Protein AF-0000000072556509 (afdb_homodimer)

Structure (mmCIF, N/CA/C/O backbone):
data_AF-0000000072556509-model_v1
#
loop_
_entity.id
_entity.type
_entity.pdbx_description
1 polymer 'Predicted protein'
#
loop_
_atom_site.group_PDB
_atom_site.id
_atom_site.type_symbol
_atom_site.label_atom_id
_atom_site.label_alt_id
_atom_site.label_comp_id
_atom_site.label_asym_id
_atom_site.label_entity_id
_atom_site.label_seq_id
_atom_site.pdbx_PDB_ins_code
_atom_site.Cartn_x
_atom_site.Cartn_y
_atom_site.Cartn_z
_atom_site.occupancy
_atom_site.B_iso_or_equiv
_atom_site.auth_seq_id
_atom_site.auth_comp_id
_atom_site.auth_asym_id
_atom_site.auth_atom_id
_atom_site.pdbx_PDB_model_num
ATOM 1 N N . MET A 1 1 ? 14.758 -52.531 -16.359 1 34.94 1 MET A N 1
ATOM 2 C CA . MET A 1 1 ? 15.641 -51.781 -17.25 1 34.94 1 MET A CA 1
ATOM 3 C C . MET A 1 1 ? 15.188 -50.344 -17.375 1 34.94 1 MET A C 1
ATOM 5 O O . MET A 1 1 ? 13.992 -50.062 -17.531 1 34.94 1 MET A O 1
ATOM 9 N N . ALA A 1 2 ? 15.93 -49.344 -16.859 1 55.16 2 ALA A N 1
ATOM 10 C CA . ALA A 1 2 ? 15.531 -47.938 -16.906 1 55.16 2 ALA A CA 1
ATOM 11 C C . ALA A 1 2 ? 15.125 -47.531 -18.312 1 55.16 2 ALA A C 1
ATOM 13 O O . ALA A 1 2 ? 15.883 -47.719 -19.266 1 55.16 2 ALA A O 1
ATOM 14 N N . ALA A 1 3 ? 13.688 -47.625 -18.609 1 64.06 3 ALA A N 1
ATOM 15 C CA . ALA A 1 3 ? 13.195 -47.25 -19.938 1 64.06 3 ALA A CA 1
ATOM 16 C C . ALA A 1 3 ? 14.062 -46.156 -20.547 1 64.06 3 ALA A C 1
ATOM 18 O O . ALA A 1 3 ? 14.477 -45.219 -19.859 1 64.06 3 ALA A O 1
ATOM 19 N N . SER A 1 4 ? 14.602 -46.344 -21.734 1 87.56 4 SER A N 1
ATOM 20 C CA . SER A 1 4 ? 15.469 -45.406 -22.469 1 87.56 4 SER A CA 1
ATOM 21 C C . SER A 1 4 ? 14.773 -44.094 -22.703 1 87.56 4 SER A C 1
ATOM 23 O O . SER A 1 4 ? 13.57 -44.031 -22.969 1 87.56 4 SER A O 1
ATOM 25 N N . ILE A 1 5 ? 15.375 -42.938 -22.328 1 94.38 5 ILE A N 1
ATOM 26 C CA . ILE A 1 5 ? 14.883 -41.594 -22.594 1 94.38 5 ILE A CA 1
ATOM 27 C C . ILE A 1 5 ? 14.836 -41.344 -24.094 1 94.38 5 ILE A C 1
ATOM 29 O O . ILE A 1 5 ? 15.867 -41.406 -24.781 1 94.38 5 ILE A O 1
ATOM 33 N N . PRO A 1 6 ? 13.672 -41.094 -24.609 1 97 6 PRO A N 1
ATOM 34 C CA . PRO A 1 6 ? 13.578 -40.875 -26.062 1 97 6 PRO A CA 1
ATOM 35 C C . PRO A 1 6 ? 14.242 -39.562 -26.484 1 97 6 PRO A C 1
ATOM 37 O O . PRO A 1 6 ? 14.539 -38.719 -25.641 1 97 6 PRO A O 1
ATOM 40 N N . SER A 1 7 ? 14.492 -39.406 -27.828 1 97.38 7 SER A N 1
ATOM 41 C CA . SER A 1 7 ? 15.094 -38.188 -28.344 1 97.38 7 SER A CA 1
ATOM 42 C C . SER A 1 7 ? 14.047 -37.094 -28.578 1 97.38 7 SER A C 1
ATOM 44 O O . SER A 1 7 ? 14.375 -35.906 -28.641 1 97.38 7 SER A O 1
ATOM 46 N N . VAL A 1 8 ? 12.773 -37.531 -28.828 1 98.25 8 VAL A N 1
ATOM 47 C CA . VAL A 1 8 ? 11.68 -36.594 -29.031 1 98.25 8 VAL A CA 1
ATOM 48 C C . VAL A 1 8 ? 10.523 -36.906 -28.094 1 98.25 8 VAL A C 1
ATOM 50 O O . VAL A 1 8 ? 10.508 -37.969 -27.469 1 98.25 8 VAL A O 1
ATOM 53 N N . GLN A 1 9 ? 9.648 -36 -28.016 1 98.38 9 GLN A N 1
ATOM 54 C CA . GLN A 1 9 ? 8.547 -36.125 -27.062 1 98.38 9 GLN A CA 1
ATOM 55 C C . GLN A 1 9 ? 7.293 -35.438 -27.594 1 98.38 9 GLN A C 1
ATOM 57 O O . GLN A 1 9 ? 7.328 -34.781 -28.641 1 98.38 9 GLN A O 1
ATOM 62 N N . THR A 1 10 ? 6.211 -35.656 -26.828 1 98.62 10 THR A N 1
ATOM 63 C CA . THR A 1 10 ? 4.977 -34.906 -27.047 1 98.62 10 THR A CA 1
ATOM 64 C C . THR A 1 10 ? 4.953 -33.656 -26.172 1 98.62 10 THR A C 1
ATOM 66 O O . THR A 1 10 ? 5.277 -33.719 -24.984 1 98.62 10 THR A O 1
ATOM 69 N N . ALA A 1 11 ? 4.668 -32.5 -26.75 1 98.75 11 ALA A N 1
ATOM 70 C CA . ALA A 1 11 ? 4.574 -31.234 -26.047 1 98.75 11 ALA A CA 1
ATOM 71 C C . ALA A 1 11 ? 3.43 -30.391 -26.594 1 98.75 11 ALA A C 1
ATOM 73 O O . ALA A 1 11 ? 3.053 -30.516 -27.766 1 98.75 11 ALA A O 1
ATOM 74 N N . ALA A 1 12 ? 2.787 -29.672 -25.766 1 98.75 12 ALA A N 1
ATOM 75 C CA . ALA A 1 12 ? 1.845 -28.641 -26.188 1 98.75 12 ALA A CA 1
ATOM 76 C C . ALA A 1 12 ? 2.535 -27.281 -26.297 1 98.75 12 ALA A C 1
ATOM 78 O O . ALA A 1 12 ? 3.227 -26.859 -25.375 1 98.75 12 ALA A O 1
ATOM 79 N N . LEU A 1 13 ? 2.398 -26.594 -27.406 1 98.62 13 LEU A N 1
ATOM 80 C CA . LEU A 1 13 ? 3.082 -25.344 -27.688 1 98.62 13 LEU A CA 1
ATOM 81 C C . LEU A 1 13 ? 2.076 -24.203 -27.891 1 98.62 13 LEU A C 1
ATOM 83 O O . LEU A 1 13 ? 1.034 -24.406 -28.516 1 98.62 13 LEU A O 1
ATOM 87 N N . ILE A 1 14 ? 2.316 -23.078 -27.312 1 98.06 14 ILE A N 1
ATOM 88 C CA . ILE A 1 14 ? 1.588 -21.875 -27.688 1 98.06 14 ILE A CA 1
ATOM 89 C C . ILE A 1 14 ? 2.086 -21.359 -29.031 1 98.06 14 ILE A C 1
ATOM 91 O O . ILE A 1 14 ? 3.277 -21.094 -29.203 1 98.06 14 ILE A O 1
ATOM 95 N N . LYS A 1 15 ? 1.207 -21.219 -29.922 1 97.38 15 LYS A N 1
ATOM 96 C CA . LYS A 1 15 ? 1.504 -20.609 -31.219 1 97.38 15 LYS A CA 1
ATOM 97 C C . LYS A 1 15 ? 0.799 -19.266 -31.375 1 97.38 15 LYS A C 1
ATOM 99 O O . LYS A 1 15 ? -0.359 -19.109 -30.969 1 97.38 15 LYS A O 1
ATOM 104 N N . ASP A 1 16 ? 1.51 -18.219 -31.828 1 95.69 16 ASP A N 1
ATOM 105 C CA . ASP A 1 16 ? 0.995 -16.906 -32.156 1 95.69 16 ASP A CA 1
ATOM 106 C C . ASP A 1 16 ? 0.307 -16.25 -30.969 1 95.69 16 ASP A C 1
ATOM 108 O O . ASP A 1 16 ? -0.844 -15.828 -31.062 1 95.69 16 ASP A O 1
ATOM 112 N N . PRO A 1 17 ? 0.982 -16.156 -29.812 1 96.19 17 PRO A N 1
ATOM 113 C CA . PRO A 1 17 ? 0.355 -15.492 -28.672 1 96.19 17 PRO A CA 1
ATOM 114 C C . PRO A 1 17 ? -0.331 -14.18 -29.062 1 96.19 17 PRO A C 1
ATOM 116 O O . PRO A 1 17 ? 0.183 -13.43 -29.891 1 96.19 17 PRO A O 1
ATOM 119 N N . GLY A 1 18 ? -1.513 -13.898 -28.5 1 95.19 18 GLY A N 1
ATOM 120 C CA . GLY A 1 18 ? -2.365 -12.789 -28.891 1 95.19 18 GLY A CA 1
ATOM 121 C C . GLY A 1 18 ? -3.756 -13.219 -29.312 1 95.19 18 GLY A C 1
ATOM 122 O O . GLY A 1 18 ? -4.242 -14.266 -28.875 1 95.19 18 GLY A O 1
ATOM 123 N N . PRO A 1 19 ? -4.383 -12.453 -30.188 1 94.62 19 PRO A N 1
ATOM 124 C CA . PRO A 1 19 ? -5.762 -12.734 -30.594 1 94.62 19 PRO A CA 1
ATOM 125 C C . PRO A 1 19 ? -5.895 -14.047 -31.375 1 94.62 19 PRO A C 1
ATOM 127 O O . PRO A 1 19 ? -6.957 -14.672 -31.359 1 94.62 19 PRO A O 1
ATOM 130 N N . ASN A 1 20 ? -4.828 -14.523 -31.969 1 96.12 20 ASN A N 1
ATOM 131 C CA . ASN A 1 20 ? -4.871 -15.719 -32.812 1 96.12 20 ASN A CA 1
ATOM 132 C C . ASN A 1 20 ? -4.145 -16.891 -32.156 1 96.12 20 ASN A C 1
ATOM 134 O O . ASN A 1 20 ? -3.779 -17.859 -32.812 1 96.12 20 ASN A O 1
ATOM 138 N N . ALA A 1 21 ? -3.979 -16.781 -30.859 1 97.31 21 ALA A N 1
ATOM 139 C CA . ALA A 1 21 ? -3.234 -17.812 -30.141 1 97.31 21 ALA A CA 1
ATOM 140 C C . ALA A 1 21 ? -3.906 -19.172 -30.266 1 97.31 21 ALA A C 1
ATOM 142 O O . ALA A 1 21 ? -5.137 -19.266 -30.266 1 97.31 21 ALA A O 1
ATOM 143 N N . ARG A 1 22 ? -3.131 -20.156 -30.391 1 97.75 22 ARG A N 1
ATOM 144 C CA . ARG A 1 22 ? -3.633 -21.531 -30.359 1 97.75 22 ARG A CA 1
ATOM 145 C C . ARG A 1 22 ? -2.619 -22.469 -29.734 1 97.75 22 ARG A C 1
ATOM 147 O O . ARG A 1 22 ? -1.418 -22.203 -29.734 1 97.75 22 ARG A O 1
ATOM 154 N N . ILE A 1 23 ? -3.117 -23.547 -29.188 1 98.56 23 ILE A N 1
ATOM 155 C CA . ILE A 1 23 ? -2.264 -24.625 -28.688 1 98.56 23 ILE A CA 1
ATOM 156 C C . ILE A 1 23 ? -2.039 -25.672 -29.781 1 98.56 23 ILE A C 1
ATOM 158 O O . ILE A 1 23 ? -2.996 -26.156 -30.375 1 98.56 23 ILE A O 1
ATOM 162 N N . GLU A 1 24 ? -0.849 -25.906 -30.031 1 98.5 24 GLU A N 1
ATOM 163 C CA . GLU A 1 24 ? -0.474 -26.969 -30.984 1 98.5 24 GLU A CA 1
ATOM 164 C C . GLU A 1 24 ? 0.238 -28.109 -30.266 1 98.5 24 GLU A C 1
ATOM 166 O O . GLU A 1 24 ? 1.216 -27.891 -29.547 1 98.5 24 GLU A O 1
ATOM 171 N N . ILE A 1 25 ? -0.26 -29.328 -30.453 1 98.5 25 ILE A N 1
ATOM 172 C CA . ILE A 1 25 ? 0.398 -30.5 -29.906 1 98.5 25 ILE A CA 1
ATOM 173 C C . ILE A 1 25 ? 1.405 -31.047 -30.922 1 98.5 25 ILE A C 1
ATOM 175 O O . ILE A 1 25 ? 1.053 -31.344 -32.062 1 98.5 25 ILE A O 1
ATOM 179 N N . ARG A 1 26 ? 2.6 -31.141 -30.453 1 98.06 26 ARG A N 1
ATOM 180 C CA . ARG A 1 26 ? 3.678 -31.703 -31.25 1 98.06 26 ARG A CA 1
ATOM 181 C C . ARG A 1 26 ? 4.156 -33.031 -30.672 1 98.06 26 ARG A C 1
ATOM 183 O O . ARG A 1 26 ? 4.277 -33.188 -29.453 1 98.06 26 ARG A O 1
ATOM 190 N N . HIS A 1 27 ? 4.453 -33.969 -31.562 1 98.06 27 HIS A N 1
ATOM 191 C CA . HIS A 1 27 ? 4.875 -35.312 -31.109 1 98.06 27 HIS A CA 1
ATOM 192 C C . HIS A 1 27 ? 6.355 -35.531 -31.375 1 98.06 27 HIS A C 1
ATOM 194 O O . HIS A 1 27 ? 6.891 -36.594 -31.047 1 98.06 27 HIS A O 1
ATOM 200 N N . ASP A 1 28 ? 6.938 -34.562 -31.938 1 98.31 28 ASP A N 1
ATOM 201 C CA . ASP A 1 28 ? 8.352 -34.688 -32.281 1 98.31 28 ASP A CA 1
ATOM 202 C C . ASP A 1 28 ? 9.164 -33.562 -31.641 1 98.31 28 ASP A C 1
ATOM 204 O O . ASP A 1 28 ? 10.141 -33.062 -32.219 1 98.31 28 ASP A O 1
ATOM 208 N N . TYR A 1 29 ? 8.711 -33.062 -30.562 1 98.19 29 TYR A N 1
ATOM 209 C CA . TYR A 1 29 ? 9.445 -32.031 -29.812 1 98.19 29 TYR A CA 1
ATOM 210 C C . TYR A 1 29 ? 10.688 -32.625 -29.172 1 98.19 29 TYR A C 1
ATOM 212 O O . TYR A 1 29 ? 10.648 -33.719 -28.594 1 98.19 29 TYR A O 1
ATOM 220 N N . PRO A 1 30 ? 11.82 -31.953 -29.266 1 98.31 30 PRO A N 1
ATOM 221 C CA . PRO A 1 30 ? 13.055 -32.531 -28.734 1 98.31 30 PRO A CA 1
ATOM 222 C C . PRO A 1 30 ? 13.031 -32.688 -27.203 1 98.31 30 PRO A C 1
ATOM 224 O O . PRO A 1 30 ? 12.508 -31.828 -26.5 1 98.31 30 PRO A O 1
ATOM 227 N N . VAL A 1 31 ? 13.547 -33.812 -26.719 1 98.5 31 VAL A N 1
ATOM 228 C CA . VAL A 1 31 ? 13.773 -33.969 -25.297 1 98.5 31 VAL A CA 1
ATOM 229 C C . VAL A 1 31 ? 15.086 -33.281 -24.891 1 98.5 31 VAL A C 1
ATOM 231 O O . VAL A 1 31 ? 16.141 -33.594 -25.469 1 98.5 31 VAL A O 1
ATOM 234 N N . PRO A 1 32 ? 15.047 -32.406 -23.953 1 97.81 32 PRO A N 1
ATOM 235 C CA . PRO A 1 32 ? 16.281 -31.719 -23.578 1 97.81 32 PRO A CA 1
ATOM 236 C C . PRO A 1 32 ? 17.188 -32.562 -22.688 1 97.81 32 PRO A C 1
ATOM 238 O O . PRO A 1 32 ? 16.734 -33.531 -22.094 1 97.81 32 PRO A O 1
ATOM 241 N N . GLN A 1 33 ? 18.422 -32.188 -22.672 1 97.5 33 GLN A N 1
ATOM 242 C CA . GLN A 1 33 ? 19.375 -32.75 -21.734 1 97.5 33 GLN A CA 1
ATOM 243 C C . GLN A 1 33 ? 19.625 -31.828 -20.562 1 97.5 33 GLN A C 1
ATOM 245 O O . GLN A 1 33 ? 19.812 -30.625 -20.734 1 97.5 33 GLN A O 1
ATOM 250 N N . PRO A 1 34 ? 19.609 -32.406 -19.344 1 98.19 34 PRO A N 1
ATOM 251 C CA . PRO A 1 34 ? 19.875 -31.531 -18.203 1 98.19 34 PRO A CA 1
ATOM 252 C C . PRO A 1 34 ? 21.328 -31.062 -18.141 1 98.19 34 PRO A C 1
ATOM 254 O O . PRO A 1 34 ? 22.25 -31.875 -18.312 1 98.19 34 PRO A O 1
ATOM 257 N N . GLY A 1 35 ? 21.5 -29.766 -17.984 1 97.5 35 GLY A N 1
ATOM 258 C CA . GLY A 1 35 ? 22.828 -29.188 -17.797 1 97.5 35 GLY A CA 1
ATOM 259 C C . GLY A 1 35 ? 23.281 -29.156 -16.359 1 97.5 35 GLY A C 1
ATOM 260 O O . GLY A 1 35 ? 22.859 -30 -15.555 1 97.5 35 GLY A O 1
ATOM 261 N N . ARG A 1 36 ? 24.219 -28.172 -16.094 1 96.81 36 ARG A N 1
ATOM 262 C CA . ARG A 1 36 ? 24.797 -28.031 -14.758 1 96.81 36 ARG A CA 1
ATOM 263 C C . ARG A 1 36 ? 23.703 -27.766 -13.719 1 96.81 36 ARG A C 1
ATOM 265 O O . ARG A 1 36 ? 22.922 -26.828 -13.867 1 96.81 36 ARG A O 1
ATOM 272 N N . ASN A 1 37 ? 23.609 -28.641 -12.703 1 97.19 37 ASN A N 1
ATOM 273 C CA . ASN A 1 37 ? 22.703 -28.531 -11.57 1 97.19 37 ASN A CA 1
ATOM 274 C C . ASN A 1 37 ? 21.25 -28.594 -12.023 1 97.19 37 ASN A C 1
ATOM 276 O O . ASN A 1 37 ? 20.375 -27.984 -11.406 1 97.19 37 ASN A O 1
ATOM 280 N N . GLU A 1 38 ? 21.016 -29.281 -13.062 1 98.19 38 GLU A N 1
ATOM 281 C CA . GLU A 1 38 ? 19.672 -29.516 -13.57 1 98.19 38 GLU A CA 1
ATOM 282 C C . GLU A 1 38 ? 19.328 -31 -13.547 1 98.19 38 GLU A C 1
ATOM 284 O O . GLU A 1 38 ? 20.203 -31.844 -13.391 1 98.19 38 GLU A O 1
ATOM 289 N N . VAL A 1 39 ? 18.078 -31.312 -13.648 1 98.62 39 VAL A N 1
ATOM 290 C CA . VAL A 1 39 ? 17.578 -32.688 -13.734 1 98.62 39 VAL A CA 1
ATOM 291 C C . VAL A 1 39 ? 16.547 -32.781 -14.844 1 98.62 39 VAL A C 1
ATOM 293 O O . VAL A 1 39 ? 16 -31.781 -15.297 1 98.62 39 VAL A O 1
ATOM 296 N N . LEU A 1 40 ? 16.375 -33.969 -15.281 1 98.75 40 LEU A N 1
ATOM 297 C CA . LEU A 1 40 ? 15.289 -34.25 -16.219 1 98.75 40 LEU A CA 1
ATOM 298 C C . LEU A 1 40 ? 14.109 -34.906 -15.516 1 98.75 40 LEU A C 1
ATOM 300 O O . LEU A 1 40 ? 14.289 -35.875 -14.789 1 98.75 40 LEU A O 1
ATOM 304 N N . LEU A 1 41 ? 13.016 -34.344 -15.672 1 98.75 41 LEU A N 1
ATOM 305 C CA . LEU A 1 41 ? 11.789 -34.906 -15.109 1 98.75 41 LEU A CA 1
ATOM 306 C C . LEU A 1 41 ? 10.977 -35.625 -16.172 1 98.75 41 LEU A C 1
ATOM 308 O O . LEU A 1 41 ? 10.883 -35.156 -17.312 1 98.75 41 LEU A O 1
ATOM 312 N N . LYS A 1 42 ? 10.477 -36.719 -15.82 1 98.81 42 LYS A N 1
ATOM 313 C CA . LYS A 1 42 ? 9.352 -37.312 -16.547 1 98.81 42 LYS A CA 1
ATOM 314 C C . LYS A 1 42 ? 8.016 -36.906 -15.938 1 98.81 42 LYS A C 1
ATOM 316 O O . LYS A 1 42 ? 7.684 -37.312 -14.82 1 98.81 42 LYS A O 1
ATOM 321 N N . MET A 1 43 ? 7.262 -36.219 -16.688 1 98.81 43 MET A N 1
ATOM 322 C CA . MET A 1 43 ? 6.109 -35.531 -16.141 1 98.81 43 MET A CA 1
ATOM 323 C C . MET A 1 43 ? 4.91 -36.438 -16.016 1 98.81 43 MET A C 1
ATOM 325 O O . MET A 1 43 ? 4.707 -37.344 -16.844 1 98.81 43 MET A O 1
ATOM 329 N N . GLU A 1 44 ? 4.141 -36.188 -14.977 1 98.81 44 GLU A N 1
ATOM 330 C CA . GLU A 1 44 ? 2.889 -36.906 -14.75 1 98.81 44 GLU A CA 1
ATOM 331 C C . GLU A 1 44 ? 1.687 -36.031 -15.094 1 98.81 44 GLU A C 1
ATOM 333 O O . GLU A 1 44 ? 0.747 -36.469 -15.75 1 98.81 44 GLU A O 1
ATOM 338 N N . CYS A 1 45 ? 1.7 -34.844 -14.633 1 98.88 45 CYS A N 1
ATOM 339 C CA . CYS A 1 45 ? 0.591 -33.906 -14.867 1 98.88 45 CYS A CA 1
ATOM 340 C C . CYS A 1 45 ? 1.044 -32.469 -14.727 1 98.88 45 CYS A C 1
ATOM 342 O O . CYS A 1 45 ? 2.176 -32.219 -14.312 1 98.88 45 CYS A O 1
ATOM 344 N N . SER A 1 46 ? 0.25 -31.562 -15.141 1 98.81 46 SER A N 1
ATOM 345 C CA . SER A 1 46 ? 0.459 -30.125 -15.016 1 98.81 46 SER A CA 1
ATOM 346 C C . SER A 1 46 ? -0.866 -29.391 -14.859 1 98.81 46 SER A C 1
ATOM 348 O O . SER A 1 46 ? -1.85 -29.719 -15.523 1 98.81 46 SER A O 1
ATOM 350 N N . GLY A 1 47 ? -0.874 -28.453 -13.906 1 98.44 47 GLY A N 1
ATOM 351 C CA . GLY A 1 47 ? -2.02 -27.562 -13.828 1 98.44 47 GLY A CA 1
ATOM 352 C C . GLY A 1 47 ? -1.987 -26.453 -14.859 1 98.44 47 GLY A C 1
ATOM 353 O O . GLY A 1 47 ? -0.973 -26.25 -15.531 1 98.44 47 GLY A O 1
ATOM 354 N N . ILE A 1 48 ? -3.117 -25.812 -15.055 1 98.06 48 ILE A N 1
ATOM 355 C CA . ILE A 1 48 ? -3.252 -24.625 -15.883 1 98.06 48 ILE A CA 1
ATOM 356 C C . ILE A 1 48 ? -3.641 -23.422 -15.016 1 98.06 48 ILE A C 1
ATOM 358 O O . ILE A 1 48 ? -4.586 -23.5 -14.227 1 98.06 48 ILE A O 1
ATOM 362 N N . CYS A 1 49 ? -2.883 -22.406 -15.109 1 95.69 49 CYS A N 1
ATOM 363 C CA . CYS A 1 49 ? -3.078 -21.188 -14.328 1 95.69 49 CYS A CA 1
ATOM 364 C C . CYS A 1 49 ? -3.467 -20.016 -15.227 1 95.69 49 CYS A C 1
ATOM 366 O O . CYS A 1 49 ? -3.141 -20.016 -16.406 1 95.69 49 CYS A O 1
ATOM 368 N N . TYR A 1 50 ? -4.16 -19.062 -14.703 1 94.75 50 TYR A N 1
ATOM 369 C CA . TYR A 1 50 ? -4.516 -17.891 -15.492 1 94.75 50 TYR A CA 1
ATOM 370 C C . TYR A 1 50 ? -3.273 -17.203 -16.031 1 94.75 50 TYR A C 1
ATOM 372 O O . TYR A 1 50 ? -3.312 -16.578 -17.094 1 94.75 50 TYR A O 1
ATOM 380 N N . SER A 1 51 ? -2.193 -17.203 -15.305 1 94.62 51 SER A N 1
ATOM 381 C CA . SER A 1 51 ? -0.96 -16.609 -15.812 1 94.62 51 SER A CA 1
ATOM 382 C C . SER A 1 51 ? -0.551 -17.219 -17.141 1 94.62 51 SER A C 1
ATOM 384 O O . SER A 1 51 ? 0.113 -16.578 -17.953 1 94.62 51 SER A O 1
ATOM 386 N N . ASP A 1 52 ? -0.925 -18.453 -17.391 1 96.5 52 ASP A N 1
ATOM 387 C CA . ASP A 1 52 ? -0.69 -19.062 -18.688 1 96.5 52 ASP A CA 1
ATOM 388 C C . ASP A 1 52 ? -1.526 -18.391 -19.781 1 96.5 52 ASP A C 1
ATOM 390 O O . ASP A 1 52 ? -1.086 -18.266 -20.922 1 96.5 52 ASP A O 1
ATOM 394 N N . ILE A 1 53 ? -2.762 -18.031 -19.391 1 96.19 53 ILE A N 1
ATOM 395 C CA . ILE A 1 53 ? -3.662 -17.359 -20.312 1 96.19 53 ILE A CA 1
ATOM 396 C C . ILE A 1 53 ? -3.121 -15.961 -20.625 1 96.19 53 ILE A C 1
ATOM 398 O O . ILE A 1 53 ? -3.238 -15.477 -21.75 1 96.19 53 ILE A O 1
ATOM 402 N N . TYR A 1 54 ? -2.531 -15.375 -19.547 1 94.94 54 TYR A N 1
ATOM 403 C CA . TYR A 1 54 ? -1.919 -14.062 -19.719 1 94.94 54 TYR A CA 1
ATOM 404 C C . TYR A 1 54 ? -0.841 -14.102 -20.797 1 94.94 54 TYR A C 1
ATOM 406 O O . TYR A 1 54 ? -0.746 -13.195 -21.625 1 94.94 54 TYR A O 1
ATOM 414 N N . VAL A 1 55 ? -0.039 -15.102 -20.859 1 95.06 55 VAL A N 1
ATOM 415 C CA . VAL A 1 55 ? 0.977 -15.328 -21.875 1 95.06 55 VAL A CA 1
ATOM 416 C C . VAL A 1 55 ? 0.306 -15.68 -23.203 1 95.06 55 VAL A C 1
ATOM 418 O O . VAL A 1 55 ? 0.638 -15.117 -24.25 1 95.06 55 VAL A O 1
ATOM 421 N N . TYR A 1 56 ? -0.649 -16.531 -23.141 1 96.88 56 TYR A N 1
ATOM 422 C CA . TYR A 1 56 ? -1.392 -17.062 -24.281 1 96.88 56 TYR A CA 1
ATOM 423 C C . TYR A 1 56 ? -2.045 -15.93 -25.062 1 96.88 56 TYR A C 1
ATOM 425 O O . TYR A 1 56 ? -2 -15.914 -26.297 1 96.88 56 TYR A O 1
ATOM 433 N N . THR A 1 57 ? -2.488 -14.938 -24.375 1 95.56 57 THR A N 1
ATOM 434 C CA . THR A 1 57 ? -3.213 -13.844 -25.016 1 95.56 57 THR A CA 1
ATOM 435 C C . THR A 1 57 ? -2.254 -12.727 -25.422 1 95.56 57 THR A C 1
ATOM 437 O O . THR A 1 57 ? -2.689 -11.656 -25.859 1 95.56 57 THR A O 1
ATOM 440 N N . GLY A 1 58 ? -0.98 -12.883 -25.234 1 93.94 58 GLY A N 1
ATOM 441 C CA . GLY A 1 58 ? 0.027 -11.961 -25.734 1 93.94 58 GLY A CA 1
ATOM 442 C C . GLY A 1 58 ? 0.263 -10.781 -24.797 1 93.94 58 GLY A C 1
ATOM 443 O O . GLY A 1 58 ? 0.791 -9.75 -25.219 1 93.94 58 GLY A O 1
ATOM 444 N N . ASN A 1 59 ? -0.129 -10.914 -23.578 1 91.19 59 ASN A N 1
ATOM 445 C CA . ASN A 1 59 ? -0.018 -9.797 -22.656 1 91.19 59 ASN A CA 1
ATOM 446 C C . ASN A 1 59 ? 1.32 -9.805 -21.922 1 91.19 59 ASN A C 1
ATOM 448 O O . ASN A 1 59 ? 1.704 -8.805 -21.312 1 91.19 59 ASN A O 1
ATOM 452 N N . ASN A 1 60 ? 1.973 -10.898 -21.938 1 88.94 60 ASN A N 1
ATOM 453 C CA . ASN A 1 60 ? 3.305 -10.992 -21.344 1 88.94 60 ASN A CA 1
ATOM 454 C C . ASN A 1 60 ? 4.398 -10.82 -22.391 1 88.94 60 ASN A C 1
ATOM 456 O O . ASN A 1 60 ? 4.422 -11.539 -23.391 1 88.94 60 ASN A O 1
ATOM 460 N N . PRO A 1 61 ? 5.277 -9.922 -22.172 1 80.38 61 PRO A N 1
ATOM 461 C CA . PRO A 1 61 ? 6.293 -9.664 -23.203 1 80.38 61 PRO A CA 1
ATOM 462 C C . PRO A 1 61 ? 7.227 -10.852 -23.422 1 80.38 61 PRO A C 1
ATOM 464 O O . PRO A 1 61 ? 7.703 -11.07 -24.531 1 80.38 61 PRO A O 1
ATOM 467 N N . HIS A 1 62 ? 7.566 -11.562 -22.422 1 83.12 62 HIS A N 1
ATOM 468 C CA . HIS A 1 62 ? 8.445 -12.727 -22.5 1 83.12 62 HIS A CA 1
ATOM 469 C C . HIS A 1 62 ? 7.664 -14.016 -22.281 1 83.12 62 HIS A C 1
ATOM 471 O O . HIS A 1 62 ? 6.812 -14.086 -21.406 1 83.12 62 HIS A O 1
ATOM 477 N N . TYR A 1 63 ? 7.809 -14.938 -23.266 1 88 63 TYR A N 1
ATOM 478 C CA . TYR A 1 63 ? 7.152 -16.219 -23.047 1 88 63 TYR A CA 1
ATOM 479 C C . TYR A 1 63 ? 7.977 -17.359 -23.656 1 88 63 TYR A C 1
ATOM 481 O O . TYR A 1 63 ? 8.875 -17.125 -24.469 1 88 63 TYR A O 1
ATOM 489 N N . ASN A 1 64 ? 7.746 -18.484 -23.141 1 95.25 64 ASN A N 1
ATOM 490 C CA . ASN A 1 64 ? 8.219 -19.75 -23.703 1 95.25 64 ASN A CA 1
ATOM 491 C C . ASN A 1 64 ? 7.125 -20.438 -24.516 1 95.25 64 ASN A C 1
ATOM 493 O O . ASN A 1 64 ? 5.945 -20.344 -24.172 1 95.25 64 ASN A O 1
ATOM 497 N N . GLU A 1 65 ? 7.52 -21.062 -25.516 1 96.94 65 GLU A N 1
ATOM 498 C CA . GLU A 1 65 ? 6.496 -21.703 -26.344 1 96.94 65 GLU A CA 1
ATOM 499 C C . GLU A 1 65 ? 5.812 -22.844 -25.609 1 96.94 65 GLU A C 1
ATOM 501 O O . GLU A 1 65 ? 4.668 -23.188 -25.906 1 96.94 65 GLU A O 1
ATOM 506 N N . VAL A 1 66 ? 6.559 -23.609 -24.719 1 98.56 66 VAL A N 1
ATOM 507 C CA . VAL A 1 66 ? 5.906 -24.594 -23.875 1 98.56 66 VAL A CA 1
ATOM 508 C C . VAL A 1 66 ? 5.336 -23.922 -22.641 1 98.56 66 VAL A C 1
ATOM 510 O O . VAL A 1 66 ? 6.086 -23.406 -21.797 1 98.56 66 VAL A O 1
ATOM 513 N N . PRO A 1 67 ? 4.016 -23.922 -22.453 1 98 67 PRO A N 1
ATOM 514 C CA . PRO A 1 67 ? 3.379 -23.172 -21.375 1 98 67 PRO A CA 1
ATOM 515 C C . PRO A 1 67 ? 3.266 -23.969 -20.078 1 98 67 PRO A C 1
ATOM 517 O O . PRO A 1 67 ? 3.635 -25.141 -20.047 1 98 67 PRO A O 1
ATOM 520 N N . CYS A 1 68 ? 2.721 -23.328 -19.062 1 98.5 68 CYS A N 1
ATOM 521 C CA . CYS A 1 68 ? 2.283 -23.859 -17.766 1 98.5 68 CYS A CA 1
ATOM 522 C C . CYS A 1 68 ? 3.463 -24.031 -16.812 1 98.5 68 CYS A C 1
ATOM 524 O O . CYS A 1 68 ? 4.617 -24.016 -17.25 1 98.5 68 CYS A O 1
ATOM 526 N N . HIS A 1 69 ? 3.146 -24.062 -15.539 1 98.5 69 HIS A N 1
ATOM 527 C CA . HIS A 1 69 ? 4.203 -23.984 -14.539 1 98.5 69 HIS A CA 1
ATOM 528 C C . HIS A 1 69 ? 3.781 -24.656 -13.234 1 98.5 69 HIS A C 1
ATOM 530 O O . HIS A 1 69 ? 4.258 -24.281 -12.156 1 98.5 69 HIS A O 1
ATOM 536 N N . GLU A 1 70 ? 2.836 -25.547 -13.281 1 98.5 70 GLU A N 1
ATOM 537 C CA . GLU A 1 70 ? 2.375 -26.328 -12.141 1 98.5 70 GLU A CA 1
ATOM 538 C C . GLU A 1 70 ? 2.566 -27.828 -12.391 1 98.5 70 GLU A C 1
ATOM 540 O O . GLU A 1 70 ? 1.604 -28.594 -12.352 1 98.5 70 GLU A O 1
ATOM 545 N N . GLY A 1 71 ? 3.742 -28.234 -12.492 1 98.81 71 GLY A N 1
ATOM 546 C CA . GLY A 1 71 ? 4.008 -29.594 -12.945 1 98.81 71 GLY A CA 1
ATOM 547 C C . GLY A 1 71 ? 4.465 -30.516 -11.836 1 98.81 71 GLY A C 1
ATOM 548 O O . GLY A 1 71 ? 5.18 -30.094 -10.922 1 98.81 71 GLY A O 1
ATOM 549 N N . VAL A 1 72 ? 4.066 -31.75 -11.914 1 98.88 72 VAL A N 1
ATOM 550 C CA . VAL A 1 72 ? 4.559 -32.812 -11.047 1 98.88 72 VAL A CA 1
ATOM 551 C C . VAL A 1 72 ? 5.113 -33.969 -11.898 1 98.88 72 VAL A C 1
ATOM 553 O O . VAL A 1 72 ? 4.52 -34.344 -12.914 1 98.88 72 VAL A O 1
ATOM 556 N N . GLY A 1 73 ? 6.195 -34.469 -11.531 1 98.69 73 GLY A N 1
ATOM 557 C CA . GLY A 1 73 ? 6.82 -35.594 -12.211 1 98.69 73 GLY A CA 1
ATOM 558 C C . GLY A 1 73 ? 7.887 -36.281 -11.383 1 98.69 73 GLY A C 1
ATOM 559 O O . GLY A 1 73 ? 8.023 -36 -10.188 1 98.69 73 GLY A O 1
ATOM 560 N N . LYS A 1 74 ? 8.578 -37.188 -12.031 1 98.44 74 LYS A N 1
ATOM 561 C CA . LYS A 1 74 ? 9.656 -37.938 -11.391 1 98.44 74 LYS A CA 1
ATOM 562 C C . LYS A 1 74 ? 11.008 -37.562 -12 1 98.44 74 LYS A C 1
ATOM 564 O O . LYS A 1 74 ? 11.125 -37.406 -13.219 1 98.44 74 LYS A O 1
ATOM 569 N N . VAL A 1 75 ? 11.984 -37.469 -11.156 1 98.62 75 VAL A N 1
ATOM 570 C CA . VAL A 1 75 ? 13.336 -37.25 -11.641 1 98.62 75 VAL A CA 1
ATOM 571 C C . VAL A 1 75 ? 13.883 -38.531 -12.273 1 98.62 75 VAL A C 1
ATOM 573 O O . VAL A 1 75 ? 13.984 -39.562 -11.609 1 98.62 75 VAL A O 1
ATOM 576 N N . ILE A 1 76 ? 14.344 -38.438 -13.508 1 98.38 76 ILE A N 1
ATOM 577 C CA . ILE A 1 76 ? 14.766 -39.656 -14.172 1 98.38 76 ILE A CA 1
ATOM 578 C C . ILE A 1 76 ? 16.219 -39.531 -14.617 1 98.38 76 ILE A C 1
ATOM 580 O O . ILE A 1 76 ? 16.844 -40.531 -15.016 1 98.38 76 ILE A O 1
ATOM 584 N N . GLN A 1 77 ? 16.734 -38.344 -14.586 1 98.12 77 GLN A N 1
ATOM 585 C CA . GLN A 1 77 ? 18.125 -38.125 -14.945 1 98.12 77 GLN A CA 1
ATOM 586 C C . GLN A 1 77 ? 18.703 -36.906 -14.203 1 98.12 77 GLN A C 1
ATOM 588 O O . GLN A 1 77 ? 18.047 -35.875 -14.078 1 98.12 77 GLN A O 1
ATOM 593 N N . LEU A 1 78 ? 19.906 -37.094 -13.656 1 98.06 78 LEU A N 1
ATOM 594 C CA . LEU A 1 78 ? 20.641 -36 -13.031 1 98.06 78 LEU A CA 1
ATOM 595 C C . LEU A 1 78 ? 21.656 -35.375 -14 1 98.06 78 LEU A C 1
ATOM 597 O O . LEU A 1 78 ? 22.328 -36.125 -14.719 1 98.06 78 LEU A O 1
ATOM 601 N N . GLY A 1 79 ? 21.641 -34.062 -14.062 1 97.5 79 GLY A N 1
ATOM 602 C CA . GLY A 1 79 ? 22.719 -33.406 -14.789 1 97.5 79 GLY A CA 1
ATOM 603 C C . GLY A 1 79 ? 24.016 -33.344 -14.008 1 97.5 79 GLY A C 1
ATOM 604 O O . GLY A 1 79 ? 24.094 -33.781 -12.867 1 97.5 79 GLY A O 1
ATOM 605 N N . PRO A 1 80 ? 25.016 -32.719 -14.688 1 96.75 80 PRO A N 1
ATOM 606 C CA . PRO A 1 80 ? 26.297 -32.562 -13.984 1 96.75 80 PRO A CA 1
ATOM 607 C C . PRO A 1 80 ? 26.172 -31.672 -12.742 1 96.75 80 PRO A C 1
ATOM 609 O O . PRO A 1 80 ? 25.406 -30.703 -12.727 1 96.75 80 PRO A O 1
ATOM 612 N N . GLU A 1 81 ? 26.844 -32 -11.68 1 95.56 81 GLU A N 1
ATOM 613 C CA . GLU A 1 81 ? 27.062 -31.219 -10.477 1 95.56 81 GLU A CA 1
ATOM 614 C C . GLU A 1 81 ? 25.812 -31.156 -9.617 1 95.56 81 GLU A C 1
ATOM 616 O O . GLU A 1 81 ? 25.688 -30.281 -8.75 1 95.56 81 GLU A O 1
ATOM 621 N N . VAL A 1 82 ? 24.859 -31.969 -9.93 1 97.06 82 VAL A N 1
ATOM 622 C CA . VAL A 1 82 ? 23.766 -32.125 -8.977 1 97.06 82 VAL A CA 1
ATOM 623 C C . VAL A 1 82 ? 24.266 -32.781 -7.695 1 97.06 82 VAL A C 1
ATOM 625 O O . VAL A 1 82 ? 24.781 -33.875 -7.719 1 97.06 82 VAL A O 1
ATOM 628 N N . ALA A 1 83 ? 24.188 -32.094 -6.59 1 91.88 83 ALA A N 1
ATOM 629 C CA . ALA A 1 83 ? 24.797 -32.531 -5.324 1 91.88 83 ALA A CA 1
ATOM 630 C C . ALA A 1 83 ? 23.984 -33.656 -4.684 1 91.88 83 ALA A C 1
ATOM 632 O O . ALA A 1 83 ? 24.547 -34.562 -4.082 1 91.88 83 ALA A O 1
ATOM 633 N N . ASP A 1 84 ? 22.75 -33.688 -4.797 1 92.69 84 ASP A N 1
ATOM 634 C CA . ASP A 1 84 ? 21.875 -34.625 -4.121 1 92.69 84 ASP A CA 1
ATOM 635 C C . ASP A 1 84 ? 21.453 -35.75 -5.066 1 92.69 84 ASP A C 1
ATOM 637 O O . ASP A 1 84 ? 20.422 -35.656 -5.738 1 92.69 84 ASP A O 1
ATOM 641 N N . SER A 1 85 ? 22 -36.812 -5 1 91.62 85 SER A N 1
ATOM 642 C CA . SER A 1 85 ? 21.719 -37.938 -5.879 1 91.62 85 SER A CA 1
ATOM 643 C C . SER A 1 85 ? 20.422 -38.625 -5.5 1 91.62 85 SER A C 1
ATOM 645 O O . SER A 1 85 ? 19.859 -39.406 -6.281 1 91.62 85 SER A O 1
ATOM 647 N N . THR A 1 86 ? 20 -38.375 -4.348 1 92.62 86 THR A N 1
ATOM 648 C CA . THR A 1 86 ? 18.781 -39.031 -3.896 1 92.62 86 THR A CA 1
ATOM 649 C C . THR A 1 86 ? 17.562 -38.469 -4.625 1 92.62 86 THR A C 1
ATOM 651 O O . THR A 1 86 ? 16.469 -39 -4.543 1 92.62 86 THR A O 1
ATOM 654 N N . LEU A 1 87 ? 17.766 -37.438 -5.348 1 95.62 87 LEU A N 1
ATOM 655 C CA . LEU A 1 87 ? 16.703 -36.812 -6.152 1 95.62 87 LEU A CA 1
ATOM 656 C C . LEU A 1 87 ? 16.234 -37.812 -7.223 1 95.62 87 LEU A C 1
ATOM 658 O O . LEU A 1 87 ? 15.078 -37.719 -7.656 1 95.62 87 LEU A O 1
ATOM 662 N N . LEU A 1 88 ? 17.125 -38.688 -7.668 1 97.06 88 LEU A N 1
ATOM 663 C CA . LEU A 1 88 ? 16.766 -39.625 -8.727 1 97.06 88 LEU A CA 1
ATOM 664 C C . LEU A 1 88 ? 15.625 -40.531 -8.281 1 97.06 88 LEU A C 1
ATOM 666 O O . LEU A 1 88 ? 15.688 -41.125 -7.207 1 97.06 88 LEU A O 1
ATOM 670 N N . GLY A 1 89 ? 14.57 -40.5 -9.078 1 97.25 89 GLY A N 1
ATOM 671 C CA . GLY A 1 89 ? 13.422 -41.344 -8.805 1 97.25 89 GLY A CA 1
ATOM 672 C C . GLY A 1 89 ? 12.375 -40.656 -7.949 1 97.25 89 GLY A C 1
ATOM 673 O O . GLY A 1 89 ? 11.25 -41.156 -7.828 1 97.25 89 GLY A O 1
ATOM 674 N N . GLN A 1 90 ? 12.648 -39.562 -7.406 1 97.5 90 GLN A N 1
ATOM 675 C CA . GLN A 1 90 ? 11.742 -38.844 -6.504 1 97.5 90 GLN A CA 1
ATOM 676 C C . GLN A 1 90 ? 10.633 -38.156 -7.277 1 97.5 90 GLN A C 1
ATOM 678 O O . GLN A 1 90 ? 10.875 -37.594 -8.352 1 97.5 90 GLN A O 1
ATOM 683 N N . ARG A 1 91 ? 9.406 -38.188 -6.711 1 98.5 91 ARG A N 1
ATOM 684 C CA . ARG A 1 91 ? 8.305 -37.375 -7.207 1 98.5 91 ARG A CA 1
ATOM 685 C C . ARG A 1 91 ? 8.445 -35.938 -6.727 1 98.5 91 ARG A C 1
ATOM 687 O O . ARG A 1 91 ? 8.508 -35.688 -5.523 1 98.5 91 ARG A O 1
ATOM 694 N N . VAL A 1 92 ? 8.523 -35 -7.652 1 98.75 92 VAL A N 1
ATOM 695 C CA . VAL A 1 92 ? 8.797 -33.594 -7.309 1 98.75 92 VAL A CA 1
ATOM 696 C C . VAL A 1 92 ? 7.852 -32.688 -8.07 1 98.75 92 VAL A C 1
ATOM 698 O O . VAL A 1 92 ? 7.266 -33.094 -9.086 1 98.75 92 VAL A O 1
ATOM 701 N N . GLY A 1 93 ? 7.66 -31.578 -7.5 1 98.75 93 GLY A N 1
ATOM 702 C CA . GLY A 1 93 ? 6.906 -30.516 -8.148 1 98.75 93 GLY A CA 1
ATOM 703 C C . GLY A 1 93 ? 7.793 -29.438 -8.758 1 98.75 93 GLY A C 1
ATOM 704 O O . GLY A 1 93 ? 8.781 -29.031 -8.148 1 98.75 93 GLY A O 1
ATOM 705 N N . LEU A 1 94 ? 7.516 -29.078 -9.992 1 98.69 94 LEU A N 1
ATOM 706 C CA . LEU A 1 94 ? 8.078 -27.922 -10.688 1 98.69 94 LEU A CA 1
ATOM 707 C C . LEU A 1 94 ? 7.082 -26.766 -10.711 1 98.69 94 LEU A C 1
ATOM 709 O O . LEU A 1 94 ? 6.082 -26.828 -11.43 1 98.69 94 LEU A O 1
ATOM 713 N N . GLY A 1 95 ? 7.383 -25.703 -9.93 1 98.38 95 GLY A N 1
ATOM 714 C CA . GLY A 1 95 ? 6.445 -24.609 -9.766 1 98.38 95 GLY A CA 1
ATOM 715 C C . GLY A 1 95 ? 6.793 -23.391 -10.594 1 98.38 95 GLY A C 1
ATOM 716 O O . GLY A 1 95 ? 7.621 -23.469 -11.5 1 98.38 95 GLY A O 1
ATOM 717 N N . TRP A 1 96 ? 6.109 -22.312 -10.352 1 97.69 96 TRP A N 1
ATOM 718 C CA . TRP A 1 96 ? 6.254 -21.047 -11.062 1 97.69 96 TRP A CA 1
ATOM 719 C C . TRP A 1 96 ? 7.699 -20.578 -11.047 1 97.69 96 TRP A C 1
ATOM 721 O O . TRP A 1 96 ? 8.258 -20.219 -12.086 1 97.69 96 TRP A O 1
ATOM 731 N N . ILE A 1 97 ? 8.25 -20.562 -9.844 1 98.12 97 ILE A N 1
ATOM 732 C CA . ILE A 1 97 ? 9.648 -20.156 -9.742 1 98.12 97 ILE A CA 1
ATOM 733 C C . ILE A 1 97 ? 10.555 -21.328 -10.094 1 98.12 97 ILE A C 1
ATOM 735 O O . ILE A 1 97 ? 10.531 -22.359 -9.422 1 98.12 97 ILE A O 1
ATOM 739 N N . TYR A 1 98 ? 11.281 -21.141 -11.133 1 97.94 98 TYR A N 1
ATOM 740 C CA . TYR A 1 98 ? 12.203 -22.156 -11.641 1 97.94 98 TYR A CA 1
ATOM 741 C C . TYR A 1 98 ? 13.5 -22.172 -10.844 1 97.94 98 TYR A C 1
ATOM 743 O O . TYR A 1 98 ? 14 -23.234 -10.484 1 97.94 98 TYR A O 1
ATOM 751 N N . SER A 1 99 ? 13.961 -21 -10.586 1 98.06 99 SER A N 1
ATOM 752 C CA . SER A 1 99 ? 15.203 -20.844 -9.82 1 98.06 99 SER A CA 1
ATOM 753 C C . SER A 1 99 ? 15.305 -19.453 -9.195 1 98.06 99 SER A C 1
ATOM 755 O O . SER A 1 99 ? 14.664 -18.516 -9.664 1 98.06 99 SER A O 1
ATOM 757 N N . VAL A 1 100 ? 16.078 -19.344 -8.125 1 98.12 100 VAL A N 1
ATOM 758 C CA . VAL A 1 100 ? 16.438 -18.078 -7.484 1 98.12 100 VAL A CA 1
ATOM 759 C C . VAL A 1 100 ? 17.953 -18.016 -7.312 1 98.12 100 VAL A C 1
ATOM 761 O O . VAL A 1 100 ? 18.641 -19.031 -7.402 1 98.12 100 VAL A O 1
ATOM 764 N N . CYS A 1 101 ? 18.531 -16.844 -7.023 1 97.75 101 CYS A N 1
ATOM 765 C CA . CYS A 1 101 ? 19.984 -16.703 -6.941 1 97.75 101 CYS A CA 1
ATOM 766 C C . CYS A 1 101 ? 20.5 -17.109 -5.566 1 97.75 101 CYS A C 1
ATOM 768 O O . CYS A 1 101 ? 21.656 -17.5 -5.422 1 97.75 101 CYS A O 1
ATOM 770 N N . GLY A 1 102 ? 19.688 -16.953 -4.547 1 97.31 102 GLY A N 1
ATOM 771 C CA . GLY A 1 102 ? 20.047 -17.344 -3.193 1 97.31 102 GLY A CA 1
ATOM 772 C C . GLY A 1 102 ? 20.922 -16.328 -2.49 1 97.31 102 GLY A C 1
ATOM 773 O O . GLY A 1 102 ? 21.25 -16.484 -1.309 1 97.31 102 GLY A O 1
ATOM 774 N N . GLN A 1 103 ? 21.25 -15.203 -3.176 1 97.5 103 GLN A N 1
ATOM 775 C CA . GLN A 1 103 ? 22.25 -14.328 -2.574 1 97.5 103 GLN A CA 1
ATOM 776 C C . GLN A 1 103 ? 21.781 -12.875 -2.588 1 97.5 103 GLN A C 1
ATOM 778 O O . GLN A 1 103 ? 22.406 -12.008 -1.956 1 97.5 103 GLN A O 1
ATOM 783 N N . CYS A 1 104 ? 20.797 -12.523 -3.326 1 97.5 104 CYS A N 1
ATOM 784 C CA . CYS A 1 104 ? 20.312 -11.141 -3.328 1 97.5 104 CYS A CA 1
ATOM 785 C C . CYS A 1 104 ? 19.656 -10.789 -2 1 97.5 104 CYS A C 1
ATOM 787 O O . CYS A 1 104 ? 19.453 -11.664 -1.152 1 97.5 104 CYS A O 1
ATOM 789 N N . TYR A 1 105 ? 19.297 -9.531 -1.819 1 96.56 105 TYR A N 1
ATOM 790 C CA . TYR A 1 105 ? 18.766 -9.039 -0.549 1 96.56 105 TYR A CA 1
ATOM 791 C C . TYR A 1 105 ? 17.438 -9.695 -0.218 1 96.56 105 TYR A C 1
ATOM 793 O O . TYR A 1 105 ? 17.109 -9.891 0.954 1 96.56 105 TYR A O 1
ATOM 801 N N . ASN A 1 106 ? 16.641 -10.125 -1.199 1 97.88 106 ASN A N 1
ATOM 802 C CA . ASN A 1 106 ? 15.367 -10.797 -0.933 1 97.88 106 ASN A CA 1
ATOM 803 C C . ASN A 1 106 ? 15.578 -12.266 -0.571 1 97.88 106 ASN A C 1
ATOM 805 O O . ASN A 1 106 ? 14.953 -12.773 0.362 1 97.88 106 ASN A O 1
ATOM 809 N N . CYS A 1 107 ? 16.484 -12.93 -1.258 1 97.88 107 CYS A N 1
ATOM 810 C CA . CYS A 1 107 ? 16.766 -14.328 -0.949 1 97.88 107 CYS A CA 1
ATOM 811 C C . CYS A 1 107 ? 17.312 -14.469 0.466 1 97.88 107 CYS A C 1
ATOM 813 O O . CYS A 1 107 ? 16.859 -15.336 1.221 1 97.88 107 CYS A O 1
ATOM 815 N N . THR A 1 108 ? 18.219 -13.609 0.819 1 96.81 108 THR A N 1
ATOM 816 C CA . THR A 1 108 ? 18.859 -13.727 2.127 1 96.81 108 THR A CA 1
ATOM 817 C C . THR A 1 108 ? 17.875 -13.352 3.238 1 96.81 108 THR A C 1
ATOM 819 O O . THR A 1 108 ? 18.047 -13.766 4.387 1 96.81 108 THR A O 1
ATOM 822 N N . ALA A 1 109 ? 16.828 -12.578 2.898 1 95.62 109 ALA A N 1
ATOM 823 C CA . ALA A 1 109 ? 15.828 -12.164 3.871 1 95.62 109 ALA A CA 1
ATOM 824 C C . ALA A 1 109 ? 14.688 -13.18 3.949 1 95.62 109 ALA A C 1
ATOM 826 O O . ALA A 1 109 ? 13.688 -12.945 4.633 1 95.62 109 ALA A O 1
ATOM 827 N N . GLY A 1 110 ? 14.789 -14.297 3.217 1 96.69 110 GLY A N 1
ATOM 828 C CA . GLY A 1 110 ? 13.75 -15.312 3.229 1 96.69 110 GLY A CA 1
ATOM 829 C C . GLY A 1 110 ? 12.586 -14.984 2.312 1 96.69 110 GLY A C 1
ATOM 830 O O . GLY A 1 110 ? 11.492 -15.539 2.469 1 96.69 110 GLY A O 1
ATOM 831 N N . ARG A 1 111 ? 12.773 -14.031 1.401 1 97 111 ARG A N 1
ATOM 832 C CA . ARG A 1 111 ? 11.773 -13.641 0.421 1 97 111 ARG A CA 1
ATOM 833 C C . ARG A 1 111 ? 12.188 -14.055 -0.987 1 97 111 ARG A C 1
ATOM 835 O O . ARG A 1 111 ? 12.219 -13.227 -1.9 1 97 111 ARG A O 1
ATOM 842 N N . ASP A 1 112 ? 12.414 -15.352 -1.11 1 97.56 112 ASP A N 1
ATOM 843 C CA . ASP A 1 112 ? 12.914 -15.867 -2.379 1 97.56 112 ASP A CA 1
ATOM 844 C C . ASP A 1 112 ? 11.891 -15.664 -3.496 1 97.56 112 ASP A C 1
ATOM 846 O O . ASP A 1 112 ? 12.258 -15.594 -4.672 1 97.56 112 ASP A O 1
ATOM 850 N N . ASN A 1 113 ? 10.633 -15.531 -3.121 1 97.94 113 ASN A N 1
ATOM 851 C CA . ASN A 1 113 ? 9.562 -15.336 -4.098 1 97.94 113 ASN A CA 1
ATOM 852 C C . ASN A 1 113 ? 9.695 -13.984 -4.805 1 97.94 113 ASN A C 1
ATOM 854 O O . ASN A 1 113 ? 9.039 -13.75 -5.82 1 97.94 113 ASN A O 1
ATOM 858 N N . TRP A 1 114 ? 10.555 -13.102 -4.344 1 98.19 114 TRP A N 1
ATOM 859 C CA . TRP A 1 114 ? 10.844 -11.828 -5.008 1 98.19 114 TRP A CA 1
ATOM 860 C C . TRP A 1 114 ? 12.328 -11.711 -5.34 1 98.19 114 TRP A C 1
ATOM 862 O O . TRP A 1 114 ? 12.883 -10.609 -5.332 1 98.19 114 TRP A O 1
ATOM 872 N N . CYS A 1 115 ? 12.992 -12.828 -5.543 1 98.12 115 CYS A N 1
ATOM 873 C CA . CYS A 1 115 ? 14.375 -12.805 -6.016 1 98.12 115 CYS A CA 1
ATOM 874 C C . CYS A 1 115 ? 14.516 -11.945 -7.266 1 98.12 115 CYS A C 1
ATOM 876 O O . CYS A 1 115 ? 13.766 -12.117 -8.227 1 98.12 115 CYS A O 1
ATOM 878 N N . VAL A 1 116 ? 15.484 -11.094 -7.305 1 97.75 116 VAL A N 1
ATOM 879 C CA . VAL A 1 116 ? 15.633 -10.148 -8.406 1 97.75 116 VAL A CA 1
ATOM 880 C C . VAL A 1 116 ? 16.266 -10.844 -9.609 1 97.75 116 VAL A C 1
ATOM 882 O O . VAL A 1 116 ? 16.297 -10.289 -10.711 1 97.75 116 VAL A O 1
ATOM 885 N N . ASN A 1 117 ? 16.719 -12.094 -9.445 1 97.5 117 ASN A N 1
ATOM 886 C CA . ASN A 1 117 ? 17.375 -12.859 -10.5 1 97.5 117 ASN A CA 1
ATOM 887 C C . ASN A 1 117 ? 16.625 -14.164 -10.789 1 97.5 117 ASN A C 1
ATOM 889 O O . ASN A 1 117 ? 17.203 -15.109 -11.328 1 97.5 117 ASN A O 1
ATOM 893 N N . GLN A 1 118 ? 15.406 -14.25 -10.414 1 97.5 118 GLN A N 1
ATOM 894 C CA . GLN A 1 118 ? 14.672 -15.5 -10.555 1 97.5 118 GLN A CA 1
ATOM 895 C C . GLN A 1 118 ? 14.391 -15.812 -12.023 1 97.5 118 GLN A C 1
ATOM 897 O O . GLN A 1 118 ? 14.344 -14.906 -12.859 1 97.5 118 GLN A O 1
ATOM 902 N N . ALA A 1 119 ? 14.281 -17.016 -12.367 1 97.25 119 ALA A N 1
ATOM 903 C CA . ALA A 1 119 ? 13.688 -17.5 -13.609 1 97.25 119 ALA A CA 1
ATOM 904 C C . ALA A 1 119 ? 12.344 -18.172 -13.352 1 97.25 119 ALA A C 1
ATOM 906 O O . ALA A 1 119 ? 12.133 -18.766 -12.289 1 97.25 119 ALA A O 1
ATOM 907 N N . ASN A 1 120 ? 11.492 -18.078 -14.297 1 97.25 120 ASN A N 1
ATOM 908 C CA . ASN A 1 120 ? 10.148 -18.609 -14.109 1 97.25 120 ASN A CA 1
ATOM 909 C C . ASN A 1 120 ? 9.805 -19.656 -15.164 1 97.25 120 ASN A C 1
ATOM 911 O O . ASN A 1 120 ? 10.156 -19.516 -16.344 1 97.25 120 ASN A O 1
ATOM 915 N N . THR A 1 121 ? 9.141 -20.688 -14.68 1 97.88 121 THR A N 1
ATOM 916 C CA . THR A 1 121 ? 8.711 -21.781 -15.531 1 97.88 121 THR A CA 1
ATOM 917 C C . THR A 1 121 ? 7.613 -21.344 -16.484 1 97.88 121 THR A C 1
ATOM 919 O O . THR A 1 121 ? 6.66 -20.672 -16.078 1 97.88 121 THR A O 1
ATOM 922 N N . GLY A 1 122 ? 7.734 -21.672 -17.781 1 96.81 122 GLY A N 1
ATOM 923 C CA . GLY A 1 122 ? 6.715 -21.328 -18.766 1 96.81 122 GLY A CA 1
ATOM 924 C C . GLY A 1 122 ? 6.918 -19.953 -19.391 1 96.81 122 GLY A C 1
ATOM 925 O O . GLY A 1 122 ? 6.18 -19.562 -20.297 1 96.81 122 GLY A O 1
ATOM 926 N N . THR A 1 123 ? 7.891 -19.203 -18.844 1 95.5 123 THR A N 1
ATOM 927 C CA . THR A 1 123 ? 8.242 -17.922 -19.422 1 95.5 123 THR A CA 1
ATOM 928 C C . THR A 1 123 ? 9.734 -17.859 -19.734 1 95.5 123 THR A C 1
ATOM 930 O O . THR A 1 123 ? 10.164 -18.141 -20.844 1 95.5 123 THR A O 1
ATOM 933 N N . ASP A 1 124 ? 10.602 -17.797 -18.719 1 96 124 ASP A N 1
ATOM 934 C CA . ASP A 1 124 ? 12.047 -17.781 -18.891 1 96 124 ASP A CA 1
ATOM 935 C C . ASP A 1 124 ? 12.578 -19.141 -19.297 1 96 124 ASP A C 1
ATOM 937 O O . ASP A 1 124 ? 13.602 -19.25 -19.984 1 96 124 ASP A O 1
ATOM 941 N N . LYS A 1 125 ? 11.977 -20.156 -18.766 1 97.31 125 LYS A N 1
ATOM 942 C CA . LYS A 1 125 ? 12.32 -21.562 -19.016 1 97.31 125 LYS A CA 1
ATOM 943 C C . LYS A 1 125 ? 11.125 -22.328 -19.578 1 97.31 125 LYS A C 1
ATOM 945 O O . LYS A 1 125 ? 9.977 -21.906 -19.391 1 97.31 125 LYS A O 1
ATOM 950 N N . PRO A 1 126 ? 11.344 -23.406 -20.25 1 97.94 126 PRO A N 1
ATOM 951 C CA . PRO A 1 126 ? 10.227 -24.172 -20.781 1 97.94 126 PRO A CA 1
ATOM 952 C C . PRO A 1 126 ? 9.242 -24.625 -19.703 1 97.94 126 PRO A C 1
ATOM 954 O O . PRO A 1 126 ? 9.656 -24.953 -18.594 1 97.94 126 PRO A O 1
ATOM 957 N N . GLY A 1 127 ? 7.973 -24.688 -20.125 1 98.5 127 GLY A N 1
ATOM 958 C CA . GLY A 1 127 ? 6.914 -25.031 -19.188 1 98.5 127 GLY A CA 1
ATOM 959 C C . GLY A 1 127 ? 6.711 -26.531 -19.031 1 98.5 127 GLY A C 1
ATOM 960 O O . GLY A 1 127 ? 7.543 -27.312 -19.469 1 98.5 127 GLY A O 1
ATOM 961 N N . THR A 1 128 ? 5.637 -26.859 -18.406 1 98.81 128 THR A N 1
ATOM 962 C CA . THR A 1 128 ? 5.457 -28.219 -17.906 1 98.81 128 THR A CA 1
ATOM 963 C C . THR A 1 128 ? 4.523 -29 -18.812 1 98.81 128 THR A C 1
ATOM 965 O O . THR A 1 128 ? 4.289 -30.203 -18.594 1 98.81 128 THR A O 1
ATOM 968 N N . MET A 1 129 ? 3.982 -28.422 -19.891 1 98.75 129 MET A N 1
ATOM 969 C CA . MET A 1 129 ? 3.09 -29.125 -20.797 1 98.75 129 MET A CA 1
ATOM 970 C C . MET A 1 129 ? 3.885 -29.922 -21.828 1 98.75 129 MET A C 1
ATOM 972 O O . MET A 1 129 ? 3.693 -29.75 -23.031 1 98.75 129 MET A O 1
ATOM 976 N N . GLN A 1 130 ? 4.684 -30.812 -21.344 1 98.81 130 GLN A N 1
ATOM 977 C CA . GLN A 1 130 ? 5.523 -31.719 -22.125 1 98.81 130 GLN A CA 1
ATOM 978 C C . GLN A 1 130 ? 5.898 -32.969 -21.312 1 98.81 130 GLN A C 1
ATOM 980 O O . GLN A 1 130 ? 5.812 -32.938 -20.078 1 98.81 130 GLN A O 1
ATOM 985 N N . GLN A 1 131 ? 6.32 -34 -21.938 1 98.81 131 GLN A N 1
ATOM 986 C CA . GLN A 1 131 ? 6.551 -35.281 -21.266 1 98.81 131 GLN A CA 1
ATOM 987 C C . GLN A 1 131 ? 7.828 -35.25 -20.438 1 98.81 131 GLN A C 1
ATOM 989 O O . GLN A 1 131 ? 7.926 -35.906 -19.391 1 98.81 131 GLN A O 1
ATOM 994 N N . TYR A 1 132 ? 8.844 -34.562 -20.938 1 98.75 132 TYR A N 1
ATOM 995 C CA . TYR A 1 132 ? 10.148 -34.469 -20.281 1 98.75 132 TYR A CA 1
ATOM 996 C C . TYR A 1 132 ? 10.57 -33 -20.156 1 98.75 132 TYR A C 1
ATOM 998 O O . TYR A 1 132 ? 10.617 -32.281 -21.156 1 98.75 132 TYR A O 1
ATOM 1006 N N . VAL A 1 133 ? 10.844 -32.594 -19 1 98.62 133 VAL A N 1
ATOM 1007 C CA . VAL A 1 133 ? 11.18 -31.172 -18.766 1 98.62 133 VAL A CA 1
ATOM 1008 C C . VAL A 1 133 ? 12.445 -31.094 -17.922 1 98.62 133 VAL A C 1
ATOM 1010 O O . VAL A 1 133 ? 12.617 -31.844 -16.969 1 98.62 133 VAL A O 1
ATOM 1013 N N . VAL A 1 134 ? 13.32 -30.203 -18.312 1 98.5 134 VAL A N 1
ATOM 1014 C CA . VAL A 1 134 ? 14.492 -29.906 -17.5 1 98.5 134 VAL A CA 1
ATOM 1015 C C . VAL A 1 134 ? 14.109 -28.922 -16.391 1 98.5 134 VAL A C 1
ATOM 1017 O O . VAL A 1 134 ? 13.32 -28 -16.609 1 98.5 134 VAL A O 1
ATOM 1020 N N . ALA A 1 135 ? 14.656 -29.141 -15.188 1 98.5 135 ALA A N 1
ATOM 1021 C CA . ALA A 1 135 ? 14.383 -28.281 -14.031 1 98.5 135 ALA A CA 1
ATOM 1022 C C . ALA A 1 135 ? 15.648 -28.047 -13.211 1 98.5 135 ALA A C 1
ATOM 1024 O O . ALA A 1 135 ? 16.609 -28.797 -13.32 1 98.5 135 ALA A O 1
ATOM 1025 N N . ASN A 1 136 ? 15.656 -26.922 -12.508 1 98 136 ASN A N 1
ATOM 1026 C CA . ASN A 1 136 ? 16.719 -26.641 -11.547 1 98 136 ASN A CA 1
ATOM 1027 C C . ASN A 1 136 ? 16.641 -27.547 -10.328 1 98 136 ASN A C 1
ATOM 1029 O O . ASN A 1 136 ? 15.602 -27.609 -9.656 1 98 136 ASN A O 1
ATOM 1033 N N . ALA A 1 137 ? 17.703 -28.219 -10.008 1 97.75 137 ALA A N 1
ATOM 1034 C CA . ALA A 1 137 ? 17.703 -29.219 -8.953 1 97.75 137 ALA A CA 1
ATOM 1035 C C . ALA A 1 137 ? 17.438 -28.594 -7.594 1 97.75 137 ALA A C 1
ATOM 1037 O O . ALA A 1 137 ? 16.875 -29.234 -6.703 1 97.75 137 ALA A O 1
ATOM 1038 N N . ASP A 1 138 ? 17.75 -27.297 -7.453 1 95.44 138 ASP A N 1
ATOM 1039 C CA . ASP A 1 138 ? 17.734 -26.656 -6.141 1 95.44 138 ASP A CA 1
ATOM 1040 C C . ASP A 1 138 ? 16.344 -26.141 -5.797 1 95.44 138 ASP A C 1
ATOM 1042 O O . ASP A 1 138 ? 16.062 -25.812 -4.641 1 95.44 138 ASP A O 1
ATOM 1046 N N . TYR A 1 139 ? 15.461 -26.031 -6.75 1 95.81 139 TYR A N 1
ATOM 1047 C CA . TYR A 1 139 ? 14.203 -25.344 -6.465 1 95.81 139 TYR A CA 1
ATOM 1048 C C . TYR A 1 139 ? 13.008 -26.25 -6.762 1 95.81 139 TYR A C 1
ATOM 1050 O O . TYR A 1 139 ? 11.906 -25.75 -7.027 1 95.81 139 TYR A O 1
ATOM 1058 N N . LEU A 1 140 ? 13.188 -27.562 -6.738 1 97.38 140 LEU A N 1
ATOM 1059 C CA . LEU A 1 140 ? 12.117 -28.547 -6.848 1 97.38 140 LEU A CA 1
ATOM 1060 C C . LEU A 1 140 ? 11.461 -28.781 -5.492 1 97.38 140 LEU A C 1
ATOM 1062 O O . LEU A 1 140 ? 12.102 -28.641 -4.453 1 97.38 140 LEU A O 1
ATOM 1066 N N . MET A 1 141 ? 10.234 -29.141 -5.574 1 97.5 141 MET A N 1
ATOM 1067 C CA . MET A 1 141 ? 9.477 -29.422 -4.359 1 97.5 141 MET A CA 1
ATOM 1068 C C . MET A 1 141 ? 9.18 -30.906 -4.238 1 97.5 141 MET A C 1
ATOM 1070 O O . MET A 1 141 ? 8.477 -31.484 -5.078 1 97.5 141 MET A O 1
ATOM 1074 N N . PRO A 1 142 ? 9.727 -31.484 -3.182 1 97.31 142 PRO A N 1
ATOM 1075 C CA . PRO A 1 142 ? 9.289 -32.875 -2.98 1 97.31 142 PRO A CA 1
ATOM 1076 C C . PRO A 1 142 ? 7.785 -33 -2.744 1 97.31 142 PRO A C 1
ATOM 1078 O O . PRO A 1 142 ? 7.211 -32.188 -2.01 1 97.31 142 PRO A O 1
ATOM 1081 N N . ILE A 1 143 ? 7.168 -33.938 -3.346 1 98.5 143 ILE A N 1
ATOM 1082 C CA . ILE A 1 143 ? 5.738 -34.188 -3.166 1 98.5 143 ILE A CA 1
ATOM 1083 C C . ILE A 1 143 ? 5.531 -35.312 -2.156 1 98.5 143 ILE A C 1
ATOM 1085 O O . ILE A 1 143 ? 6.031 -36.438 -2.346 1 98.5 143 ILE A O 1
ATOM 1089 N N . PRO A 1 144 ? 4.816 -35.031 -1.109 1 98.06 144 PRO A N 1
ATOM 1090 C CA . PRO A 1 144 ? 4.543 -36.094 -0.143 1 98.06 144 PRO A CA 1
ATOM 1091 C C . PRO A 1 144 ? 3.883 -37.312 -0.782 1 98.06 144 PRO A C 1
ATOM 1093 O O . PRO A 1 144 ? 3.061 -37.188 -1.689 1 98.06 144 PRO A O 1
ATOM 1096 N N . ASP A 1 145 ? 4.137 -38.469 -0.222 1 96.94 145 ASP A N 1
ATOM 1097 C CA . ASP A 1 145 ? 3.645 -39.75 -0.773 1 96.94 145 ASP A CA 1
ATOM 1098 C C . ASP A 1 145 ? 2.119 -39.781 -0.738 1 96.94 145 ASP A C 1
ATOM 1100 O O . ASP A 1 145 ? 1.492 -40.344 -1.649 1 96.94 145 ASP A O 1
ATOM 1104 N N . ASP A 1 146 ? 1.541 -39.156 0.251 1 97.25 146 ASP A N 1
ATOM 1105 C CA . ASP A 1 146 ? 0.1 -39.281 0.46 1 97.25 146 ASP A CA 1
ATOM 1106 C C . ASP A 1 146 ? -0.651 -38.188 -0.333 1 97.25 146 ASP A C 1
ATOM 1108 O O . ASP A 1 146 ? -1.872 -38.094 -0.218 1 97.25 146 ASP A O 1
ATOM 1112 N N . LEU A 1 147 ? -0.009 -37.469 -1.111 1 98.44 147 LEU A N 1
ATOM 1113 C CA . LEU A 1 147 ? -0.605 -36.438 -1.941 1 98.44 147 LEU A CA 1
ATOM 1114 C C . LEU A 1 147 ? -0.498 -36.781 -3.42 1 98.44 147 LEU A C 1
ATOM 1116 O O . LEU A 1 147 ? 0.606 -36.938 -3.949 1 98.44 147 LEU A O 1
ATOM 1120 N N . SER A 1 148 ? -1.631 -36.969 -4.062 1 98.56 148 SER A N 1
ATOM 1121 C CA . SER A 1 148 ? -1.598 -37.344 -5.477 1 98.56 148 SER A CA 1
ATOM 1122 C C . SER A 1 148 ? -1.01 -36.219 -6.316 1 98.56 148 SER A C 1
ATOM 1124 O O . SER A 1 148 ? -1.089 -35.031 -5.938 1 98.56 148 SER A O 1
ATOM 1126 N N . SER A 1 149 ? -0.448 -36.531 -7.422 1 98.69 149 SER A N 1
ATOM 1127 C CA . SER A 1 149 ? 0.137 -35.562 -8.32 1 98.69 149 SER A CA 1
ATOM 1128 C C . SER A 1 149 ? -0.906 -34.531 -8.781 1 98.69 149 SER A C 1
ATOM 1130 O O . SER A 1 149 ? -0.644 -33.344 -8.805 1 98.69 149 SER A O 1
ATOM 1132 N N . ALA A 1 150 ? -2.061 -35.031 -9.086 1 98.31 150 ALA A N 1
ATOM 1133 C CA . ALA A 1 150 ? -3.131 -34.188 -9.586 1 98.31 150 ALA A CA 1
ATOM 1134 C C . ALA A 1 150 ? -3.562 -33.156 -8.523 1 98.31 150 ALA A C 1
ATOM 1136 O O . ALA A 1 150 ? -3.936 -32.031 -8.844 1 98.31 150 ALA A O 1
ATOM 1137 N N . HIS A 1 151 ? -3.506 -33.562 -7.27 1 98.38 151 HIS A N 1
ATOM 1138 C CA . HIS A 1 151 ? -3.908 -32.656 -6.191 1 98.38 151 HIS A CA 1
ATOM 1139 C C . HIS A 1 151 ? -2.75 -31.766 -5.746 1 98.38 151 HIS A C 1
ATOM 1141 O O . HIS A 1 151 ? -2.963 -30.734 -5.125 1 98.38 151 HIS A O 1
ATOM 1147 N N . ALA A 1 152 ? -1.505 -32.156 -6.051 1 98.75 152 ALA A N 1
ATOM 1148 C CA . ALA A 1 152 ? -0.326 -31.375 -5.695 1 98.75 152 ALA A CA 1
ATOM 1149 C C . ALA A 1 152 ? -0.133 -30.203 -6.66 1 98.75 152 ALA A C 1
ATOM 1151 O O . ALA A 1 152 ? 0.26 -29.109 -6.25 1 98.75 152 ALA A O 1
ATOM 1152 N N . ALA A 1 153 ? -0.451 -30.391 -7.902 1 98.75 153 ALA A N 1
ATOM 1153 C CA . ALA A 1 153 ? -0.114 -29.484 -8.992 1 98.75 153 ALA A CA 1
ATOM 1154 C C . ALA A 1 153 ? -0.665 -28.078 -8.727 1 98.75 153 ALA A C 1
ATOM 1156 O O . ALA A 1 153 ? 0.067 -27.094 -8.812 1 98.75 153 ALA A O 1
ATOM 1157 N N . PRO A 1 154 ? -1.943 -27.953 -8.242 1 98.25 154 PRO A N 1
ATOM 1158 C CA . PRO A 1 154 ? -2.525 -26.625 -8.062 1 98.25 154 PRO A CA 1
ATOM 1159 C C . PRO A 1 154 ? -1.809 -25.812 -6.992 1 98.25 154 PRO A C 1
ATOM 1161 O O . PRO A 1 154 ? -1.917 -24.578 -6.973 1 98.25 154 PRO A O 1
ATOM 1164 N N . PHE A 1 155 ? -1.062 -26.422 -6.102 1 98.56 155 PHE A N 1
ATOM 1165 C CA . PHE A 1 155 ? -0.397 -25.719 -5.016 1 98.56 155 PHE A CA 1
ATOM 1166 C C . PHE A 1 155 ? 0.898 -25.078 -5.496 1 98.56 155 PHE A C 1
ATOM 1168 O O . PHE A 1 155 ? 1.44 -24.188 -4.84 1 98.56 155 PHE A O 1
ATOM 1175 N N . LEU A 1 156 ? 1.405 -25.5 -6.66 1 98.75 156 LEU A N 1
ATOM 1176 C CA . LEU A 1 156 ? 2.736 -25.141 -7.129 1 98.75 156 LEU A CA 1
ATOM 1177 C C . LEU A 1 156 ? 2.732 -23.734 -7.723 1 98.75 156 LEU A C 1
ATOM 1179 O O . LEU A 1 156 ? 3.789 -23.188 -8.062 1 98.75 156 LEU A O 1
ATOM 1183 N N . CYS A 1 157 ? 1.584 -23.094 -7.809 1 98.19 157 CYS A N 1
ATOM 1184 C CA . CYS A 1 157 ? 1.44 -21.672 -8.102 1 98.19 157 CYS A CA 1
ATOM 1185 C C . CYS A 1 157 ? 0.236 -21.094 -7.383 1 98.19 157 CYS A C 1
ATOM 1187 O O . CYS A 1 157 ? 0.39 -20.25 -6.496 1 98.19 157 CYS A O 1
ATOM 1189 N N . GLY A 1 158 ? -0.963 -21.594 -7.676 1 97.38 158 GLY A N 1
ATOM 1190 C CA . GLY A 1 158 ? -2.186 -21.047 -7.098 1 97.38 158 GLY A CA 1
ATOM 1191 C C . GLY A 1 158 ? -2.193 -21.078 -5.582 1 97.38 158 GLY A C 1
ATOM 1192 O O . GLY A 1 158 ? -2.408 -20.062 -4.934 1 97.38 158 GLY A O 1
ATOM 1193 N N . GLY A 1 159 ? -1.952 -22.297 -5.031 1 98.06 159 GLY A N 1
ATOM 1194 C CA . GLY A 1 159 ? -1.946 -22.438 -3.584 1 98.06 159 GLY A CA 1
ATOM 1195 C C . GLY A 1 159 ? -0.92 -21.562 -2.896 1 98.06 159 GLY A C 1
ATOM 1196 O O . GLY A 1 159 ? -1.241 -20.859 -1.938 1 98.06 159 GLY A O 1
ATOM 1197 N N . VAL A 1 160 ? 0.294 -21.609 -3.416 1 98.5 160 VAL A N 1
ATOM 1198 C CA . VAL A 1 160 ? 1.368 -20.859 -2.768 1 98.5 160 VAL A CA 1
ATOM 1199 C C . VAL A 1 160 ? 1.132 -19.359 -2.934 1 98.5 160 VAL A C 1
ATOM 1201 O O . VAL A 1 160 ? 1.486 -18.578 -2.057 1 98.5 160 VAL A O 1
ATOM 1204 N N . THR A 1 161 ? 0.481 -18.922 -4.008 1 98.56 161 THR A N 1
ATOM 1205 C CA . THR A 1 161 ? 0.106 -17.516 -4.176 1 98.56 161 THR A CA 1
ATOM 1206 C C . THR A 1 161 ? -0.845 -17.078 -3.068 1 98.56 161 THR A C 1
ATOM 1208 O O . THR A 1 161 ? -0.646 -16.031 -2.459 1 98.56 161 THR A O 1
ATOM 1211 N N . MET A 1 162 ? -1.833 -17.875 -2.766 1 98.5 162 MET A N 1
ATOM 1212 C CA . MET A 1 162 ? -2.803 -17.5 -1.74 1 98.5 162 MET A CA 1
ATOM 1213 C C . MET A 1 162 ? -2.178 -17.578 -0.351 1 98.5 162 MET A C 1
ATOM 1215 O O . MET A 1 162 ? -2.52 -16.781 0.53 1 98.5 162 MET A O 1
ATOM 1219 N N . ALA A 1 163 ? -1.232 -18.547 -0.172 1 98.12 163 ALA A N 1
ATOM 1220 C CA . ALA A 1 163 ? -0.475 -18.531 1.077 1 98.12 163 ALA A CA 1
ATOM 1221 C C . ALA A 1 163 ? 0.296 -17.234 1.241 1 98.12 163 ALA A C 1
ATOM 1223 O O . ALA A 1 163 ? 0.305 -16.641 2.324 1 98.12 163 ALA A O 1
ATOM 1224 N N . GLY A 1 164 ? 0.949 -16.828 0.168 1 98.25 164 GLY A N 1
ATOM 1225 C CA . GLY A 1 164 ? 1.639 -15.539 0.187 1 98.25 164 GLY A CA 1
ATOM 1226 C C . GLY A 1 164 ? 0.714 -14.367 0.453 1 98.25 164 GLY A C 1
ATOM 1227 O O . GLY A 1 164 ? 1.014 -13.516 1.288 1 98.25 164 GLY A O 1
ATOM 1228 N N . ALA A 1 165 ? -0.422 -14.297 -0.22 1 98.62 165 ALA A N 1
ATOM 1229 C CA . ALA A 1 165 ? -1.382 -13.211 -0.082 1 98.62 165 ALA A CA 1
ATOM 1230 C C . ALA A 1 165 ? -1.911 -13.117 1.346 1 98.62 165 ALA A C 1
ATOM 1232 O O . ALA A 1 165 ? -2.002 -12.031 1.915 1 98.62 165 ALA A O 1
ATOM 1233 N N . LEU A 1 166 ? -2.268 -14.273 1.893 1 97.81 166 LEU A N 1
ATOM 1234 C CA . LEU A 1 166 ? -2.787 -14.305 3.256 1 97.81 166 LEU A CA 1
ATOM 1235 C C . LEU A 1 166 ? -1.726 -13.844 4.25 1 97.81 166 LEU A C 1
ATOM 1237 O O . LEU A 1 166 ? -2.035 -13.141 5.215 1 97.81 166 LEU A O 1
ATOM 1241 N N . SER A 1 167 ? -0.489 -14.258 4.02 1 97.06 167 SER A N 1
ATOM 1242 C CA . SER A 1 167 ? 0.579 -13.812 4.91 1 97.06 167 SER A CA 1
ATOM 1243 C C . SER A 1 167 ? 0.729 -12.297 4.883 1 97.06 167 SER A C 1
ATOM 1245 O O . SER A 1 167 ? 1.065 -11.688 5.898 1 97.06 167 SER A O 1
ATOM 1247 N N . LEU A 1 168 ? 0.46 -11.68 3.791 1 97.75 168 LEU A N 1
ATOM 1248 C CA . LEU A 1 168 ? 0.547 -10.234 3.654 1 97.75 168 LEU A CA 1
ATOM 1249 C C . LEU A 1 168 ? -0.602 -9.547 4.387 1 97.75 168 LEU A C 1
ATOM 1251 O O . LEU A 1 168 ? -0.578 -8.328 4.59 1 97.75 168 LEU A O 1
ATOM 1255 N N . CYS A 1 169 ? -1.579 -10.289 4.848 1 96.88 169 CYS A N 1
ATOM 1256 C CA . CYS A 1 169 ? -2.699 -9.75 5.609 1 96.88 169 CYS A CA 1
ATOM 1257 C C . CYS A 1 169 ? -2.461 -9.898 7.105 1 96.88 169 CYS A C 1
ATOM 1259 O O . CYS A 1 169 ? -3.266 -9.43 7.918 1 96.88 169 CYS A O 1
ATOM 1261 N N . ASN A 1 170 ? -1.371 -10.508 7.504 1 94.44 170 ASN A N 1
ATOM 1262 C CA . ASN A 1 170 ? -1.157 -10.844 8.906 1 94.44 170 ASN A CA 1
ATOM 1263 C C . ASN A 1 170 ? -1.236 -9.602 9.797 1 94.44 170 ASN A C 1
ATOM 1265 O O . ASN A 1 170 ? -1.793 -9.656 10.898 1 94.44 170 ASN A O 1
ATOM 1269 N N . ASP A 1 171 ? -0.703 -8.523 9.336 1 93.81 171 ASP A N 1
ATOM 1270 C CA . ASP A 1 171 ? -0.677 -7.309 10.141 1 93.81 171 ASP A CA 1
ATOM 1271 C C . ASP A 1 171 ? -1.962 -6.5 9.969 1 93.81 171 ASP A C 1
ATOM 1273 O O . ASP A 1 171 ? -2.137 -5.457 10.594 1 93.81 171 ASP A O 1
ATOM 1277 N N . ALA A 1 172 ? -2.859 -7.004 9.148 1 95.81 172 ALA A N 1
ATOM 1278 C CA . ALA A 1 172 ? -4.078 -6.258 8.836 1 95.81 172 ALA A CA 1
ATOM 1279 C C . ALA A 1 172 ? -5.305 -6.938 9.445 1 95.81 172 ALA A C 1
ATOM 1281 O O . ALA A 1 172 ? -6.402 -6.379 9.422 1 95.81 172 ALA A O 1
ATOM 1282 N N . LEU A 1 173 ? -5.094 -8.148 9.914 1 96.12 173 LEU A N 1
ATOM 1283 C CA . LEU A 1 173 ? -6.227 -8.93 10.414 1 96.12 173 LEU A CA 1
ATOM 1284 C C . LEU A 1 173 ? -6.051 -9.258 11.891 1 96.12 173 LEU A C 1
ATOM 1286 O O . LEU A 1 173 ? -5.039 -9.852 12.289 1 96.12 173 LEU A O 1
ATOM 1290 N N . ALA A 1 174 ? -7.004 -8.852 12.688 1 94.06 174 ALA A N 1
ATOM 1291 C CA . ALA A 1 174 ? -7.102 -9.195 14.102 1 94.06 174 ALA A CA 1
ATOM 1292 C C . ALA A 1 174 ? -8.359 -10.008 14.383 1 94.06 174 ALA A C 1
ATOM 1294 O O . ALA A 1 174 ? -9.117 -10.336 13.469 1 94.06 174 ALA A O 1
ATOM 1295 N N . ASP A 1 175 ? -8.508 -10.414 15.625 1 93.81 175 ASP A N 1
ATOM 1296 C CA . ASP A 1 175 ? -9.672 -11.188 16.047 1 93.81 175 ASP A CA 1
ATOM 1297 C C . ASP A 1 175 ? -10.969 -10.445 15.742 1 93.81 175 ASP A C 1
ATOM 1299 O O . ASP A 1 175 ? -11.125 -9.273 16.109 1 93.81 175 ASP A O 1
ATOM 1303 N N . GLY A 1 176 ? -11.844 -11.125 15.008 1 94.5 176 GLY A N 1
ATOM 1304 C CA . GLY A 1 176 ? -13.156 -10.562 14.734 1 94.5 176 GLY A CA 1
ATOM 1305 C C . GLY A 1 176 ? -13.195 -9.734 13.461 1 94.5 176 GLY A C 1
ATOM 1306 O O . GLY A 1 176 ? -14.25 -9.219 13.086 1 94.5 176 GLY A O 1
ATOM 1307 N N . ASP A 1 177 ? -12.109 -9.648 12.734 1 96.75 177 ASP A N 1
ATOM 1308 C CA . ASP A 1 177 ? -12.016 -8.805 11.547 1 96.75 177 ASP A CA 1
ATOM 1309 C C . ASP A 1 177 ? -12.648 -9.484 10.336 1 96.75 177 ASP A C 1
ATOM 1311 O O . ASP A 1 177 ? -13 -10.664 10.398 1 96.75 177 ASP A O 1
ATOM 1315 N N . THR A 1 178 ? -12.867 -8.711 9.312 1 98.12 178 THR A N 1
ATOM 1316 C CA . THR A 1 178 ? -13.484 -9.195 8.086 1 98.12 178 THR A CA 1
ATOM 1317 C C . THR A 1 178 ? -12.461 -9.242 6.949 1 98.12 178 THR A C 1
ATOM 1319 O O . THR A 1 178 ? -11.789 -8.25 6.672 1 98.12 178 THR A O 1
ATOM 1322 N N . LEU A 1 179 ? -12.312 -10.375 6.34 1 98.56 179 LEU A N 1
ATOM 1323 C CA . LEU A 1 179 ? -11.508 -10.586 5.141 1 98.56 179 LEU A CA 1
ATOM 1324 C C . LEU A 1 179 ? -12.398 -10.82 3.924 1 98.56 179 LEU A C 1
ATOM 1326 O O . LEU A 1 179 ? -13.32 -11.641 3.969 1 98.56 179 LEU A O 1
ATOM 1330 N N . VAL A 1 180 ? -12.164 -10.062 2.879 1 98.94 180 VAL A N 1
ATOM 1331 C CA . VAL A 1 180 ? -12.859 -10.281 1.615 1 98.94 180 VAL A CA 1
ATOM 1332 C C . VAL A 1 180 ? -11.93 -10.961 0.621 1 98.94 180 VAL A C 1
ATOM 1334 O O . VAL A 1 180 ? -10.758 -10.594 0.506 1 98.94 180 VAL A O 1
ATOM 1337 N N . ILE A 1 181 ? -12.391 -11.961 -0.048 1 98.88 181 ILE A N 1
ATOM 1338 C CA . ILE A 1 181 ? -11.664 -12.602 -1.139 1 98.88 181 ILE A CA 1
ATOM 1339 C C . ILE A 1 181 ? -12.484 -12.516 -2.424 1 98.88 181 ILE A C 1
ATOM 1341 O O . ILE A 1 181 ? -13.516 -13.172 -2.553 1 98.88 181 ILE A O 1
ATOM 1345 N N . SER A 1 182 ? -12.031 -11.68 -3.344 1 98.75 182 SER A N 1
ATOM 1346 C CA . SER A 1 182 ? -12.633 -11.594 -4.668 1 98.75 182 SER A CA 1
ATOM 1347 C C . SER A 1 182 ? -12.109 -12.695 -5.59 1 98.75 182 SER A C 1
ATOM 1349 O O . SER A 1 182 ? -10.914 -13.008 -5.574 1 98.75 182 SER A O 1
ATOM 1351 N N . GLY A 1 183 ? -12.992 -13.203 -6.402 1 97.56 183 GLY A N 1
ATOM 1352 C CA . GLY A 1 183 ? -12.617 -14.367 -7.191 1 97.56 183 GLY A CA 1
ATOM 1353 C C . GLY A 1 183 ? -12.547 -15.648 -6.371 1 97.56 183 GLY A C 1
ATOM 1354 O O . GLY A 1 183 ? -11.641 -16.453 -6.559 1 97.56 183 GLY A O 1
ATOM 1355 N N . SER A 1 184 ? -13.484 -15.836 -5.477 1 97.56 184 SER A N 1
ATOM 1356 C CA . SER A 1 184 ? -13.406 -16.844 -4.422 1 97.56 184 SER A CA 1
ATOM 1357 C C . SER A 1 184 ? -13.594 -18.25 -4.984 1 97.56 184 SER A C 1
ATOM 1359 O O . SER A 1 184 ? -13.055 -19.219 -4.438 1 97.56 184 SER A O 1
ATOM 1361 N N . GLY A 1 185 ? -14.312 -18.406 -6.023 1 95.69 185 GLY A N 1
ATOM 1362 C CA . GLY A 1 185 ? -14.617 -19.734 -6.543 1 95.69 185 GLY A CA 1
ATOM 1363 C C . GLY A 1 185 ? -13.664 -20.172 -7.633 1 95.69 185 GLY A C 1
ATOM 1364 O O . GLY A 1 185 ? -13.797 -21.281 -8.172 1 95.69 185 GLY A O 1
ATOM 1365 N N . GLY A 1 186 ? -12.727 -19.297 -7.945 1 95.06 186 GLY A N 1
ATOM 1366 C CA . GLY A 1 186 ? -11.789 -19.609 -9.016 1 95.06 186 GLY A CA 1
ATOM 1367 C C . GLY A 1 186 ? -10.609 -20.438 -8.562 1 95.06 186 GLY A C 1
ATOM 1368 O O . GLY A 1 186 ? -10.664 -21.094 -7.516 1 95.06 186 GLY A O 1
ATOM 1369 N N . GLY A 1 187 ? -9.648 -20.516 -9.453 1 94.75 187 GLY A N 1
ATOM 1370 C CA . GLY A 1 187 ? -8.492 -21.375 -9.25 1 94.75 187 GLY A CA 1
ATOM 1371 C C . GLY A 1 187 ? -7.715 -21.031 -7.992 1 94.75 187 GLY A C 1
ATOM 1372 O O . GLY A 1 187 ? -7.328 -21.922 -7.238 1 94.75 187 GLY A O 1
ATOM 1373 N N . LEU A 1 188 ? -7.473 -19.766 -7.766 1 96.94 188 LEU A N 1
ATOM 1374 C CA . LEU A 1 188 ? -6.738 -19.344 -6.578 1 96.94 188 LEU A CA 1
ATOM 1375 C C . LEU A 1 188 ? -7.684 -19.141 -5.398 1 96.94 188 LEU A C 1
ATOM 1377 O O . LEU A 1 188 ? -7.375 -19.547 -4.277 1 96.94 188 LEU A O 1
ATOM 1381 N N . GLY A 1 189 ? -8.836 -18.625 -5.707 1 97.69 189 GLY A N 1
ATOM 1382 C CA . GLY A 1 189 ? -9.758 -18.188 -4.668 1 97.69 189 GLY A CA 1
ATOM 1383 C C . GLY A 1 189 ? -10.211 -19.328 -3.764 1 97.69 189 GLY A C 1
ATOM 1384 O O . GLY A 1 189 ? -10.297 -19.156 -2.545 1 97.69 189 GLY A O 1
ATOM 1385 N N . HIS A 1 190 ? -10.508 -20.484 -4.312 1 98 190 HIS A N 1
ATOM 1386 C CA . HIS A 1 190 ? -11.039 -21.578 -3.504 1 98 190 HIS A CA 1
ATOM 1387 C C . HIS A 1 190 ? -9.984 -22.109 -2.539 1 98 190 HIS A C 1
ATOM 1389 O O . HIS A 1 190 ? -10.312 -22.562 -1.443 1 98 190 HIS A O 1
ATOM 1395 N N . LEU A 1 191 ? -8.734 -22.047 -2.975 1 97.94 191 LEU A N 1
ATOM 1396 C CA . LEU A 1 191 ? -7.645 -22.406 -2.074 1 97.94 191 LEU A CA 1
ATOM 1397 C C . LEU A 1 191 ? -7.473 -21.359 -0.974 1 97.94 191 LEU A C 1
ATOM 1399 O O . LEU A 1 191 ? -7.27 -21.719 0.191 1 97.94 191 LEU A O 1
ATOM 1403 N N . GLY A 1 192 ? -7.613 -20.125 -1.367 1 97.88 192 GLY A N 1
ATOM 1404 C CA . GLY A 1 192 ? -7.543 -19.031 -0.409 1 97.88 192 GLY A CA 1
ATOM 1405 C C . GLY A 1 192 ? -8.609 -19.109 0.666 1 97.88 192 GLY A C 1
ATOM 1406 O O . GLY A 1 192 ? -8.344 -18.828 1.837 1 97.88 192 GLY A O 1
ATOM 1407 N N . LEU A 1 193 ? -9.828 -19.484 0.302 1 97.75 193 LEU A N 1
ATOM 1408 C CA . LEU A 1 193 ? -10.922 -19.625 1.26 1 97.75 193 LEU A CA 1
ATOM 1409 C C . LEU A 1 193 ? -10.602 -20.703 2.297 1 97.75 193 LEU A C 1
ATOM 1411 O O . LEU A 1 193 ? -10.82 -20.5 3.494 1 97.75 193 LEU A O 1
ATOM 1415 N N . GLN A 1 194 ? -10.062 -21.797 1.846 1 97.06 194 GLN A N 1
ATOM 1416 C CA . GLN A 1 194 ? -9.734 -22.875 2.771 1 97.06 194 GLN A CA 1
ATOM 1417 C C . GLN A 1 194 ? -8.633 -22.453 3.734 1 97.06 194 GLN A C 1
ATOM 1419 O O . GLN A 1 194 ? -8.727 -22.688 4.941 1 97.06 194 GLN A O 1
ATOM 1424 N N . LEU A 1 195 ? -7.59 -21.875 3.152 1 96.5 195 LEU A N 1
ATOM 1425 C CA . LEU A 1 195 ? -6.48 -21.422 3.982 1 96.5 195 LEU A CA 1
ATOM 1426 C C . LEU A 1 195 ? -6.949 -20.359 4.98 1 96.5 195 LEU A C 1
ATOM 1428 O O . LEU A 1 195 ? -6.559 -20.391 6.152 1 96.5 195 LEU A O 1
ATOM 1432 N N . ALA A 1 196 ? -7.777 -19.453 4.516 1 96.38 196 ALA A N 1
ATOM 1433 C CA . ALA A 1 196 ? -8.32 -18.406 5.387 1 96.38 196 ALA A CA 1
ATOM 1434 C C . ALA A 1 196 ? -9.211 -19.016 6.473 1 96.38 196 ALA A C 1
ATOM 1436 O O . ALA A 1 196 ? -9.234 -18.516 7.602 1 96.38 196 ALA A O 1
ATOM 1437 N N . SER A 1 197 ? -9.969 -19.984 6.121 1 93.56 197 SER A N 1
ATOM 1438 C CA . SER A 1 197 ? -10.852 -20.656 7.07 1 93.56 197 SER A CA 1
ATOM 1439 C C . SER A 1 197 ? -10.07 -21.281 8.219 1 93.56 197 SER A C 1
ATOM 1441 O O . SER A 1 197 ? -10.531 -21.297 9.359 1 93.56 197 SER A O 1
ATOM 1443 N N . LYS A 1 198 ? -8.938 -21.766 7.938 1 87.06 198 LYS A N 1
ATOM 1444 C CA . LYS A 1 198 ? -8.078 -22.297 8.992 1 87.06 198 LYS A CA 1
ATOM 1445 C C . LYS A 1 198 ? -7.629 -21.203 9.945 1 87.06 198 LYS A C 1
ATOM 1447 O O . LYS A 1 198 ? -7.547 -21.422 11.156 1 87.06 198 LYS A O 1
ATOM 1452 N N . LEU A 1 199 ? -7.285 -20.062 9.375 1 79 199 LEU A N 1
ATOM 1453 C CA . LEU A 1 199 ? -6.898 -18.906 10.18 1 79 199 LEU A CA 1
ATOM 1454 C C . LEU A 1 199 ? -8.07 -18.422 11.031 1 79 199 LEU A C 1
ATOM 1456 O O . LEU A 1 199 ? -7.871 -17.859 12.109 1 79 199 LEU A O 1
ATOM 1460 N N . LYS A 1 200 ? -9.25 -18.625 10.5 1 76.88 200 LYS A N 1
ATOM 1461 C CA . LYS A 1 200 ? -10.484 -18.234 11.164 1 76.88 200 LYS A CA 1
ATOM 1462 C C . LYS A 1 200 ? -10.602 -18.891 12.539 1 76.88 200 LYS A C 1
ATOM 1464 O O . LYS A 1 200 ? -11.109 -18.281 13.484 1 76.88 200 LYS A O 1
ATOM 1469 N N . ASN A 1 201 ? -10.047 -19.938 12.594 1 70.88 201 ASN A N 1
ATOM 1470 C CA . ASN A 1 201 ? -10.133 -20.641 13.859 1 70.88 201 ASN A CA 1
ATOM 1471 C C . ASN A 1 201 ? -9.227 -20.031 14.922 1 70.88 201 ASN A C 1
ATOM 1473 O O . ASN A 1 201 ? -9.539 -20.062 16.109 1 70.88 201 ASN A O 1
ATOM 1477 N N . GLU A 1 202 ? -8.32 -19.281 14.398 1 78.56 202 GLU A N 1
ATOM 1478 C CA . GLU A 1 202 ? -7.359 -18.672 15.312 1 78.56 202 GLU A CA 1
ATOM 1479 C C . GLU A 1 202 ? -7.758 -17.234 15.648 1 78.56 202 GLU A C 1
ATOM 1481 O O . GLU A 1 202 ? -7.531 -16.781 16.766 1 78.56 202 GLU A O 1
ATOM 1486 N N . LYS A 1 203 ? -8.453 -16.516 14.68 1 83.38 203 LYS A N 1
ATOM 1487 C CA . LYS A 1 203 ? -8.727 -15.086 14.867 1 83.38 203 LYS A CA 1
ATOM 1488 C C . LYS A 1 203 ? -10.211 -14.789 14.734 1 83.38 203 LYS A C 1
ATOM 1490 O O . LYS A 1 203 ? -10.617 -13.633 14.648 1 83.38 203 LYS A O 1
ATOM 1495 N N . ALA A 1 204 ? -11.07 -15.766 14.633 1 90.5 204 ALA A N 1
ATOM 1496 C CA . ALA A 1 204 ? -12.508 -15.609 14.445 1 90.5 204 ALA A CA 1
ATOM 1497 C C . ALA A 1 204 ? -12.812 -14.68 13.266 1 90.5 204 ALA A C 1
ATOM 1499 O O . ALA A 1 204 ? -13.609 -13.75 13.391 1 90.5 204 ALA A O 1
ATOM 1500 N N . LEU A 1 205 ? -12.117 -14.805 12.234 1 95.5 205 LEU A N 1
ATOM 1501 C CA . LEU A 1 205 ? -12.297 -13.969 11.055 1 95.5 205 LEU A CA 1
ATOM 1502 C C . LEU A 1 205 ? -13.672 -14.195 10.43 1 95.5 205 LEU A C 1
ATOM 1504 O O . LEU A 1 205 ? -14.203 -15.305 10.477 1 95.5 205 LEU A O 1
ATOM 1508 N N . ARG A 1 206 ? -14.312 -13.172 10.023 1 97.12 206 ARG A N 1
ATOM 1509 C CA . ARG A 1 206 ? -15.438 -13.266 9.094 1 97.12 206 ARG A CA 1
ATOM 1510 C C . ARG A 1 206 ? -14.961 -13.156 7.648 1 97.12 206 ARG A C 1
ATOM 1512 O O . ARG A 1 206 ? -14.305 -12.18 7.273 1 97.12 206 ARG A O 1
ATOM 1519 N N . ILE A 1 207 ? -15.289 -14.141 6.82 1 98.31 207 ILE A N 1
ATOM 1520 C CA . ILE A 1 207 ? -14.828 -14.18 5.438 1 98.31 207 ILE A CA 1
ATOM 1521 C C . ILE A 1 207 ? -15.992 -13.906 4.492 1 98.31 207 ILE A C 1
ATOM 1523 O O . ILE A 1 207 ? -17 -14.609 4.531 1 98.31 207 ILE A O 1
ATOM 1527 N N . ILE A 1 208 ? -15.891 -12.875 3.695 1 98.81 208 ILE A N 1
ATOM 1528 C CA . ILE A 1 208 ? -16.844 -12.578 2.635 1 98.81 208 ILE A CA 1
ATOM 1529 C C . ILE A 1 208 ? -16.266 -12.969 1.283 1 98.81 208 ILE A C 1
ATOM 1531 O O . ILE A 1 208 ? -15.18 -12.508 0.91 1 98.81 208 ILE A O 1
ATOM 1535 N N . ALA A 1 209 ? -16.953 -13.867 0.575 1 98.88 209 ALA A N 1
ATOM 1536 C CA . ALA A 1 209 ? -16.547 -14.32 -0.754 1 98.88 209 ALA A CA 1
ATOM 1537 C C . ALA A 1 209 ? -17.281 -13.539 -1.844 1 98.88 209 ALA A C 1
ATOM 1539 O O . ALA A 1 209 ? -18.469 -13.25 -1.719 1 98.88 209 ALA A O 1
ATOM 1540 N N . ILE A 1 210 ? -16.531 -13.117 -2.848 1 98.88 210 ILE A N 1
ATOM 1541 C CA . ILE A 1 210 ? -17.141 -12.445 -3.992 1 98.88 210 ILE A CA 1
ATOM 1542 C C . ILE A 1 210 ? -16.844 -13.242 -5.266 1 98.88 210 ILE A C 1
ATOM 1544 O O . ILE A 1 210 ? -15.688 -13.547 -5.566 1 98.88 210 ILE A O 1
ATOM 1548 N N . ASP A 1 211 ? -17.797 -13.578 -5.934 1 98.25 211 ASP A N 1
ATOM 1549 C CA . ASP A 1 211 ? -17.766 -14.219 -7.246 1 98.25 211 ASP A CA 1
ATOM 1550 C C . ASP A 1 211 ? -19.125 -14.18 -7.91 1 98.25 211 ASP A C 1
ATOM 1552 O O . ASP A 1 211 ? -19.922 -13.266 -7.66 1 98.25 211 ASP A O 1
ATOM 1556 N N . THR A 1 212 ? -19.359 -15.039 -8.898 1 97.25 212 THR A N 1
ATOM 1557 C CA . THR A 1 212 ? -20.656 -14.992 -9.547 1 97.25 212 THR A CA 1
ATOM 1558 C C . THR A 1 212 ? -21.188 -16.406 -9.797 1 97.25 212 THR A C 1
ATOM 1560 O O . THR A 1 212 ? -20.406 -17.328 -10.039 1 97.25 212 THR A O 1
ATOM 1563 N N . GLY A 1 213 ? -22.547 -16.562 -9.688 1 96.31 213 GLY A N 1
ATOM 1564 C CA . GLY A 1 213 ? -23.234 -17.797 -10.039 1 96.31 213 GLY A CA 1
ATOM 1565 C C . GLY A 1 213 ? -23.516 -18.688 -8.844 1 96.31 213 GLY A C 1
ATOM 1566 O O . GLY A 1 213 ? -22.734 -18.703 -7.883 1 96.31 213 GLY A O 1
ATOM 1567 N N . SER A 1 214 ? -24.516 -19.531 -8.945 1 96.88 214 SER A N 1
ATOM 1568 C CA . SER A 1 214 ? -24.984 -20.359 -7.844 1 96.88 214 SER A CA 1
ATOM 1569 C C . SER A 1 214 ? -23.969 -21.453 -7.512 1 96.88 214 SER A C 1
ATOM 1571 O O . SER A 1 214 ? -23.766 -21.797 -6.344 1 96.88 214 SER A O 1
ATOM 1573 N N . ALA A 1 215 ? -23.328 -21.969 -8.508 1 96.56 215 ALA A N 1
ATOM 1574 C CA . ALA A 1 215 ? -22.344 -23.031 -8.281 1 96.56 215 ALA A CA 1
ATOM 1575 C C . ALA A 1 215 ? -21.172 -22.516 -7.438 1 96.56 215 ALA A C 1
ATOM 1577 O O . ALA A 1 215 ? -20.781 -23.156 -6.465 1 96.56 215 ALA A O 1
ATOM 1578 N N . LYS A 1 216 ? -20.656 -21.391 -7.773 1 96.56 216 LYS A N 1
ATOM 1579 C CA . LYS A 1 216 ? -19.531 -20.844 -7.027 1 96.56 216 LYS A CA 1
ATOM 1580 C C . LYS A 1 216 ? -19.984 -20.328 -5.664 1 96.56 216 LYS A C 1
ATOM 1582 O O . LYS A 1 216 ? -19.203 -20.328 -4.707 1 96.56 216 LYS A O 1
ATOM 1587 N N . LYS A 1 217 ? -21.234 -19.844 -5.617 1 97.94 217 LYS A N 1
ATOM 1588 C CA . LYS A 1 217 ? -21.781 -19.484 -4.312 1 97.94 217 LYS A CA 1
ATOM 1589 C C . LYS A 1 217 ? -21.75 -20.656 -3.35 1 97.94 217 LYS A C 1
ATOM 1591 O O . LYS A 1 217 ? -21.141 -20.578 -2.275 1 97.94 217 LYS A O 1
ATOM 1596 N N . SER A 1 218 ? -22.359 -21.797 -3.814 1 98.19 218 SER A N 1
ATOM 1597 C CA . SER A 1 218 ? -22.391 -22.984 -2.977 1 98.19 218 SER A CA 1
ATOM 1598 C C . SER A 1 218 ? -20.984 -23.469 -2.652 1 98.19 218 SER A C 1
ATOM 1600 O O . SER A 1 218 ? -20.703 -23.859 -1.517 1 98.19 218 SER A O 1
ATOM 1602 N N . PHE A 1 219 ? -20.172 -23.375 -3.639 1 97.38 219 PHE A N 1
ATOM 1603 C CA . PHE A 1 219 ? -18.781 -23.828 -3.496 1 97.38 219 PHE A CA 1
ATOM 1604 C C . PHE A 1 219 ? -18.047 -22.969 -2.477 1 97.38 219 PHE A C 1
ATOM 1606 O O . PHE A 1 219 ? -17.453 -23.5 -1.527 1 97.38 219 PHE A O 1
ATOM 1613 N N . SER A 1 220 ? -18.078 -21.656 -2.543 1 98.12 220 SER A N 1
ATOM 1614 C CA . SER A 1 220 ? -17.391 -20.734 -1.651 1 98.12 220 SER A CA 1
ATOM 1615 C C . SER A 1 220 ? -17.875 -20.875 -0.216 1 98.12 220 SER A C 1
ATOM 1617 O O . SER A 1 220 ? -17.078 -20.875 0.724 1 98.12 220 SER A O 1
ATOM 1619 N N . LEU A 1 221 ? -19.203 -21.016 -0.045 1 98.19 221 LEU A N 1
ATOM 1620 C CA . LEU A 1 221 ? -19.766 -21.172 1.288 1 98.19 221 LEU A CA 1
ATOM 1621 C C . LEU A 1 221 ? -19.328 -22.484 1.921 1 98.19 221 LEU A C 1
ATOM 1623 O O . LEU A 1 221 ? -19.031 -22.531 3.117 1 98.19 221 LEU A O 1
ATOM 1627 N N . SER A 1 222 ? -19.203 -23.516 1.116 1 97.62 222 SER A N 1
ATOM 1628 C CA . SER A 1 222 ? -18.797 -24.812 1.621 1 97.62 222 SER A CA 1
ATOM 1629 C C . SER A 1 222 ? -17.344 -24.812 2.068 1 97.62 222 SER A C 1
ATOM 1631 O O . SER A 1 222 ? -16.906 -25.672 2.836 1 97.62 222 SER A O 1
ATOM 1633 N N . LEU A 1 223 ? -16.578 -23.844 1.598 1 96.94 223 LEU A N 1
ATOM 1634 C CA . LEU A 1 223 ? -15.156 -23.812 1.883 1 96.94 223 LEU A CA 1
ATOM 1635 C C . LEU A 1 223 ? -14.859 -22.859 3.045 1 96.94 223 LEU A C 1
ATOM 1637 O O . LEU A 1 223 ? -13.695 -22.578 3.334 1 96.94 223 LEU A O 1
ATOM 1641 N N . GLY A 1 224 ? -15.891 -22.297 3.654 1 94.81 224 GLY A N 1
ATOM 1642 C CA . GLY A 1 224 ? -15.68 -21.578 4.902 1 94.81 224 GLY A CA 1
ATOM 1643 C C . GLY A 1 224 ? -16.078 -20.125 4.824 1 94.81 224 GLY A C 1
ATOM 1644 O O . GLY A 1 224 ? -16.016 -19.406 5.824 1 94.81 224 GLY A O 1
ATOM 1645 N N . ALA A 1 225 ? -16.516 -19.625 3.676 1 97.62 225 ALA A N 1
ATOM 1646 C CA . ALA A 1 225 ? -17 -18.25 3.594 1 97.62 225 ALA A CA 1
ATOM 1647 C C . ALA A 1 225 ? -18.234 -18.062 4.469 1 97.62 225 ALA A C 1
ATOM 1649 O O . ALA A 1 225 ? -19.109 -18.922 4.527 1 97.62 225 ALA A O 1
ATOM 1650 N N . ASN A 1 226 ? -18.328 -16.938 5.156 1 97.69 226 ASN A N 1
ATOM 1651 C CA . ASN A 1 226 ? -19.484 -16.609 5.965 1 97.69 226 ASN A CA 1
ATOM 1652 C C . ASN A 1 226 ? -20.609 -16.016 5.117 1 97.69 226 ASN A C 1
ATOM 1654 O O . ASN A 1 226 ? -21.781 -16.125 5.457 1 97.69 226 ASN A O 1
ATOM 1658 N N . ALA A 1 227 ? -20.234 -15.336 4.086 1 98.56 227 ALA A N 1
ATOM 1659 C CA . ALA A 1 227 ? -21.172 -14.695 3.162 1 98.56 227 ALA A CA 1
ATOM 1660 C C . ALA A 1 227 ? -20.641 -14.719 1.734 1 98.56 227 ALA A C 1
ATOM 1662 O O . ALA A 1 227 ? -19.438 -14.898 1.518 1 98.56 227 ALA A O 1
ATOM 1663 N N . PHE A 1 228 ? -21.578 -14.711 0.828 1 98.81 228 PHE A N 1
ATOM 1664 C CA . PHE A 1 228 ? -21.25 -14.68 -0.595 1 98.81 228 PHE A CA 1
ATOM 1665 C C . PHE A 1 228 ? -21.969 -13.523 -1.287 1 98.81 228 PHE A C 1
ATOM 1667 O O . PHE A 1 228 ? -23.156 -13.281 -1.035 1 98.81 228 PHE A O 1
ATOM 1674 N N . ILE A 1 229 ? -21.203 -12.742 -2.09 1 98.94 229 ILE A N 1
ATOM 1675 C CA . ILE A 1 229 ? -21.766 -11.664 -2.889 1 98.94 229 ILE A CA 1
ATOM 1676 C C . ILE A 1 229 ? -21.578 -11.969 -4.375 1 98.94 229 ILE A C 1
ATOM 1678 O O . ILE A 1 229 ? -20.453 -12.195 -4.832 1 98.94 229 ILE A O 1
ATOM 1682 N N . ASP A 1 230 ? -22.656 -12.008 -5.113 1 98.75 230 ASP A N 1
ATOM 1683 C CA . ASP A 1 230 ? -22.609 -12.164 -6.562 1 98.75 230 ASP A CA 1
ATOM 1684 C C . ASP A 1 230 ? -22.406 -10.82 -7.258 1 98.75 230 ASP A C 1
ATOM 1686 O O . ASP A 1 230 ? -23.297 -9.984 -7.289 1 98.75 230 ASP A O 1
ATOM 1690 N N . PHE A 1 231 ? -21.234 -10.602 -7.879 1 98.06 231 PHE A N 1
ATOM 1691 C CA . PHE A 1 231 ? -20.891 -9.281 -8.391 1 98.06 231 PHE A CA 1
ATOM 1692 C C . PHE A 1 231 ? -21.703 -8.953 -9.641 1 98.06 231 PHE A C 1
ATOM 1694 O O . PHE A 1 231 ? -21.703 -7.805 -10.094 1 98.06 231 PHE A O 1
ATOM 1701 N N . LYS A 1 232 ? -22.344 -9.922 -10.266 1 97.62 232 LYS A N 1
ATOM 1702 C CA . LYS A 1 232 ? -23.156 -9.664 -11.453 1 97.62 232 LYS A CA 1
ATOM 1703 C C . LYS A 1 232 ? -24.547 -9.18 -11.07 1 97.62 232 LYS A C 1
ATOM 1705 O O . LYS A 1 232 ? -25.188 -8.445 -11.828 1 97.62 232 LYS A O 1
ATOM 1710 N N . THR A 1 233 ? -25.047 -9.57 -9.875 1 98 233 THR A N 1
ATOM 1711 C CA . THR A 1 233 ? -26.453 -9.312 -9.555 1 98 233 THR A CA 1
ATOM 1712 C C . THR A 1 233 ? -26.578 -8.391 -8.352 1 98 233 THR A C 1
ATOM 1714 O O . THR A 1 233 ? -27.672 -7.902 -8.039 1 98 233 THR A O 1
ATOM 1717 N N . GLU A 1 234 ? -25.484 -8.172 -7.664 1 98.31 234 GLU A N 1
ATOM 1718 C CA . GLU A 1 234 ? -25.516 -7.359 -6.453 1 98.31 234 GLU A CA 1
ATOM 1719 C C . GLU A 1 234 ? -24.516 -6.215 -6.531 1 98.31 234 GLU A C 1
ATOM 1721 O O . GLU A 1 234 ? -23.531 -6.285 -7.281 1 98.31 234 GLU A O 1
ATOM 1726 N N . ASP A 1 235 ? -24.828 -5.133 -5.801 1 98.62 235 ASP A N 1
ATOM 1727 C CA . ASP A 1 235 ? -23.844 -4.07 -5.594 1 98.62 235 ASP A CA 1
ATOM 1728 C C . ASP A 1 235 ? -22.797 -4.48 -4.559 1 98.62 235 ASP A C 1
ATOM 1730 O O . ASP A 1 235 ? -23.078 -4.449 -3.354 1 98.62 235 ASP A O 1
ATOM 1734 N N . VAL A 1 236 ? -21.656 -4.805 -5.004 1 98.88 236 VAL A N 1
ATOM 1735 C CA . VAL A 1 236 ? -20.609 -5.41 -4.18 1 98.88 236 VAL A CA 1
ATOM 1736 C C . VAL A 1 236 ? -20.266 -4.477 -3.023 1 98.88 236 VAL A C 1
ATOM 1738 O O . VAL A 1 236 ? -20.203 -4.906 -1.871 1 98.88 236 VAL A O 1
ATOM 1741 N N . ILE A 1 237 ? -20.031 -3.186 -3.32 1 98.88 237 ILE A N 1
ATOM 1742 C CA . ILE A 1 237 ? -19.609 -2.221 -2.305 1 98.88 237 ILE A CA 1
ATOM 1743 C C . ILE A 1 237 ? -20.703 -2.104 -1.239 1 98.88 237 ILE A C 1
ATOM 1745 O O . ILE A 1 237 ? -20.422 -2.229 -0.044 1 98.88 237 ILE A O 1
ATOM 1749 N N . GLN A 1 238 ? -21.922 -1.893 -1.603 1 98.81 238 GLN A N 1
ATOM 1750 C CA . GLN A 1 238 ? -23.031 -1.756 -0.677 1 98.81 238 GLN A CA 1
ATOM 1751 C C . GLN A 1 238 ? -23.188 -2.998 0.196 1 98.81 238 GLN A C 1
ATOM 1753 O O . GLN A 1 238 ? -23.391 -2.893 1.406 1 98.81 238 GLN A O 1
ATOM 1758 N N . LYS A 1 239 ? -23.078 -4.184 -0.425 1 98.88 239 LYS A N 1
ATOM 1759 C CA . LYS A 1 239 ? -23.281 -5.43 0.309 1 98.88 239 LYS A CA 1
ATOM 1760 C C . LYS A 1 239 ? -22.172 -5.648 1.335 1 98.88 239 LYS A C 1
ATOM 1762 O O . LYS A 1 239 ? -22.438 -6.109 2.449 1 98.88 239 LYS A O 1
ATOM 1767 N N . VAL A 1 240 ? -20.922 -5.371 0.983 1 98.94 240 VAL A N 1
ATOM 1768 C CA . VAL A 1 240 ? -19.828 -5.496 1.949 1 98.94 240 VAL A CA 1
ATOM 1769 C C . VAL A 1 240 ? -20.062 -4.543 3.119 1 98.94 240 VAL A C 1
ATOM 1771 O O . VAL A 1 240 ? -19.906 -4.922 4.281 1 98.94 240 VAL A O 1
ATOM 1774 N N . MET A 1 241 ? -20.453 -3.271 2.801 1 98.81 241 MET A N 1
ATOM 1775 C CA . MET A 1 241 ? -20.719 -2.291 3.854 1 98.81 241 MET A CA 1
ATOM 1776 C C . MET A 1 241 ? -21.844 -2.758 4.773 1 98.81 241 MET A C 1
ATOM 1778 O O . MET A 1 241 ? -21.75 -2.615 5.992 1 98.81 241 MET A O 1
ATOM 1782 N N . GLU A 1 242 ? -22.859 -3.334 4.184 1 98.69 242 GLU A N 1
ATOM 1783 C CA . GLU A 1 242 ? -23.953 -3.865 4.973 1 98.69 242 GLU A CA 1
ATOM 1784 C C . GLU A 1 242 ? -23.484 -4.996 5.887 1 98.69 242 GLU A C 1
ATOM 1786 O O . GLU A 1 242 ? -23.797 -5.008 7.078 1 98.69 242 GLU A O 1
ATOM 1791 N N . LEU A 1 243 ? -22.703 -5.895 5.344 1 98.69 243 LEU A N 1
ATOM 1792 C CA . LEU A 1 243 ? -22.266 -7.078 6.074 1 98.69 243 LEU A CA 1
ATOM 1793 C C . LEU A 1 243 ? -21.25 -6.703 7.152 1 98.69 243 LEU A C 1
ATOM 1795 O O . LEU A 1 243 ? -20.969 -7.504 8.047 1 98.69 243 LEU A O 1
ATOM 1799 N N . THR A 1 244 ? -20.734 -5.492 7.078 1 98.44 244 THR A N 1
ATOM 1800 C CA . THR A 1 244 ? -19.75 -5.031 8.055 1 98.44 244 THR A CA 1
ATOM 1801 C C . THR A 1 244 ? -20.312 -3.891 8.891 1 98.44 244 THR A C 1
ATOM 1803 O O . THR A 1 244 ? -19.547 -3.137 9.508 1 98.44 244 THR A O 1
ATOM 1806 N N . ASN A 1 245 ? -21.609 -3.686 8.82 1 97.81 245 ASN A N 1
ATOM 1807 C CA . ASN A 1 245 ? -22.312 -2.658 9.586 1 97.81 245 ASN A CA 1
ATOM 1808 C C . ASN A 1 245 ? -21.734 -1.269 9.312 1 97.81 245 ASN A C 1
ATOM 1810 O O . ASN A 1 245 ? -21.547 -0.48 10.234 1 97.81 245 ASN A O 1
ATOM 1814 N N . GLY A 1 246 ? -21.312 -1.081 8.094 1 97.81 246 GLY A N 1
ATOM 1815 C CA . GLY A 1 246 ? -20.875 0.234 7.664 1 97.81 246 GLY A CA 1
ATOM 1816 C C . GLY A 1 246 ? -19.391 0.469 7.887 1 97.81 246 GLY A C 1
ATOM 1817 O O . GLY A 1 246 ? -18.844 1.464 7.414 1 97.81 246 GLY A O 1
ATOM 1818 N N . LYS A 1 247 ? -18.688 -0.392 8.57 1 98 247 LYS A N 1
ATOM 1819 C CA . LYS A 1 247 ? -17.281 -0.239 8.883 1 98 247 LYS A CA 1
ATOM 1820 C C . LYS A 1 247 ? -16.422 -0.371 7.629 1 98 247 LYS A C 1
ATOM 1822 O O . LYS A 1 247 ? -15.453 0.374 7.453 1 98 247 LYS A O 1
ATOM 1827 N N . GLY A 1 248 ? -16.734 -1.424 6.77 1 98.75 248 GLY A N 1
ATOM 1828 C CA . GLY A 1 248 ? -15.891 -1.861 5.668 1 98.75 248 GLY A CA 1
ATOM 1829 C C . GLY A 1 248 ? -14.992 -3.025 6.031 1 98.75 248 GLY A C 1
ATOM 1830 O O . GLY A 1 248 ? -14.844 -3.361 7.211 1 98.75 248 GLY A O 1
ATOM 1831 N N . ALA A 1 249 ? -14.422 -3.629 5.031 1 98.88 249 ALA A N 1
ATOM 1832 C CA . ALA A 1 249 ? -13.562 -4.793 5.238 1 98.88 249 ALA A CA 1
ATOM 1833 C C . ALA A 1 249 ? -12.203 -4.379 5.797 1 98.88 249 ALA A C 1
ATOM 1835 O O . ALA A 1 249 ? -11.672 -3.328 5.43 1 98.88 249 ALA A O 1
ATOM 1836 N N . ASP A 1 250 ? -11.648 -5.23 6.672 1 98.75 250 ASP A N 1
ATOM 1837 C CA . ASP A 1 250 ? -10.32 -4.984 7.219 1 98.75 250 ASP A CA 1
ATOM 1838 C C . ASP A 1 250 ? -9.234 -5.285 6.188 1 98.75 250 ASP A C 1
ATOM 1840 O O . ASP A 1 250 ? -8.227 -4.574 6.109 1 98.75 250 ASP A O 1
ATOM 1844 N N . ALA A 1 251 ? -9.406 -6.285 5.438 1 98.81 251 ALA A N 1
ATOM 1845 C CA . ALA A 1 251 ? -8.5 -6.664 4.355 1 98.81 251 ALA A CA 1
ATOM 1846 C C . ALA A 1 251 ? -9.266 -7.25 3.174 1 98.81 251 ALA A C 1
ATOM 1848 O O . ALA A 1 251 ? -10.352 -7.812 3.348 1 98.81 251 ALA A O 1
ATOM 1849 N N . ALA A 1 252 ? -8.75 -7.055 2.021 1 98.94 252 ALA A N 1
ATOM 1850 C CA . ALA A 1 252 ? -9.273 -7.629 0.788 1 98.94 252 ALA A CA 1
ATOM 1851 C C . ALA A 1 252 ? -8.156 -8.242 -0.052 1 98.94 252 ALA A C 1
ATOM 1853 O O . ALA A 1 252 ? -7.145 -7.598 -0.317 1 98.94 252 ALA A O 1
ATOM 1854 N N . ILE A 1 253 ? -8.281 -9.484 -0.392 1 98.88 253 ILE A N 1
ATOM 1855 C CA . ILE A 1 253 ? -7.43 -10.109 -1.397 1 98.88 253 ILE A CA 1
ATOM 1856 C C . ILE A 1 253 ? -8.156 -10.141 -2.74 1 98.88 253 ILE A C 1
ATOM 1858 O O . ILE A 1 253 ? -9.203 -10.773 -2.875 1 98.88 253 ILE A O 1
ATOM 1862 N N . VAL A 1 254 ? -7.602 -9.461 -3.711 1 98.88 254 VAL A N 1
ATOM 1863 C CA . VAL A 1 254 ? -8.219 -9.383 -5.031 1 98.88 254 VAL A CA 1
ATOM 1864 C C . VAL A 1 254 ? -7.496 -10.312 -6 1 98.88 254 VAL A C 1
ATOM 1866 O O . VAL A 1 254 ? -6.328 -10.094 -6.324 1 98.88 254 VAL A O 1
ATOM 1869 N N . VAL A 1 255 ? -8.219 -11.258 -6.52 1 97.38 255 VAL A N 1
ATOM 1870 C CA . VAL A 1 255 ? -7.586 -12.359 -7.234 1 97.38 255 VAL A CA 1
ATOM 1871 C C . VAL A 1 255 ? -7.855 -12.227 -8.734 1 97.38 255 VAL A C 1
ATOM 1873 O O . VAL A 1 255 ? -6.98 -12.508 -9.555 1 97.38 255 VAL A O 1
ATOM 1876 N N . PRO A 1 256 ? -9.055 -11.781 -9.164 1 95.06 256 PRO A N 1
ATOM 1877 C CA . PRO A 1 256 ? -9.352 -11.805 -10.602 1 95.06 256 PRO A CA 1
ATOM 1878 C C . PRO A 1 256 ? -8.578 -10.758 -11.391 1 95.06 256 PRO A C 1
ATOM 1880 O O . PRO A 1 256 ? -8.117 -9.766 -10.812 1 95.06 256 PRO A O 1
ATOM 1883 N N . ALA A 1 257 ? -8.547 -10.969 -12.664 1 94.12 257 ALA A N 1
ATOM 1884 C CA . ALA A 1 257 ? -7.961 -9.992 -13.578 1 94.12 257 ALA A CA 1
ATOM 1885 C C . ALA A 1 257 ? -8.891 -8.805 -13.781 1 94.12 257 ALA A C 1
ATOM 1887 O O . ALA A 1 257 ? -8.453 -7.738 -14.227 1 94.12 257 ALA A O 1
ATOM 1888 N N . ALA A 1 258 ? -10.164 -9.031 -13.508 1 94.69 258 ALA A N 1
ATOM 1889 C CA . ALA A 1 258 ? -11.148 -7.973 -13.711 1 94.69 258 ALA A CA 1
ATOM 1890 C C . ALA A 1 258 ? -10.797 -6.734 -12.891 1 94.69 258 ALA A C 1
ATOM 1892 O O . ALA A 1 258 ? -10.797 -6.773 -11.656 1 94.69 258 ALA A O 1
ATOM 1893 N N . THR A 1 259 ? -10.602 -5.629 -13.617 1 96.38 259 THR A N 1
ATOM 1894 C CA . THR A 1 259 ? -10.125 -4.41 -12.969 1 96.38 259 THR A CA 1
ATOM 1895 C C . THR A 1 259 ? -11.188 -3.836 -12.039 1 96.38 259 THR A C 1
ATOM 1897 O O . THR A 1 259 ? -10.867 -3.201 -11.039 1 96.38 259 THR A O 1
ATOM 1900 N N . GLU A 1 260 ? -12.461 -4.09 -12.281 1 97.19 260 GLU A N 1
ATOM 1901 C CA . GLU A 1 260 ? -13.57 -3.645 -11.445 1 97.19 260 GLU A CA 1
ATOM 1902 C C . GLU A 1 260 ? -13.414 -4.156 -10.016 1 97.19 260 GLU A C 1
ATOM 1904 O O . GLU A 1 260 ? -13.828 -3.488 -9.062 1 97.19 260 GLU A O 1
ATOM 1909 N N . ALA A 1 261 ? -12.875 -5.312 -9.859 1 98.12 261 ALA A N 1
ATOM 1910 C CA . ALA A 1 261 ? -12.703 -5.902 -8.531 1 98.12 261 ALA A CA 1
ATOM 1911 C C . ALA A 1 261 ? -11.758 -5.062 -7.676 1 98.12 261 ALA A C 1
ATOM 1913 O O . ALA A 1 261 ? -11.961 -4.93 -6.469 1 98.12 261 ALA A O 1
ATOM 1914 N N . PHE A 1 262 ? -10.758 -4.523 -8.297 1 98.31 262 PHE A N 1
ATOM 1915 C CA . PHE A 1 262 ? -9.82 -3.668 -7.582 1 98.31 262 PHE A CA 1
ATOM 1916 C C . PHE A 1 262 ? -10.484 -2.352 -7.191 1 98.31 262 PHE A C 1
ATOM 1918 O O . PHE A 1 262 ? -10.312 -1.878 -6.062 1 98.31 262 PHE A O 1
ATOM 1925 N N . ASP A 1 263 ? -11.188 -1.784 -8.125 1 97.25 263 ASP A N 1
ATOM 1926 C CA . ASP A 1 263 ? -11.938 -0.567 -7.824 1 97.25 263 ASP A CA 1
ATOM 1927 C C . ASP A 1 263 ? -12.875 -0.779 -6.641 1 97.25 263 ASP A C 1
ATOM 1929 O O . ASP A 1 263 ? -12.945 0.055 -5.734 1 97.25 263 ASP A O 1
ATOM 1933 N N . GLN A 1 264 ? -13.602 -1.861 -6.668 1 98.62 264 GLN A N 1
ATOM 1934 C CA . GLN A 1 264 ? -14.562 -2.182 -5.613 1 98.62 264 GLN A CA 1
ATOM 1935 C C . GLN A 1 264 ? -13.859 -2.33 -4.266 1 98.62 264 GLN A C 1
ATOM 1937 O O . GLN A 1 264 ? -14.328 -1.799 -3.256 1 98.62 264 GLN A O 1
ATOM 1942 N N . ALA A 1 265 ? -12.758 -3.045 -4.258 1 98.81 265 ALA A N 1
ATOM 1943 C CA . ALA A 1 265 ? -12.031 -3.291 -3.012 1 98.81 265 ALA A CA 1
ATOM 1944 C C . ALA A 1 265 ? -11.602 -1.979 -2.359 1 98.81 265 ALA A C 1
ATOM 1946 O O . ALA A 1 265 ? -11.773 -1.796 -1.151 1 98.81 265 ALA A O 1
ATOM 1947 N N . LEU A 1 266 ? -11.117 -1.06 -3.137 1 98.44 266 LEU A N 1
ATOM 1948 C CA . LEU A 1 266 ? -10.656 0.228 -2.623 1 98.44 266 LEU A CA 1
ATOM 1949 C C . LEU A 1 266 ? -11.82 1.007 -2.006 1 98.44 266 LEU A C 1
ATOM 1951 O O . LEU A 1 266 ? -11.609 1.843 -1.125 1 98.44 266 LEU A O 1
ATOM 1955 N N . ASN A 1 267 ? -13.008 0.681 -2.438 1 98.5 267 ASN A N 1
ATOM 1956 C CA . ASN A 1 267 ? -14.164 1.454 -1.987 1 98.5 267 ASN A CA 1
ATOM 1957 C C . ASN A 1 267 ? -14.844 0.798 -0.79 1 98.5 267 ASN A C 1
ATOM 1959 O O . ASN A 1 267 ? -15.555 1.463 -0.034 1 98.5 267 ASN A O 1
ATOM 1963 N N . TYR A 1 268 ? -14.633 -0.523 -0.572 1 98.88 268 TYR A N 1
ATOM 1964 C CA . TYR A 1 268 ? -15.344 -1.144 0.54 1 98.88 268 TYR A CA 1
ATOM 1965 C C . TYR A 1 268 ? -14.398 -1.428 1.701 1 98.88 268 TYR A C 1
ATOM 1967 O O . TYR A 1 268 ? -14.805 -1.999 2.715 1 98.88 268 TYR A O 1
ATOM 1975 N N . LEU A 1 269 ? -13.156 -1.116 1.572 1 98.88 269 LEU A N 1
ATOM 1976 C CA . LEU A 1 269 ? -12.242 -1.234 2.701 1 98.88 269 LEU A CA 1
ATOM 1977 C C . LEU A 1 269 ? -12.578 -0.216 3.785 1 98.88 269 LEU A C 1
ATOM 1979 O O . LEU A 1 269 ? -12.992 0.904 3.48 1 98.88 269 LEU A O 1
ATOM 1983 N N . LYS A 1 270 ? -12.367 -0.579 4.98 1 98.81 270 LYS A N 1
ATOM 1984 C CA . LYS A 1 270 ? -12.469 0.38 6.078 1 98.81 270 LYS A CA 1
ATOM 1985 C C . LYS A 1 270 ? -11.328 1.388 6.035 1 98.81 270 LYS A C 1
ATOM 1987 O O . LYS A 1 270 ? -10.367 1.211 5.281 1 98.81 270 LYS A O 1
ATOM 1992 N N . PHE A 1 271 ? -11.43 2.527 6.785 1 98.5 271 PHE A N 1
ATOM 1993 C CA . PHE A 1 271 ? -10.242 3.34 7.031 1 98.5 271 PHE A CA 1
ATOM 1994 C C . PHE A 1 271 ? -9.117 2.496 7.609 1 98.5 271 PHE A C 1
ATOM 1996 O O . PHE A 1 271 ? -9.344 1.685 8.508 1 98.5 271 PHE A O 1
ATOM 2003 N N . THR A 1 272 ? -7.945 2.645 7.012 1 98.5 272 THR A N 1
ATOM 2004 C CA . THR A 1 272 ? -6.73 1.936 7.398 1 98.5 272 THR A CA 1
ATOM 2005 C C . THR A 1 272 ? -6.781 0.483 6.934 1 98.5 272 THR A C 1
ATOM 2007 O O . THR A 1 272 ? -6.051 -0.366 7.449 1 98.5 272 THR A O 1
ATOM 2010 N N . GLY A 1 273 ? -7.746 0.132 6.051 1 98.75 273 GLY A N 1
ATOM 2011 C CA . GLY A 1 273 ? -7.828 -1.207 5.488 1 98.75 273 GLY A CA 1
ATOM 2012 C C . GLY A 1 273 ? -6.699 -1.522 4.527 1 98.75 273 GLY A C 1
ATOM 2013 O O . GLY A 1 273 ? -5.969 -0.624 4.102 1 98.75 273 GLY A O 1
ATOM 2014 N N . THR A 1 274 ? -6.535 -2.82 4.191 1 98.88 274 THR A N 1
ATOM 2015 C CA . THR A 1 274 ? -5.441 -3.289 3.348 1 98.88 274 THR A CA 1
ATOM 2016 C C . THR A 1 274 ? -5.98 -4.055 2.141 1 98.88 274 THR A C 1
ATOM 2018 O O . THR A 1 274 ? -6.852 -4.914 2.283 1 98.88 274 THR A O 1
ATOM 2021 N N . MET A 1 275 ? -5.543 -3.695 1.01 1 98.94 275 MET A N 1
ATOM 2022 C CA . MET A 1 275 ? -5.793 -4.477 -0.199 1 98.94 275 MET A CA 1
ATOM 2023 C C . MET A 1 275 ? -4.539 -5.227 -0.631 1 98.94 275 MET A C 1
ATOM 2025 O O . MET A 1 275 ? -3.459 -4.637 -0.725 1 98.94 275 MET A O 1
ATOM 2029 N N . VAL A 1 276 ? -4.633 -6.5 -0.854 1 98.88 276 VAL A N 1
ATOM 2030 C CA . VAL A 1 276 ? -3.57 -7.312 -1.44 1 98.88 276 VAL A CA 1
ATOM 2031 C C . VAL A 1 276 ? -3.916 -7.645 -2.891 1 98.88 276 VAL A C 1
ATOM 2033 O O . VAL A 1 276 ? -4.918 -8.312 -3.158 1 98.88 276 VAL A O 1
ATOM 2036 N N . CYS A 1 277 ? -3.092 -7.18 -3.791 1 98.69 277 CYS A N 1
ATOM 2037 C CA . CYS A 1 277 ? -3.236 -7.457 -5.215 1 98.69 277 CYS A CA 1
ATOM 2038 C C . CYS A 1 277 ? -2.602 -8.797 -5.578 1 98.69 277 CYS A C 1
ATOM 2040 O O . CYS A 1 277 ? -1.377 -8.922 -5.598 1 98.69 277 CYS A O 1
ATOM 2042 N N . ALA A 1 278 ? -3.459 -9.719 -5.914 1 97.81 278 ALA A N 1
ATOM 2043 C CA . ALA A 1 278 ? -2.965 -11.039 -6.293 1 97.81 278 ALA A CA 1
ATOM 2044 C C . ALA A 1 278 ? -3.34 -11.375 -7.734 1 97.81 278 ALA A C 1
ATOM 2046 O O . ALA A 1 278 ? -2.801 -12.312 -8.32 1 97.81 278 ALA A O 1
ATOM 2047 N N . GLY A 1 279 ? -4.266 -10.641 -8.297 1 95.56 279 GLY A N 1
ATOM 2048 C CA . GLY A 1 279 ? -4.719 -10.867 -9.656 1 95.56 279 GLY A CA 1
ATOM 2049 C C . GLY A 1 279 ? -3.832 -10.211 -10.695 1 95.56 279 GLY A C 1
ATOM 2050 O O . GLY A 1 279 ? -3.32 -9.109 -10.477 1 95.56 279 GLY A O 1
ATOM 2051 N N . ILE A 1 280 ? -3.707 -10.812 -11.859 1 94.69 280 ILE A N 1
ATOM 2052 C CA . ILE A 1 280 ? -2.92 -10.289 -12.969 1 94.69 280 ILE A CA 1
ATOM 2053 C C . ILE A 1 280 ? -3.805 -9.438 -13.875 1 94.69 280 ILE A C 1
ATOM 2055 O O . ILE A 1 280 ? -4.766 -9.93 -14.461 1 94.69 280 ILE A O 1
ATOM 2059 N N . THR A 1 281 ? -3.488 -8.156 -13.914 1 94.38 281 THR A N 1
ATOM 2060 C CA . THR A 1 281 ? -4.238 -7.234 -14.766 1 94.38 281 THR A CA 1
ATOM 2061 C C . THR A 1 281 ? -3.422 -6.848 -15.992 1 94.38 281 THR A C 1
ATOM 2063 O O . THR A 1 281 ? -2.232 -7.156 -16.078 1 94.38 281 THR A O 1
ATOM 2066 N N . GLN A 1 282 ? -4.16 -6.242 -16.906 1 90.5 282 GLN A N 1
ATOM 2067 C CA . GLN A 1 282 ? -3.424 -5.602 -17.984 1 90.5 282 GLN A CA 1
ATOM 2068 C C . GLN A 1 282 ? -2.467 -4.543 -17.453 1 90.5 282 GLN A C 1
ATOM 2070 O O . GLN A 1 282 ? -2.77 -3.865 -16.469 1 90.5 282 GLN A O 1
ATOM 2075 N N . MET A 1 283 ? -1.442 -4.387 -18.156 1 87.69 283 MET A N 1
ATOM 2076 C CA . MET A 1 283 ? -0.355 -3.549 -17.656 1 87.69 283 MET A CA 1
ATOM 2077 C C . MET A 1 283 ? -0.73 -2.072 -17.719 1 87.69 283 MET A C 1
ATOM 2079 O O . MET A 1 283 ? -0.219 -1.263 -16.953 1 87.69 283 MET A O 1
ATOM 2083 N N . ASP A 1 284 ? -1.59 -1.708 -18.594 1 89.31 284 ASP A N 1
ATOM 2084 C CA . ASP A 1 284 ? -1.918 -0.297 -18.781 1 89.31 284 ASP A CA 1
ATOM 2085 C C . ASP A 1 284 ? -3.008 0.141 -17.797 1 89.31 284 ASP A C 1
ATOM 2087 O O . ASP A 1 284 ? -3.344 1.325 -17.734 1 89.31 284 ASP A O 1
ATOM 2091 N N . TYR A 1 285 ? -3.529 -0.856 -17.109 1 92.88 285 TYR A N 1
ATOM 2092 C CA . TYR A 1 285 ? -4.457 -0.491 -16.031 1 92.88 285 TYR A CA 1
ATOM 2093 C C . TYR A 1 285 ? -3.719 0.159 -14.875 1 92.88 285 TYR A C 1
ATOM 2095 O O . TYR A 1 285 ? -2.635 -0.29 -14.484 1 92.88 285 TYR A O 1
ATOM 2103 N N . ARG A 1 286 ? -4.309 1.27 -14.391 1 93.5 286 ARG A N 1
ATOM 2104 C CA . ARG A 1 286 ? -3.773 1.959 -13.219 1 93.5 286 ARG A CA 1
ATOM 2105 C C . ARG A 1 286 ? -4.758 1.906 -12.055 1 93.5 286 ARG A C 1
ATOM 2107 O O . ARG A 1 286 ? -5.965 2.043 -12.258 1 93.5 286 ARG A O 1
ATOM 2114 N N . LEU A 1 287 ? -4.207 1.66 -10.867 1 94.94 287 LEU A N 1
ATOM 2115 C CA . LEU A 1 287 ? -5.086 1.686 -9.703 1 94.94 287 LEU A CA 1
ATOM 2116 C C . LEU A 1 287 ? -5.859 2.998 -9.641 1 94.94 287 LEU A C 1
ATOM 2118 O O . LEU A 1 287 ? -5.27 4.078 -9.75 1 94.94 287 LEU A O 1
ATOM 2122 N N . PRO A 1 288 ? -7.117 2.941 -9.508 1 94.5 288 PRO A N 1
ATOM 2123 C CA . PRO A 1 288 ? -7.957 4.141 -9.57 1 94.5 288 PRO A CA 1
ATOM 2124 C C . PRO A 1 288 ? -8.055 4.863 -8.227 1 94.5 288 PRO A C 1
ATOM 2126 O O . PRO A 1 288 ? -9.164 5.105 -7.734 1 94.5 288 PRO A O 1
ATOM 2129 N N . ILE A 1 289 ? -7 5.281 -7.676 1 96.19 289 ILE A N 1
ATOM 2130 C CA . ILE A 1 289 ? -6.957 5.977 -6.395 1 96.19 289 ILE A CA 1
ATOM 2131 C C . ILE A 1 289 ? -5.805 6.98 -6.395 1 96.19 289 ILE A C 1
ATOM 2133 O O . ILE A 1 289 ? -4.73 6.699 -6.926 1 96.19 289 ILE A O 1
ATOM 2137 N N . SER A 1 290 ? -6.055 8.117 -5.863 1 95.81 290 SER A N 1
ATOM 2138 C CA . SER A 1 290 ? -5.016 9.133 -5.734 1 95.81 290 SER A CA 1
ATOM 2139 C C . SER A 1 290 ? -4.289 9.016 -4.398 1 95.81 290 SER A C 1
ATOM 2141 O O . SER A 1 290 ? -4.84 8.492 -3.43 1 95.81 290 SER A O 1
ATOM 2143 N N . PRO A 1 291 ? -3.027 9.508 -4.344 1 96.88 291 PRO A N 1
ATOM 2144 C CA . PRO A 1 291 ? -2.355 9.594 -3.047 1 96.88 291 PRO A CA 1
ATOM 2145 C C . PRO A 1 291 ? -3.195 10.312 -1.994 1 96.88 291 PRO A C 1
ATOM 2147 O O . PRO A 1 291 ? -3.238 9.891 -0.836 1 96.88 291 PRO A O 1
ATOM 2150 N N . THR A 1 292 ? -3.918 11.336 -2.365 1 95.88 292 THR A N 1
ATOM 2151 C CA . THR A 1 292 ? -4.742 12.117 -1.45 1 95.88 292 THR A CA 1
ATOM 2152 C C . THR A 1 292 ? -5.844 11.258 -0.844 1 95.88 292 THR A C 1
ATOM 2154 O O . THR A 1 292 ? -6.082 11.305 0.365 1 95.88 292 THR A O 1
ATOM 2157 N N . GLU A 1 293 ? -6.477 10.469 -1.68 1 95.31 293 GLU A N 1
ATOM 2158 C CA . GLU A 1 293 ? -7.508 9.562 -1.174 1 95.31 293 GLU A CA 1
ATOM 2159 C C . GLU A 1 293 ? -6.91 8.484 -0.283 1 95.31 293 GLU A C 1
ATOM 2161 O O . GLU A 1 293 ? -7.496 8.117 0.737 1 95.31 293 GLU A O 1
ATOM 2166 N N . LEU A 1 294 ? -5.781 7.957 -0.685 1 97.31 294 LEU A N 1
ATOM 2167 C CA . LEU A 1 294 ? -5.082 6.945 0.099 1 97.31 294 LEU A CA 1
ATOM 2168 C C . LEU A 1 294 ? -4.73 7.477 1.483 1 97.31 294 LEU A C 1
ATOM 2170 O O . LEU A 1 294 ? -4.922 6.789 2.488 1 97.31 294 LEU A O 1
ATOM 2174 N N . GLU A 1 295 ? -4.23 8.656 1.542 1 96.75 295 GLU A N 1
ATOM 2175 C CA . GLU A 1 295 ? -3.807 9.266 2.795 1 96.75 295 GLU A CA 1
ATOM 2176 C C . GLU A 1 295 ? -4.992 9.508 3.727 1 96.75 295 GLU A C 1
ATOM 2178 O O . GLU A 1 295 ? -4.914 9.227 4.922 1 96.75 295 GLU A O 1
ATOM 2183 N N . TYR A 1 296 ? -6.066 10.078 3.139 1 95 296 TYR A N 1
ATOM 2184 C CA . TYR A 1 296 ? -7.25 10.422 3.918 1 95 296 TYR A CA 1
ATOM 2185 C C . TYR A 1 296 ? -7.781 9.203 4.668 1 95 296 TYR A C 1
ATOM 2187 O O . TYR A 1 296 ? -8.125 9.297 5.848 1 95 296 TYR A O 1
ATOM 2195 N N . ARG A 1 297 ? -7.711 8.047 4.016 1 97.5 297 ARG A N 1
ATOM 2196 C CA . ARG A 1 297 ? -8.32 6.855 4.594 1 97.5 297 ARG A CA 1
ATOM 2197 C C . ARG A 1 297 ? -7.27 5.969 5.254 1 97.5 297 ARG A C 1
ATOM 2199 O O . ARG A 1 297 ? -7.609 5.031 5.98 1 97.5 297 ARG A O 1
ATOM 2206 N N . GLY A 1 298 ? -5.992 6.258 4.984 1 98.38 298 GLY A N 1
ATOM 2207 C CA . GLY A 1 298 ? -4.93 5.449 5.555 1 98.38 298 GLY A CA 1
ATOM 2208 C C . GLY A 1 298 ? -4.863 4.055 4.965 1 98.38 298 GLY A C 1
ATOM 2209 O O . GLY A 1 298 ? -4.605 3.082 5.676 1 98.38 298 GLY A O 1
ATOM 2210 N N . LEU A 1 299 ? -5.18 3.918 3.693 1 98.69 299 LEU A N 1
ATOM 2211 C CA . LEU A 1 299 ? -5.211 2.602 3.066 1 98.69 299 LEU A CA 1
ATOM 2212 C C . LEU A 1 299 ? -3.797 2.096 2.795 1 98.69 299 LEU A C 1
ATOM 2214 O O . LEU A 1 299 ? -2.859 2.889 2.682 1 98.69 299 LEU A O 1
ATOM 2218 N N . VAL A 1 300 ? -3.646 0.79 2.752 1 98.81 300 VAL A N 1
ATOM 2219 C CA . VAL A 1 300 ? -2.41 0.107 2.385 1 98.81 300 VAL A CA 1
ATOM 2220 C C . VAL A 1 300 ? -2.66 -0.804 1.186 1 98.81 300 VAL A C 1
ATOM 2222 O O . VAL A 1 300 ? -3.648 -1.543 1.154 1 98.81 300 VAL A O 1
ATOM 2225 N N . ILE A 1 301 ? -1.844 -0.712 0.204 1 98.88 301 ILE A N 1
ATOM 2226 C CA . ILE A 1 301 ? -1.897 -1.594 -0.958 1 98.88 301 ILE A CA 1
ATOM 2227 C C . ILE A 1 301 ? -0.613 -2.414 -1.042 1 98.88 301 ILE A C 1
ATOM 2229 O O . ILE A 1 301 ? 0.489 -1.861 -1.002 1 98.88 301 ILE A O 1
ATOM 2233 N N . LYS A 1 302 ? -0.764 -3.719 -1.119 1 98.75 302 LYS A N 1
ATOM 2234 C CA . LYS A 1 302 ? 0.364 -4.641 -1.237 1 98.75 302 LYS A CA 1
ATOM 2235 C C . LYS A 1 302 ? 0.238 -5.508 -2.486 1 98.75 302 LYS A C 1
ATOM 2237 O O . LYS A 1 302 ? -0.871 -5.852 -2.9 1 98.75 302 LYS A O 1
ATOM 2242 N N . GLY A 1 303 ? 1.329 -5.824 -3.07 1 98.5 303 GLY A N 1
ATOM 2243 C CA . GLY A 1 303 ? 1.355 -6.75 -4.191 1 98.5 303 GLY A CA 1
ATOM 2244 C C . GLY A 1 303 ? 1.835 -8.141 -3.805 1 98.5 303 GLY A C 1
ATOM 2245 O O . GLY A 1 303 ? 2.818 -8.281 -3.076 1 98.5 303 GLY A O 1
ATOM 2246 N N . CYS A 1 304 ? 1.141 -9.117 -4.293 1 98.25 304 CYS A N 1
ATOM 2247 C CA . CYS A 1 304 ? 1.532 -10.5 -4.039 1 98.25 304 CYS A CA 1
ATOM 2248 C C . CYS A 1 304 ? 1.872 -11.219 -5.34 1 98.25 304 CYS A C 1
ATOM 2250 O O . CYS A 1 304 ? 0.996 -11.445 -6.176 1 98.25 304 CYS A O 1
ATOM 2252 N N . HIS A 1 305 ? 3.061 -11.555 -5.52 1 96.06 305 HIS A N 1
ATOM 2253 C CA . HIS A 1 305 ? 3.504 -12.344 -6.664 1 96.06 305 HIS A CA 1
ATOM 2254 C C . HIS A 1 305 ? 3.168 -13.82 -6.48 1 96.06 305 HIS A C 1
ATOM 2256 O O . HIS A 1 305 ? 2.363 -14.375 -7.23 1 96.06 305 HIS A O 1
ATOM 2262 N N . VAL A 1 306 ? 3.707 -14.5 -5.551 1 98.06 306 VAL A N 1
ATOM 2263 C CA . VAL A 1 306 ? 3.455 -15.828 -5.008 1 98.06 306 VAL A CA 1
ATOM 2264 C C . VAL A 1 306 ? 3.969 -15.914 -3.57 1 98.06 306 VAL A C 1
ATOM 2266 O O . VAL A 1 306 ? 4.191 -14.883 -2.928 1 98.06 306 VAL A O 1
ATOM 2269 N N . GLY A 1 307 ? 3.969 -17.109 -2.992 1 98.19 307 GLY A N 1
ATOM 2270 C CA . GLY A 1 307 ? 4.566 -17.297 -1.682 1 98.19 307 GLY A CA 1
ATOM 2271 C C . GLY A 1 307 ? 5.984 -17.844 -1.748 1 98.19 307 GLY A C 1
ATOM 2272 O O . GLY A 1 307 ? 6.531 -18.031 -2.836 1 98.19 307 GLY A O 1
ATOM 2273 N N . THR A 1 308 ? 6.605 -18.031 -0.685 1 98.19 308 THR A N 1
ATOM 2274 C CA . THR A 1 308 ? 7.984 -18.484 -0.586 1 98.19 308 THR A CA 1
ATOM 2275 C C . THR A 1 308 ? 8.062 -20 -0.743 1 98.19 308 THR A C 1
ATOM 2277 O O . THR A 1 308 ? 7.047 -20.688 -0.654 1 98.19 308 THR A O 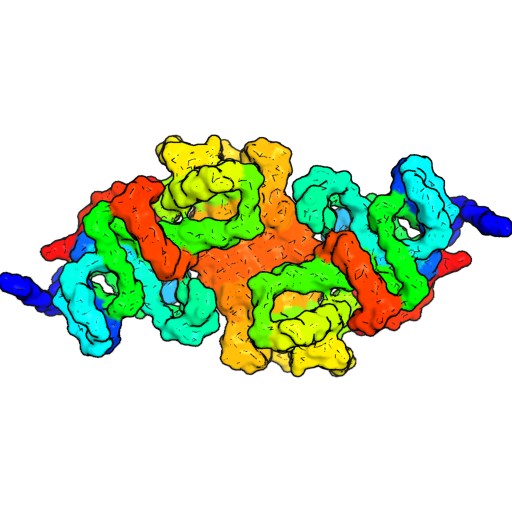1
ATOM 2280 N N . LYS A 1 309 ? 9.273 -20.422 -0.994 1 97.88 309 LYS A N 1
ATOM 2281 C CA . LYS A 1 309 ? 9.539 -21.859 -1.043 1 97.88 309 LYS A CA 1
ATOM 2282 C C . LYS A 1 309 ? 9.117 -22.547 0.257 1 97.88 309 LYS A C 1
ATOM 2284 O O . LYS A 1 309 ? 8.531 -23.625 0.235 1 97.88 309 LYS A O 1
ATOM 2289 N N . ASN A 1 310 ? 9.422 -21.906 1.372 1 97.88 310 ASN A N 1
ATOM 2290 C CA . ASN A 1 310 ? 9.047 -22.469 2.668 1 97.88 310 ASN A CA 1
ATOM 2291 C C . ASN A 1 310 ? 7.531 -22.547 2.826 1 97.88 310 ASN A C 1
ATOM 2293 O O . ASN A 1 310 ? 7.016 -23.547 3.338 1 97.88 310 ASN A O 1
ATOM 2297 N N . GLN A 1 311 ? 6.84 -21.562 2.408 1 97.81 311 GLN A N 1
ATOM 2298 C CA . GLN A 1 311 ? 5.383 -21.594 2.459 1 97.81 311 GLN A CA 1
ATOM 2299 C C . GLN A 1 311 ? 4.824 -22.734 1.6 1 97.81 311 GLN A C 1
ATOM 2301 O O . GLN A 1 311 ? 3.854 -23.391 1.98 1 97.81 311 GLN A O 1
ATOM 2306 N N . LEU A 1 312 ? 5.414 -22.906 0.474 1 98.5 312 LEU A N 1
ATOM 2307 C CA . LEU A 1 312 ? 4.969 -23.984 -0.414 1 98.5 312 LEU A CA 1
ATOM 2308 C C . LEU A 1 312 ? 5.191 -25.344 0.224 1 98.5 312 LEU A C 1
ATOM 2310 O O . LEU A 1 312 ? 4.312 -26.219 0.172 1 98.5 312 LEU A O 1
ATOM 2314 N N . LYS A 1 313 ? 6.332 -25.531 0.825 1 97.81 313 LYS A N 1
ATOM 2315 C CA . LYS A 1 313 ? 6.625 -26.781 1.513 1 97.81 313 LYS A CA 1
ATOM 2316 C C . LYS A 1 313 ? 5.582 -27.078 2.584 1 97.81 313 LYS A C 1
ATOM 2318 O O . LYS A 1 313 ? 5.043 -28.188 2.643 1 97.81 313 LYS A O 1
ATOM 2323 N N . GLN A 1 314 ? 5.273 -26.047 3.371 1 97 314 GLN A N 1
ATOM 2324 C CA . GLN A 1 314 ? 4.285 -26.219 4.43 1 97 314 GLN A CA 1
ATOM 2325 C C . GLN A 1 314 ? 2.9 -26.5 3.85 1 97 314 GLN A C 1
ATOM 2327 O O . GLN A 1 314 ? 2.133 -27.281 4.41 1 97 314 GLN A O 1
ATOM 2332 N N . LEU A 1 315 ? 2.635 -25.875 2.805 1 97.5 315 LEU A N 1
ATOM 2333 C CA . LEU A 1 315 ? 1.351 -26.047 2.137 1 97.5 315 LEU A CA 1
ATOM 2334 C C . LEU A 1 315 ? 1.186 -27.484 1.646 1 97.5 315 LEU A C 1
ATOM 2336 O O . LEU A 1 315 ? 0.118 -28.078 1.806 1 97.5 315 LEU A O 1
ATOM 2340 N N . LEU A 1 316 ? 2.221 -28.047 1.094 1 98.31 316 LEU A N 1
ATOM 2341 C CA . LEU A 1 316 ? 2.164 -29.422 0.584 1 98.31 316 LEU A CA 1
ATOM 2342 C C . LEU A 1 316 ? 2.018 -30.422 1.726 1 98.31 316 LEU A C 1
ATOM 2344 O O . LEU A 1 316 ? 1.314 -31.422 1.59 1 98.31 316 LEU A O 1
ATOM 2348 N N . ILE A 1 317 ? 2.641 -30.094 2.822 1 97.31 317 ILE A N 1
ATOM 2349 C CA . ILE A 1 317 ? 2.492 -30.938 4.004 1 97.31 317 ILE A CA 1
ATOM 2350 C C . ILE A 1 317 ? 1.042 -30.906 4.484 1 97.31 317 ILE A C 1
ATOM 2352 O O . ILE A 1 317 ? 0.449 -31.953 4.762 1 97.31 317 ILE A O 1
ATOM 2356 N N . SER A 1 318 ? 0.466 -29.719 4.531 1 96.44 318 SER A N 1
ATOM 2357 C CA . SER A 1 318 ? -0.93 -29.562 4.926 1 96.44 318 SER A CA 1
ATOM 2358 C C . SER A 1 318 ? -1.864 -30.266 3.947 1 96.44 318 SER A C 1
ATOM 2360 O O . SER A 1 318 ? -2.865 -30.859 4.355 1 96.44 318 SER A O 1
ATOM 2362 N N . ALA A 1 319 ? -1.559 -30.141 2.713 1 97.62 319 ALA A N 1
ATOM 2363 C CA . ALA A 1 319 ? -2.373 -30.781 1.682 1 97.62 319 ALA A CA 1
ATOM 2364 C C . ALA A 1 319 ? -2.344 -32.281 1.824 1 97.62 319 ALA A C 1
ATOM 2366 O O . ALA A 1 319 ? -3.36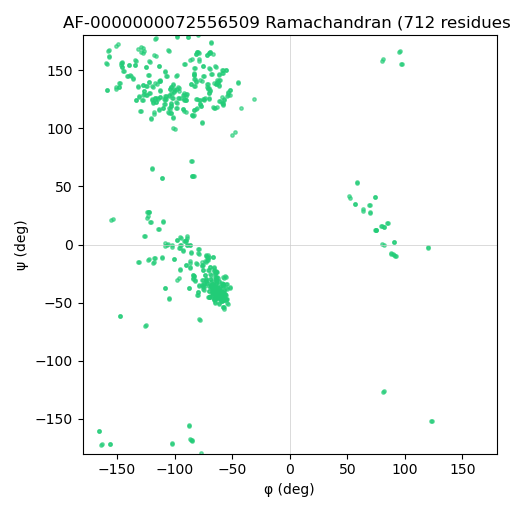1 -32.969 1.621 1 97.62 319 ALA A O 1
ATOM 2367 N N . ALA A 1 320 ? -1.198 -32.844 2.162 1 98.06 320 ALA A N 1
ATOM 2368 C CA . ALA A 1 320 ? -1.062 -34.281 2.354 1 98.06 320 ALA A CA 1
ATOM 2369 C C . ALA A 1 320 ? -1.949 -34.75 3.496 1 98.06 320 ALA A C 1
ATOM 2371 O O . ALA A 1 320 ? -2.434 -35.906 3.477 1 98.06 320 ALA A O 1
ATOM 2372 N N . LYS A 1 321 ? -2.191 -33.875 4.453 1 96.88 321 LYS A N 1
ATOM 2373 C CA . LYS A 1 321 ? -3.057 -34.188 5.586 1 96.88 321 LYS A CA 1
ATOM 2374 C C . LYS A 1 321 ? -4.512 -33.844 5.273 1 96.88 321 LYS A C 1
ATOM 2376 O O . LYS A 1 321 ? -5.375 -33.938 6.152 1 96.88 321 LYS A O 1
ATOM 2381 N N . LYS A 1 322 ? -4.82 -33.344 4.133 1 96.31 322 LYS A N 1
ATOM 2382 C CA . LYS A 1 322 ? -6.152 -33.031 3.633 1 96.31 322 LYS A CA 1
ATOM 2383 C C . LYS A 1 322 ? -6.75 -31.844 4.379 1 96.31 322 LYS A C 1
ATOM 2385 O O . LYS A 1 322 ? -7.969 -31.734 4.527 1 96.31 322 LYS A O 1
ATOM 2390 N N . GLU A 1 323 ? -5.852 -31.031 4.844 1 94.75 323 GLU A N 1
ATOM 2391 C CA . GLU A 1 323 ? -6.312 -29.797 5.465 1 94.75 323 GLU A CA 1
ATOM 2392 C C . GLU A 1 323 ? -6.75 -28.781 4.414 1 94.75 323 GLU A C 1
ATOM 2394 O O . GLU A 1 323 ? -7.586 -27.922 4.684 1 94.75 323 GLU A O 1
ATOM 2399 N N . VAL A 1 324 ? -6.156 -28.828 3.283 1 96.75 324 VAL A N 1
ATOM 2400 C CA . VAL A 1 324 ? -6.523 -28.062 2.096 1 96.75 324 VAL A CA 1
ATOM 2401 C C . VAL A 1 324 ? -6.598 -28.984 0.886 1 96.75 324 VAL A C 1
ATOM 2403 O O . VAL A 1 324 ? -5.648 -29.719 0.596 1 96.75 324 VAL A O 1
ATOM 2406 N N . VAL A 1 325 ? -7.672 -28.938 0.215 1 97.56 325 VAL A N 1
ATOM 2407 C CA . VAL A 1 325 ? -7.906 -29.859 -0.894 1 97.56 325 VAL A CA 1
ATOM 2408 C C . VAL A 1 325 ? -8.344 -29.078 -2.131 1 97.56 325 VAL A C 1
ATOM 2410 O O . VAL A 1 325 ? -9.406 -28.469 -2.139 1 97.56 325 VAL A O 1
ATOM 2413 N N . PRO A 1 326 ? -7.555 -29.094 -3.119 1 97.88 326 PRO A N 1
ATOM 2414 C CA . PRO A 1 326 ? -7.98 -28.406 -4.336 1 97.88 326 PRO A CA 1
ATOM 2415 C C . PRO A 1 326 ? -9.109 -29.125 -5.062 1 97.88 326 PRO A C 1
ATOM 2417 O O . PRO A 1 326 ? -9.148 -30.359 -5.09 1 97.88 326 PRO A O 1
ATOM 2420 N N . GLN A 1 327 ? -10.039 -28.344 -5.516 1 97.62 327 GLN A N 1
ATOM 2421 C CA . GLN A 1 327 ? -10.992 -28.859 -6.488 1 97.62 327 GLN A CA 1
ATOM 2422 C C . GLN A 1 327 ? -10.367 -28.938 -7.879 1 97.62 327 GLN A C 1
ATOM 2424 O O . GLN A 1 327 ? -9.977 -27.922 -8.445 1 97.62 327 GLN A O 1
ATOM 2429 N N . VAL A 1 328 ? -10.32 -30.188 -8.422 1 97.81 328 VAL A N 1
ATOM 2430 C CA . VAL A 1 328 ? -9.602 -30.344 -9.68 1 97.81 328 VAL A CA 1
ATOM 2431 C C . VAL A 1 328 ? -10.5 -31.047 -10.703 1 97.81 328 VAL A C 1
ATOM 2433 O O . VAL A 1 328 ? -11.281 -31.922 -10.344 1 97.81 328 VAL A O 1
ATOM 2436 N N . GLU A 1 329 ? -10.477 -30.594 -11.836 1 97.88 329 GLU A N 1
ATOM 2437 C CA . GLU A 1 329 ? -10.93 -31.328 -13.008 1 97.88 329 GLU A CA 1
ATOM 2438 C C . GLU A 1 329 ? -9.75 -31.859 -13.82 1 97.88 329 GLU A C 1
ATOM 2440 O O . GLU A 1 329 ? -8.961 -31.078 -14.367 1 97.88 329 GLU A O 1
ATOM 2445 N N . ILE A 1 330 ? -9.602 -33.188 -13.867 1 98.31 330 ILE A N 1
ATOM 2446 C CA . ILE A 1 330 ? -8.492 -33.812 -14.562 1 98.31 330 ILE A CA 1
ATOM 2447 C C . ILE A 1 330 ? -8.875 -34.094 -16.016 1 98.31 330 ILE A C 1
ATOM 2449 O O . ILE A 1 330 ? -9.961 -34.594 -16.297 1 98.31 330 ILE A O 1
ATOM 2453 N N . SER A 1 331 ? -8.062 -33.656 -16.891 1 98.25 331 SER A N 1
ATOM 2454 C CA . SER A 1 331 ? -8.352 -33.781 -18.312 1 98.25 331 SER A CA 1
ATOM 2455 C C . SER A 1 331 ? -7.176 -34.406 -19.062 1 98.25 331 SER A C 1
ATOM 2457 O O . SER A 1 331 ? -6.078 -34.531 -18.516 1 98.25 331 SER A O 1
ATOM 2459 N N . GLU A 1 332 ? -7.438 -34.75 -20.328 1 98.25 332 GLU A N 1
ATOM 2460 C CA . GLU A 1 332 ? -6.414 -35.344 -21.172 1 98.25 332 GLU A CA 1
ATOM 2461 C C . GLU A 1 332 ? -5.566 -34.281 -21.859 1 98.25 332 GLU A C 1
ATOM 2463 O O . GLU A 1 332 ? -6.031 -33.156 -22.062 1 98.25 332 GLU A O 1
ATOM 2468 N N . PHE A 1 333 ? -4.441 -34.688 -22.25 1 98.62 333 PHE A N 1
ATOM 2469 C CA . PHE A 1 333 ? -3.432 -33.812 -22.812 1 98.62 333 PHE A CA 1
ATOM 2470 C C . PHE A 1 333 ? -3.941 -33.156 -24.094 1 98.62 333 PHE A C 1
ATOM 2472 O O . PHE A 1 333 ? -3.695 -31.969 -24.328 1 98.62 333 PHE A O 1
ATOM 2479 N N . ASP A 1 334 ? -4.68 -33.875 -24.875 1 97.81 334 ASP A N 1
ATOM 2480 C CA . ASP A 1 334 ? -5.137 -33.375 -26.172 1 97.81 334 ASP A CA 1
ATOM 2481 C C . ASP A 1 334 ? -6.18 -32.281 -26.016 1 97.81 334 ASP A C 1
ATOM 2483 O O . ASP A 1 334 ? -6.492 -31.578 -26.984 1 97.81 334 ASP A O 1
ATOM 2487 N N . ARG A 1 335 ? -6.68 -32.094 -24.812 1 98.06 335 ARG A N 1
ATOM 2488 C CA . ARG A 1 335 ? -7.711 -31.094 -24.562 1 98.06 335 ARG A CA 1
ATOM 2489 C C . ARG A 1 335 ? -7.102 -29.781 -24.062 1 98.06 335 ARG A C 1
ATOM 2491 O O . ARG A 1 335 ? -7.82 -28.844 -23.719 1 98.06 335 ARG A O 1
ATOM 2498 N N . THR A 1 336 ? -5.816 -29.688 -24.062 1 98.38 336 THR A N 1
ATOM 2499 C CA . THR A 1 336 ? -5.129 -28.547 -23.484 1 98.38 336 THR A CA 1
ATOM 2500 C C . THR A 1 336 ? -5.637 -27.25 -24.109 1 98.38 336 THR A C 1
ATOM 2502 O O . THR A 1 336 ? -5.934 -26.281 -23.406 1 98.38 336 THR A O 1
ATOM 2505 N N . GLY A 1 337 ? -5.746 -27.188 -25.406 1 98.25 337 GLY A N 1
ATOM 2506 C CA . GLY A 1 337 ? -6.246 -25.984 -26.078 1 98.25 337 GLY A CA 1
ATOM 2507 C C . GLY A 1 337 ? -7.633 -25.578 -25.609 1 98.25 337 GLY A C 1
ATOM 2508 O O . GLY A 1 337 ? -7.887 -24.406 -25.359 1 98.25 337 GLY A O 1
ATOM 2509 N N . GLU A 1 338 ? -8.531 -26.547 -25.562 1 97.94 338 GLU A N 1
ATOM 2510 C CA . GLU A 1 338 ? -9.883 -26.312 -25.078 1 97.94 338 GLU A CA 1
ATOM 2511 C C . GLU A 1 338 ? -9.875 -25.781 -23.656 1 97.94 338 GLU A C 1
ATOM 2513 O O . GLU A 1 338 ? -10.641 -24.875 -23.312 1 97.94 338 GLU A O 1
ATOM 2518 N N . LEU A 1 339 ? -9.055 -26.312 -22.828 1 98.25 339 LEU A N 1
ATOM 2519 C CA . LEU A 1 339 ? -8.984 -25.922 -21.422 1 98.25 339 LEU A CA 1
ATOM 2520 C C . LEU A 1 339 ? -8.477 -24.5 -21.281 1 98.25 339 LEU A C 1
ATOM 2522 O O . LEU A 1 339 ? -8.961 -23.734 -20.453 1 98.25 339 LEU A O 1
ATOM 2526 N N . PHE A 1 340 ? -7.457 -24.125 -22.125 1 98.19 340 PHE A N 1
ATOM 2527 C CA . PHE A 1 340 ? -6.988 -22.734 -22.141 1 98.19 340 PHE A CA 1
ATOM 2528 C C . PHE A 1 340 ? -8.133 -21.781 -22.422 1 98.19 340 PHE A C 1
ATOM 2530 O O . PHE A 1 340 ? -8.281 -20.766 -21.734 1 98.19 340 PHE A O 1
ATOM 2537 N N . GLU A 1 341 ? -8.969 -22.109 -23.359 1 97.56 341 GLU A N 1
ATOM 2538 C CA . GLU A 1 341 ? -10.102 -21.266 -23.719 1 97.56 341 GLU A CA 1
ATOM 2539 C C . GLU A 1 341 ? -11.125 -21.203 -22.594 1 97.56 341 GLU A C 1
ATOM 2541 O O . GLU A 1 341 ? -11.742 -20.156 -22.359 1 97.56 341 GLU A O 1
ATOM 2546 N N . ARG A 1 342 ? -11.297 -22.297 -21.938 1 96.5 342 ARG A N 1
ATOM 2547 C CA . ARG A 1 342 ? -12.234 -22.328 -20.828 1 96.5 342 ARG A CA 1
ATOM 2548 C C . ARG A 1 342 ? -11.758 -21.438 -19.688 1 96.5 342 ARG A C 1
ATOM 2550 O O . ARG A 1 342 ? -12.547 -20.688 -19.094 1 96.5 342 ARG A O 1
ATOM 2557 N N . VAL A 1 343 ? -10.453 -21.5 -19.359 1 95.69 343 VAL A N 1
ATOM 2558 C CA . VAL A 1 343 ? -9.898 -20.641 -18.312 1 95.69 343 VAL A CA 1
ATOM 2559 C C . VAL A 1 343 ? -10.023 -19.172 -18.75 1 95.69 343 VAL A C 1
ATOM 2561 O O . VAL A 1 343 ? -10.406 -18.312 -17.953 1 95.69 343 VAL A O 1
ATOM 2564 N N . LYS A 1 344 ? -9.727 -18.906 -20 1 94.19 344 LYS A N 1
ATOM 2565 C CA . LYS A 1 344 ? -9.805 -17.562 -20.562 1 94.19 344 LYS A CA 1
ATOM 2566 C C . LYS A 1 344 ? -11.195 -16.969 -20.359 1 94.19 344 LYS A C 1
ATOM 2568 O O . LYS A 1 344 ? -11.328 -15.781 -20.062 1 94.19 344 LYS A O 1
ATOM 2573 N N . ARG A 1 345 ? -12.234 -17.797 -20.406 1 92.12 345 ARG A N 1
ATOM 2574 C CA . ARG A 1 345 ? -13.617 -17.328 -20.297 1 92.12 345 ARG A CA 1
ATOM 2575 C C . ARG A 1 345 ? -14.102 -17.375 -18.859 1 92.12 345 ARG A C 1
ATOM 2577 O O . ARG A 1 345 ? -15.219 -16.953 -18.562 1 92.12 345 ARG A O 1
ATOM 2584 N N . GLY A 1 346 ? -13.305 -17.891 -18.016 1 88.88 346 GLY A N 1
ATOM 2585 C CA . GLY A 1 346 ? -13.695 -18 -16.609 1 88.88 346 GLY A CA 1
ATOM 2586 C C . GLY A 1 346 ? -14.617 -19.172 -16.344 1 88.88 346 GLY A C 1
ATOM 2587 O O . GLY A 1 346 ? -15.273 -19.219 -15.297 1 88.88 346 GLY A O 1
ATOM 2588 N N . ASP A 1 347 ? -14.664 -20.047 -17.25 1 89 347 ASP A N 1
ATOM 2589 C CA . ASP A 1 347 ? -15.477 -21.25 -17.125 1 89 347 ASP A CA 1
ATOM 2590 C C . ASP A 1 347 ? -14.719 -22.344 -16.359 1 89 347 ASP A C 1
ATOM 2592 O O . ASP A 1 347 ? -14.367 -23.375 -16.938 1 89 347 ASP A O 1
ATOM 2596 N N . ILE A 1 348 ? -14.555 -22.172 -15.109 1 88.94 348 ILE A N 1
ATOM 2597 C CA . ILE A 1 348 ? -13.812 -23.141 -14.305 1 88.94 348 ILE A CA 1
ATOM 2598 C C . ILE A 1 348 ? -14.203 -23 -12.836 1 88.94 348 ILE A C 1
ATOM 2600 O O . ILE A 1 348 ? -14.414 -21.891 -12.344 1 88.94 348 ILE A O 1
ATOM 2604 N N . ILE A 1 349 ? -14.461 -23.984 -12.18 1 91.62 349 ILE A N 1
ATOM 2605 C CA . ILE A 1 349 ? -14.562 -24.109 -10.734 1 91.62 349 ILE A CA 1
ATOM 2606 C C . ILE A 1 349 ? -13.336 -24.844 -10.195 1 91.62 349 ILE A C 1
ATOM 2608 O O . ILE A 1 349 ? -13.094 -26 -10.539 1 91.62 349 ILE A O 1
ATOM 2612 N N . GLY A 1 350 ? -12.516 -24.156 -9.422 1 95.25 350 GLY A N 1
ATOM 2613 C CA . GLY A 1 350 ? -11.273 -24.75 -8.953 1 95.25 350 GLY A CA 1
ATOM 2614 C C . GLY A 1 350 ? -10.156 -24.688 -9.984 1 95.25 350 GLY A C 1
ATOM 2615 O O . GLY A 1 350 ? -9.844 -23.609 -10.492 1 95.25 350 GLY A O 1
ATOM 2616 N N . ARG A 1 351 ? -9.57 -25.906 -10.266 1 97.19 351 ARG A N 1
ATOM 2617 C CA . ARG A 1 351 ? -8.383 -25.922 -11.117 1 97.19 351 ARG A CA 1
ATOM 2618 C C . ARG A 1 351 ? -8.469 -27.047 -12.148 1 97.19 351 ARG A C 1
ATOM 2620 O O . ARG A 1 351 ? -8.969 -28.125 -11.852 1 97.19 351 ARG A O 1
ATOM 2627 N N . PHE A 1 352 ? -7.98 -26.766 -13.344 1 98.12 352 PHE A N 1
ATOM 2628 C CA . PHE A 1 352 ? -7.734 -27.828 -14.305 1 98.12 352 PHE A CA 1
ATOM 2629 C C . PHE A 1 352 ? -6.355 -28.453 -14.094 1 98.12 352 PHE A C 1
ATOM 2631 O O . PHE A 1 352 ? -5.387 -27.734 -13.828 1 98.12 352 PHE A O 1
ATOM 2638 N N . VAL A 1 353 ? -6.285 -29.766 -14.188 1 98.81 353 VAL A N 1
ATOM 2639 C CA . VAL A 1 353 ? -5.031 -30.516 -14.219 1 98.81 353 VAL A CA 1
ATOM 2640 C C . VAL A 1 353 ? -5.008 -31.438 -15.445 1 98.81 353 VAL A C 1
ATOM 2642 O O . VAL A 1 353 ? -5.977 -32.156 -15.703 1 98.81 353 VAL A O 1
ATOM 2645 N N . VAL A 1 354 ? -3.988 -31.359 -16.156 1 98.88 354 VAL A N 1
ATOM 2646 C CA . VAL A 1 354 ? -3.848 -32.125 -17.391 1 98.88 354 VAL A CA 1
ATOM 2647 C C . VAL A 1 354 ? -2.926 -33.312 -17.156 1 98.88 354 VAL A C 1
ATOM 2649 O O . VAL A 1 354 ? -1.824 -33.156 -16.625 1 98.88 354 VAL A O 1
ATOM 2652 N N . GLN A 1 355 ? -3.355 -34.469 -17.547 1 98.75 355 GLN A N 1
ATOM 2653 C CA . GLN A 1 355 ? -2.508 -35.656 -17.5 1 98.75 355 GLN A CA 1
ATOM 2654 C C . GLN A 1 355 ? -1.526 -35.688 -18.672 1 98.75 355 GLN A C 1
ATOM 2656 O O . GLN A 1 355 ? -1.936 -35.625 -19.828 1 98.75 355 GLN A O 1
ATOM 2661 N N . ILE A 1 356 ? -0.303 -35.781 -18.391 1 98.69 356 ILE A N 1
ATOM 2662 C CA . ILE A 1 356 ? 0.731 -35.812 -19.422 1 98.69 356 ILE A CA 1
ATOM 2663 C C . ILE A 1 356 ? 0.873 -37.219 -19.984 1 98.69 356 ILE A C 1
ATOM 2665 O O . ILE A 1 356 ? 0.896 -38.188 -19.234 1 98.69 356 ILE A O 1
ATOM 2669 N N . PRO A 1 357 ? 0.974 -37.281 -21.25 1 97.69 357 PRO A N 1
ATOM 2670 C CA . PRO A 1 357 ? 1.129 -38.594 -21.844 1 97.69 357 PRO A CA 1
ATOM 2671 C C . PRO A 1 357 ? 2.4 -39.312 -21.375 1 97.69 357 PRO A C 1
ATOM 2673 O O . PRO A 1 357 ? 3.439 -38.656 -21.203 1 97.69 357 PRO A O 1
ATOM 2676 N N . GLN A 1 358 ? 2.314 -40.688 -21.25 1 93.56 358 GLN A N 1
ATOM 2677 C CA . GLN A 1 358 ? 3.439 -41.469 -20.734 1 93.56 358 GLN A CA 1
ATOM 2678 C C . GLN A 1 358 ? 4.203 -42.156 -21.844 1 93.56 358 GLN A C 1
ATOM 2680 O O . GLN A 1 358 ? 3.604 -42.625 -22.828 1 93.56 358 GLN A O 1
ATOM 2685 N N . MET B 1 1 ? -6.457 43.562 34.969 1 41.16 1 MET B N 1
ATOM 2686 C CA . MET B 1 1 ? -7.863 43.469 34.594 1 41.16 1 MET B CA 1
ATOM 2687 C C . MET B 1 1 ? -8.055 42.562 33.375 1 41.16 1 MET B C 1
ATOM 2689 O O . MET B 1 1 ? -7.289 42.656 32.406 1 41.16 1 MET B O 1
ATOM 2693 N N . ALA B 1 2 ? -8.656 41.344 33.562 1 51.09 2 ALA B N 1
ATOM 2694 C CA . ALA B 1 2 ? -8.805 40.406 32.469 1 51.09 2 ALA B CA 1
ATOM 2695 C C . ALA B 1 2 ? -9.352 41.094 31.219 1 51.09 2 ALA B C 1
ATOM 2697 O O . ALA B 1 2 ? -10.414 41.719 31.25 1 51.09 2 ALA B O 1
ATOM 2698 N N . ALA B 1 3 ? -8.484 41.531 30.219 1 63.84 3 ALA B N 1
ATOM 2699 C CA . ALA B 1 3 ? -8.922 42.281 29.047 1 63.84 3 ALA B CA 1
ATOM 2700 C C . ALA B 1 3 ? -10.227 41.688 28.484 1 63.84 3 ALA B C 1
ATOM 2702 O O . ALA B 1 3 ? -10.383 40.469 28.406 1 63.84 3 ALA B O 1
ATOM 2703 N N . SER B 1 4 ? -11.289 42.438 28.469 1 87.31 4 SER B N 1
ATOM 2704 C CA . SER B 1 4 ? -12.609 42.062 27.969 1 87.31 4 SER B CA 1
ATOM 2705 C C . SER B 1 4 ? -12.531 41.5 26.562 1 87.31 4 SER B C 1
ATOM 2707 O O . SER B 1 4 ? -11.734 41.938 25.75 1 87.31 4 SER B O 1
ATOM 2709 N N . ILE B 1 5 ? -13.117 40.312 26.297 1 94.38 5 ILE B N 1
ATOM 2710 C CA . ILE B 1 5 ? -13.203 39.688 24.984 1 94.38 5 ILE B CA 1
ATOM 2711 C C . ILE B 1 5 ? -14.07 40.531 24.062 1 94.38 5 ILE B C 1
ATOM 2713 O O . ILE B 1 5 ? -15.242 40.812 24.359 1 94.38 5 ILE B O 1
ATOM 2717 N N . PRO B 1 6 ? -13.492 41.031 23.016 1 97.06 6 PRO B N 1
ATOM 2718 C CA . PRO B 1 6 ? -14.273 41.875 22.094 1 97.06 6 PRO B CA 1
ATOM 2719 C C . PRO B 1 6 ? -15.367 41.094 21.375 1 97.06 6 PRO B C 1
ATOM 2721 O O . PRO B 1 6 ? -15.359 39.875 21.375 1 97.06 6 PRO B O 1
ATOM 2724 N N . SER B 1 7 ? -16.344 41.812 20.766 1 97.38 7 SER B N 1
ATOM 2725 C CA . SER B 1 7 ? -17.422 41.188 20.031 1 97.38 7 SER B CA 1
ATOM 2726 C C . SER B 1 7 ? -17 40.875 18.594 1 97.38 7 SER B C 1
ATOM 2728 O O . SER B 1 7 ? -17.594 40 17.953 1 97.38 7 SER B O 1
ATOM 2730 N N . VAL B 1 8 ? -16.016 41.656 18.062 1 98.25 8 VAL B N 1
ATOM 2731 C CA . VAL B 1 8 ? -15.516 41.406 16.719 1 98.25 8 VAL B CA 1
ATOM 2732 C C . VAL B 1 8 ? -13.992 41.281 16.766 1 98.25 8 VAL B C 1
ATOM 2734 O O . VAL B 1 8 ? -13.359 41.625 17.766 1 98.25 8 VAL B O 1
ATOM 2737 N N . GLN B 1 9 ? -13.477 40.844 15.688 1 98.38 9 GLN B N 1
ATOM 2738 C CA . GLN B 1 9 ? -12.047 40.562 15.617 1 98.38 9 GLN B CA 1
ATOM 2739 C C . GLN B 1 9 ? -11.523 40.75 14.195 1 98.38 9 GLN B C 1
ATOM 2741 O O . GLN B 1 9 ? -12.297 41 13.273 1 98.38 9 GLN B O 1
ATOM 2746 N N . THR B 1 10 ? -10.18 40.688 14.125 1 98.62 10 THR B N 1
ATOM 2747 C CA . THR B 1 10 ? -9.508 40.625 12.828 1 98.62 10 THR B CA 1
ATOM 2748 C C . THR B 1 10 ? -9.32 39.188 12.391 1 98.62 10 THR B C 1
ATOM 2750 O O . THR B 1 10 ? -8.898 38.344 13.18 1 98.62 10 THR B O 1
ATOM 2753 N N . ALA B 1 11 ? -9.719 38.844 11.164 1 98.75 11 ALA B N 1
ATOM 2754 C CA . ALA B 1 11 ? -9.578 37.5 10.594 1 98.75 11 ALA B CA 1
ATOM 2755 C C . ALA B 1 11 ? -9.188 37.594 9.125 1 98.75 11 ALA B C 1
ATOM 2757 O O . ALA B 1 11 ? -9.5 38.562 8.438 1 98.75 11 ALA B O 1
ATOM 2758 N N . ALA B 1 12 ? -8.391 36.688 8.688 1 98.75 12 ALA B N 1
ATOM 2759 C CA . ALA B 1 12 ? -8.141 36.5 7.266 1 98.75 12 ALA B CA 1
ATOM 2760 C C . ALA B 1 12 ? -9.102 35.469 6.676 1 98.75 12 ALA B C 1
ATOM 2762 O O . ALA B 1 12 ? -9.25 34.375 7.219 1 98.75 12 ALA B O 1
ATOM 2763 N N . LEU B 1 13 ? -9.781 35.781 5.598 1 98.62 13 LEU B N 1
ATOM 2764 C CA . LEU B 1 13 ? -10.797 34.906 4.992 1 98.62 13 LEU B CA 1
ATOM 2765 C C . LEU B 1 13 ? -10.406 34.531 3.57 1 98.62 13 LEU B C 1
ATOM 2767 O O . LEU B 1 13 ? -9.875 35.344 2.82 1 98.62 13 LEU B O 1
ATOM 2771 N N . ILE B 1 14 ? -10.562 33.281 3.213 1 98.12 14 ILE B N 1
ATOM 2772 C CA . ILE B 1 14 ? -10.5 32.906 1.812 1 98.12 14 ILE B CA 1
ATOM 2773 C C . ILE B 1 14 ? -11.773 33.312 1.09 1 98.12 14 ILE B C 1
ATOM 2775 O O . ILE B 1 14 ? -12.875 32.969 1.497 1 98.12 14 ILE B O 1
ATOM 2779 N N . LYS B 1 15 ? -11.609 34.031 0.074 1 97.44 15 LYS B N 1
ATOM 2780 C CA . LYS B 1 15 ? -12.719 34.438 -0.798 1 97.44 15 LYS B CA 1
ATOM 2781 C C . LYS B 1 15 ? -12.586 33.781 -2.172 1 97.44 15 LYS B C 1
ATOM 2783 O O . LYS B 1 15 ? -11.484 33.688 -2.723 1 97.44 15 LYS B O 1
ATOM 2788 N N . ASP B 1 16 ? -13.664 33.188 -2.697 1 95.69 16 ASP B N 1
ATOM 2789 C CA . ASP B 1 16 ? -13.781 32.625 -4.039 1 95.69 16 ASP B CA 1
ATOM 2790 C C . ASP B 1 16 ? -12.727 31.547 -4.277 1 95.69 16 ASP B C 1
ATOM 2792 O O . ASP B 1 16 ? -11.977 31.594 -5.254 1 95.69 16 ASP B O 1
ATOM 2796 N N . PRO B 1 17 ? -12.648 30.531 -3.404 1 96.19 17 PRO B N 1
ATOM 2797 C CA . PRO B 1 17 ? -11.68 29.453 -3.654 1 96.19 17 PRO B CA 1
ATOM 2798 C C . PRO B 1 17 ? -11.688 28.984 -5.105 1 96.19 17 PRO B C 1
ATOM 2800 O O . PRO B 1 17 ? -12.758 28.891 -5.723 1 96.19 17 PRO B O 1
ATOM 2803 N N . GLY B 1 18 ? -10.516 28.719 -5.691 1 95.25 18 GLY B N 1
ATOM 2804 C CA . GLY B 1 18 ? -10.344 28.438 -7.109 1 95.25 18 GLY B CA 1
ATOM 2805 C C . GLY B 1 18 ? -9.367 29.375 -7.789 1 95.25 18 GLY B C 1
ATOM 2806 O O . GLY B 1 18 ? -8.484 29.938 -7.141 1 95.25 18 GLY B O 1
ATOM 2807 N N . PRO B 1 19 ? -9.555 29.594 -9.086 1 94.69 19 PRO B N 1
ATOM 2808 C CA . PRO B 1 19 ? -8.625 30.406 -9.859 1 94.69 19 PRO B CA 1
ATOM 2809 C C . PRO B 1 19 ? -8.617 31.875 -9.422 1 94.69 19 PRO B C 1
ATOM 2811 O O . PRO B 1 19 ? -7.609 32.562 -9.578 1 94.69 19 PRO B O 1
ATOM 2814 N N . ASN B 1 20 ? -9.68 32.344 -8.797 1 96.19 20 ASN B N 1
ATOM 2815 C CA . ASN B 1 20 ? -9.797 33.75 -8.414 1 96.19 20 ASN B CA 1
ATOM 2816 C C . ASN B 1 20 ? -9.711 33.906 -6.898 1 96.19 20 ASN B C 1
ATOM 2818 O O . ASN B 1 20 ? -10.125 34.938 -6.359 1 96.19 20 ASN B O 1
ATOM 2822 N N . ALA B 1 21 ? -9.164 32.938 -6.266 1 97.31 21 ALA B N 1
ATOM 2823 C CA . ALA B 1 21 ? -9.086 32.969 -4.809 1 97.31 21 ALA B CA 1
ATOM 2824 C C . ALA B 1 21 ? -8.289 34.156 -4.324 1 97.31 21 ALA B C 1
ATOM 2826 O O . ALA B 1 21 ? -7.289 34.562 -4.945 1 97.31 21 ALA B O 1
ATOM 2827 N N . ARG B 1 22 ? -8.703 34.75 -3.273 1 97.75 22 ARG B N 1
ATOM 2828 C CA . ARG B 1 22 ? -7.938 35.781 -2.615 1 97.75 22 ARG B CA 1
ATOM 2829 C C . ARG B 1 22 ? -8.148 35.75 -1.105 1 97.75 22 ARG B C 1
ATOM 2831 O O . ARG B 1 22 ? -9.18 35.281 -0.626 1 97.75 22 ARG B O 1
ATOM 2838 N N . ILE B 1 23 ? -7.188 36.281 -0.399 1 98.56 23 ILE B N 1
ATOM 2839 C CA . ILE B 1 23 ? -7.309 36.438 1.044 1 98.56 23 ILE B CA 1
ATOM 2840 C C . ILE B 1 23 ? -7.828 37.844 1.347 1 98.56 23 ILE B C 1
ATOM 2842 O O . ILE B 1 23 ? -7.281 38.844 0.854 1 98.56 23 ILE B O 1
ATOM 2846 N N . GLU B 1 24 ? -8.844 37.906 2.062 1 98.44 24 GLU B N 1
ATOM 2847 C CA . GLU B 1 24 ? -9.391 39.156 2.529 1 98.44 24 GLU B CA 1
ATOM 2848 C C . GLU B 1 24 ? -9.266 39.312 4.043 1 98.44 24 GLU B C 1
ATOM 2850 O O . GLU B 1 24 ? -9.695 38.406 4.785 1 98.44 24 GLU B O 1
ATOM 2855 N N . ILE B 1 25 ? -8.688 40.406 4.488 1 98.44 25 ILE B N 1
ATOM 2856 C CA . ILE B 1 25 ? -8.609 40.688 5.918 1 98.44 25 ILE B CA 1
ATOM 2857 C C . ILE B 1 25 ? -9.828 41.469 6.359 1 98.44 25 ILE B C 1
ATOM 2859 O O . ILE B 1 25 ? -10.117 42.531 5.805 1 98.44 25 ILE B O 1
ATOM 2863 N N . ARG B 1 26 ? -10.484 40.906 7.324 1 98.06 26 ARG B N 1
ATOM 2864 C CA . ARG B 1 26 ? -11.648 41.594 7.914 1 98.06 26 ARG B CA 1
ATOM 2865 C C . ARG B 1 26 ? -11.375 42 9.359 1 98.06 26 ARG B C 1
ATOM 2867 O O . ARG B 1 26 ? -10.758 41.25 10.117 1 98.06 26 ARG B O 1
ATOM 2874 N N . HIS B 1 27 ? -11.859 43.188 9.719 1 98 27 HIS B N 1
ATOM 2875 C CA . HIS B 1 27 ? -11.602 43.656 11.07 1 98 27 HIS B CA 1
ATOM 2876 C C . HIS B 1 27 ? -12.867 43.625 11.922 1 98 27 HIS B C 1
ATOM 2878 O O . HIS B 1 27 ? -12.844 44 13.094 1 98 27 HIS B O 1
ATOM 2884 N N . ASP B 1 28 ? -13.891 43.188 11.32 1 98.31 28 ASP B N 1
ATOM 2885 C CA . ASP B 1 28 ? -15.164 43.156 12.016 1 98.31 28 ASP B CA 1
ATOM 2886 C C . ASP B 1 28 ? -15.742 41.719 12.016 1 98.31 28 ASP B C 1
ATOM 2888 O O . ASP B 1 28 ? -16.953 41.531 11.953 1 98.31 28 ASP B O 1
ATOM 2892 N N . TYR B 1 29 ? -14.906 40.75 11.953 1 98.19 29 TYR B N 1
ATOM 2893 C CA . TYR B 1 29 ? -15.336 39.375 12.023 1 98.19 29 TYR B CA 1
ATOM 2894 C C . TYR B 1 29 ? -15.812 39 13.43 1 98.19 29 TYR B C 1
ATOM 2896 O O . TYR B 1 29 ? -15.188 39.375 14.422 1 98.19 29 TYR B O 1
ATOM 2904 N N . PRO B 1 30 ? -16.922 38.344 13.57 1 98.31 30 PRO B N 1
ATOM 2905 C CA . PRO B 1 30 ? -17.453 38.062 14.906 1 98.31 30 PRO B CA 1
ATOM 2906 C C . PRO B 1 30 ? -16.547 37.156 15.727 1 98.31 30 PRO B C 1
ATOM 2908 O O . PRO B 1 30 ? -15.969 36.188 15.188 1 98.31 30 PRO B O 1
ATOM 2911 N N . VAL B 1 31 ? -16.391 37.469 17 1 98.5 31 VAL B N 1
ATOM 2912 C CA . VAL B 1 31 ? -15.742 36.562 17.938 1 98.5 31 VAL B CA 1
ATOM 2913 C C . VAL B 1 31 ? -16.734 35.5 18.391 1 98.5 31 VAL B C 1
ATOM 2915 O O . VAL B 1 31 ? -17.812 35.812 18.891 1 98.5 31 VAL B O 1
ATOM 2918 N N . PRO B 1 32 ? -16.406 34.25 18.234 1 97.88 32 PRO B N 1
ATOM 2919 C CA . PRO B 1 32 ? -17.344 33.188 18.625 1 97.88 32 PRO B CA 1
ATOM 2920 C C . PRO B 1 32 ? -17.359 32.938 20.125 1 97.88 32 PRO B C 1
ATOM 2922 O O . PRO B 1 32 ? -16.422 33.344 20.828 1 97.88 32 PRO B O 1
ATOM 2925 N N . GLN B 1 33 ? -18.422 32.375 20.578 1 97.56 33 GLN B N 1
ATOM 2926 C CA . GLN B 1 33 ? -18.531 31.891 21.953 1 97.56 33 GLN B CA 1
ATOM 2927 C C . GLN B 1 33 ? -18.297 30.391 22.031 1 97.56 33 GLN B C 1
ATOM 2929 O O . GLN B 1 33 ? -18.859 29.625 21.234 1 97.56 33 GLN B O 1
ATOM 2934 N N . PRO B 1 34 ? -17.453 29.953 22.984 1 98.19 34 PRO B N 1
ATOM 2935 C CA . PRO B 1 34 ? -17.25 28.516 23.094 1 98.19 34 PRO B CA 1
ATOM 2936 C C . PRO B 1 34 ? -18.484 27.781 23.625 1 98.19 34 PRO B C 1
ATOM 2938 O O . PRO B 1 34 ? -19.094 28.219 24.594 1 98.19 34 PRO B O 1
ATOM 2941 N N . GLY B 1 35 ? -18.859 26.734 22.922 1 97.56 35 GLY B N 1
ATOM 2942 C CA . GLY B 1 35 ? -19.953 25.875 23.344 1 97.56 35 GLY B CA 1
ATOM 2943 C C . GLY B 1 35 ? -19.516 24.766 24.281 1 97.56 35 GLY B C 1
ATOM 2944 O O . GLY B 1 35 ? -18.516 24.906 24.984 1 97.56 35 GLY B O 1
ATOM 2945 N N . ARG B 1 36 ? -20.375 23.656 24.281 1 96.88 36 ARG B N 1
ATOM 2946 C CA . ARG B 1 36 ? -20.125 22.516 25.141 1 96.88 36 ARG B CA 1
ATOM 2947 C C . ARG B 1 36 ? -18.75 21.906 24.859 1 96.88 36 ARG B C 1
ATOM 2949 O O . ARG B 1 36 ? -18.453 21.562 23.703 1 96.88 36 ARG B O 1
ATOM 2956 N N . ASN B 1 37 ? -17.891 21.844 25.875 1 97.31 37 ASN B N 1
ATOM 2957 C CA . ASN B 1 37 ? -16.562 21.234 25.844 1 97.31 37 ASN B CA 1
ATOM 2958 C C . ASN B 1 37 ? -15.641 21.953 24.875 1 97.31 37 ASN B C 1
ATOM 2960 O O . ASN B 1 37 ? -14.766 21.328 24.266 1 97.31 37 ASN B O 1
ATOM 2964 N N . GLU B 1 38 ? -15.875 23.188 24.688 1 98.25 38 GLU B N 1
ATOM 2965 C CA . GLU B 1 38 ? -15.031 24.031 23.844 1 98.25 38 GLU B CA 1
ATOM 2966 C C . GLU B 1 38 ? -14.367 25.141 24.672 1 98.25 38 GLU B C 1
ATOM 2968 O O . GLU B 1 38 ? -14.766 25.391 25.812 1 98.25 38 GLU B O 1
ATOM 2973 N N . VAL B 1 39 ? -13.352 25.734 24.156 1 98.62 39 VAL B N 1
ATOM 2974 C CA . VAL B 1 39 ? -12.656 26.859 24.766 1 98.62 39 VAL B CA 1
ATOM 2975 C C . VAL B 1 39 ? -12.422 27.953 23.734 1 98.62 39 VAL B C 1
ATOM 2977 O O . VAL B 1 39 ? -12.5 27.703 22.531 1 98.62 39 VAL B O 1
ATOM 2980 N N . LEU B 1 40 ? -12.242 29.094 24.203 1 98.75 40 LEU B N 1
ATOM 2981 C CA . LEU B 1 40 ? -11.844 30.203 23.344 1 98.75 40 LEU B CA 1
ATOM 2982 C C . LEU B 1 40 ? -10.352 30.484 23.484 1 98.75 40 LEU B C 1
ATOM 2984 O O . LEU B 1 40 ? -9.844 30.625 24.594 1 98.75 40 LEU B O 1
ATOM 2988 N N . LEU B 1 41 ? -9.711 30.484 22.422 1 98.75 41 LEU B N 1
ATOM 2989 C CA . LEU B 1 41 ? -8.281 30.797 22.391 1 98.75 41 LEU B CA 1
ATOM 2990 C C . LEU B 1 41 ? -8.047 32.219 21.922 1 98.75 41 LEU B C 1
ATOM 2992 O O . LEU B 1 41 ? -8.719 32.719 21 1 98.75 41 LEU B O 1
ATOM 2996 N N . LYS B 1 42 ? -7.168 32.875 22.562 1 98.81 42 LYS B N 1
ATOM 2997 C CA . LYS B 1 42 ? -6.539 34.062 21.984 1 98.81 42 LYS B CA 1
ATOM 2998 C C . LYS B 1 42 ? -5.25 33.719 21.25 1 98.81 42 LYS B C 1
ATOM 3000 O O . LYS B 1 42 ? -4.258 33.312 21.875 1 98.81 42 LYS B O 1
ATOM 3005 N N . MET B 1 43 ? -5.234 33.938 20.016 1 98.81 43 MET B N 1
ATOM 3006 C CA . MET B 1 43 ? -4.199 33.375 19.156 1 98.81 43 MET B CA 1
ATOM 3007 C C . MET B 1 43 ? -2.939 34.25 19.188 1 98.81 43 MET B C 1
ATOM 3009 O O . MET B 1 43 ? -3.018 35.469 19.266 1 98.81 43 MET B O 1
ATOM 3013 N N . GLU B 1 44 ? -1.817 33.562 19.078 1 98.81 44 GLU B N 1
ATOM 3014 C CA . GLU B 1 44 ? -0.52 34.219 18.969 1 98.81 44 GLU B CA 1
ATOM 3015 C C . GLU B 1 44 ? 0.021 34.156 17.547 1 98.81 44 GLU B C 1
ATOM 3017 O O . GLU B 1 44 ? 0.52 35.156 17.016 1 98.81 44 GLU B O 1
ATOM 3022 N N . CYS B 1 45 ? -0.047 33.031 16.969 1 98.88 45 CYS B N 1
ATOM 3023 C CA . CYS B 1 45 ? 0.472 32.812 15.625 1 98.88 45 CYS B CA 1
ATOM 3024 C C . CYS B 1 45 ? -0.176 31.609 14.969 1 98.88 45 CYS B C 1
ATOM 3026 O O . CYS B 1 45 ? -0.905 30.859 15.617 1 98.88 45 CYS B O 1
ATOM 3028 N N . SER B 1 46 ? -0 31.469 13.711 1 98.81 46 SER B N 1
ATOM 3029 C CA . SER B 1 46 ? -0.462 30.344 12.914 1 98.81 46 SER B CA 1
ATOM 3030 C C . SER B 1 46 ? 0.487 30.062 11.75 1 98.81 46 SER B C 1
ATOM 3032 O O . SER B 1 46 ? 0.99 30.984 11.117 1 98.81 46 SER B O 1
ATOM 3034 N N . GLY B 1 47 ? 0.773 28.766 11.578 1 98.44 47 GLY B N 1
ATOM 3035 C CA . GLY B 1 47 ? 1.503 28.391 10.383 1 98.44 47 GLY B CA 1
ATOM 3036 C C . GLY B 1 47 ? 0.624 28.312 9.148 1 98.44 47 GLY B C 1
ATOM 3037 O O . GLY B 1 47 ? -0.603 28.375 9.25 1 98.44 47 GLY B O 1
ATOM 3038 N N . ILE B 1 48 ? 1.252 28.266 7.984 1 98.06 48 ILE B N 1
ATOM 3039 C CA . ILE B 1 48 ? 0.597 28.047 6.699 1 98.06 48 ILE B CA 1
ATOM 3040 C C . ILE B 1 48 ? 1.087 26.719 6.102 1 98.06 48 ILE B C 1
ATOM 3042 O O . ILE B 1 48 ? 2.293 26.484 6.016 1 98.06 48 ILE B O 1
ATOM 3046 N N . CYS B 1 49 ? 0.169 25.891 5.785 1 95.75 49 CYS B N 1
ATOM 3047 C CA . CYS B 1 49 ? 0.444 24.578 5.23 1 95.75 49 CYS B CA 1
ATOM 3048 C C . CYS B 1 49 ? -0.038 24.469 3.789 1 95.75 49 CYS B C 1
ATOM 3050 O O . CYS B 1 49 ? -0.96 25.188 3.389 1 95.75 49 CYS B O 1
ATOM 3052 N N . TYR B 1 50 ? 0.567 23.625 3.012 1 94.94 50 TYR B N 1
ATOM 3053 C CA . TYR B 1 50 ? 0.117 23.453 1.636 1 94.94 50 TYR B CA 1
ATOM 3054 C C . TYR B 1 50 ? -1.342 23.016 1.594 1 94.94 50 TYR B C 1
ATOM 3056 O O . TYR B 1 50 ? -2.057 23.297 0.63 1 94.94 50 TYR B O 1
ATOM 3064 N N . SER B 1 51 ? -1.796 22.25 2.545 1 94.69 51 SER B N 1
ATOM 3065 C CA . SER B 1 51 ? -3.203 21.859 2.584 1 94.69 51 SER B CA 1
ATOM 3066 C C . SER B 1 51 ? -4.109 23.094 2.58 1 94.69 51 SER B C 1
ATOM 3068 O O . SER B 1 51 ? -5.25 23.016 2.109 1 94.69 51 SER B O 1
ATOM 3070 N N . ASP B 1 52 ? -3.635 24.203 3.078 1 96.5 52 ASP B N 1
ATOM 3071 C CA . ASP B 1 52 ? -4.391 25.453 2.988 1 96.5 52 ASP B CA 1
ATOM 3072 C C . ASP B 1 52 ? -4.5 25.922 1.54 1 96.5 52 ASP B C 1
ATOM 3074 O O . ASP B 1 52 ? -5.516 26.5 1.144 1 96.5 52 ASP B O 1
ATOM 3078 N N . ILE B 1 53 ? -3.402 25.734 0.802 1 96.25 53 ILE B N 1
ATOM 3079 C CA . ILE B 1 53 ? -3.375 26.125 -0.607 1 96.25 53 ILE B CA 1
ATOM 3080 C C . ILE B 1 53 ? -4.328 25.219 -1.399 1 96.25 53 ILE B C 1
ATOM 3082 O O . ILE B 1 53 ? -4.984 25.688 -2.336 1 96.25 53 ILE B O 1
ATOM 3086 N N . TYR B 1 54 ? -4.34 23.938 -0.955 1 95.06 54 TYR B N 1
ATOM 3087 C CA . TYR B 1 54 ? -5.254 23 -1.588 1 95.06 54 TYR B CA 1
ATOM 3088 C C . TYR B 1 54 ? -6.695 23.484 -1.483 1 95.06 54 TYR B C 1
ATOM 3090 O O . TYR B 1 54 ? -7.461 23.391 -2.449 1 95.06 54 TYR B O 1
ATOM 3098 N N . VAL B 1 55 ? -7.113 24 -0.376 1 95.06 55 VAL B N 1
ATOM 3099 C CA . VAL B 1 55 ? -8.43 24.594 -0.151 1 95.06 55 VAL B CA 1
ATOM 3100 C C . VAL B 1 55 ? -8.547 25.891 -0.926 1 95.06 55 VAL B C 1
ATOM 3102 O O . VAL B 1 55 ? -9.531 26.125 -1.625 1 95.06 55 VAL B O 1
ATOM 3105 N N . TYR B 1 56 ? -7.535 26.688 -0.855 1 96.88 56 TYR B N 1
ATOM 3106 C CA . TYR B 1 56 ? -7.457 28.016 -1.467 1 96.88 56 TYR B CA 1
ATOM 3107 C C . TYR B 1 56 ? -7.668 27.922 -2.975 1 96.88 56 TYR B C 1
ATOM 3109 O O . TYR B 1 56 ? -8.391 28.734 -3.555 1 96.88 56 TYR B O 1
ATOM 3117 N N . THR B 1 57 ? -7.184 26.891 -3.551 1 95.62 57 THR B N 1
ATOM 3118 C CA . THR B 1 57 ? -7.242 26.75 -5.004 1 95.62 57 THR B CA 1
ATOM 3119 C C . THR B 1 57 ? -8.516 26.016 -5.422 1 95.62 57 THR B C 1
ATOM 3121 O O . THR B 1 57 ? -8.68 25.672 -6.594 1 95.62 57 THR B O 1
ATOM 3124 N N . GLY B 1 58 ? -9.375 25.688 -4.516 1 93.94 58 GLY B N 1
ATOM 3125 C CA . GLY B 1 58 ? -10.68 25.125 -4.82 1 93.94 58 GLY B CA 1
ATOM 3126 C C . GLY B 1 58 ? -10.648 23.625 -5.035 1 93.94 58 GLY B C 1
ATOM 3127 O O . GLY B 1 58 ? -11.562 23.062 -5.633 1 93.94 58 GLY B O 1
ATOM 3128 N N . ASN B 1 59 ? -9.625 22.984 -4.578 1 91.38 59 ASN B N 1
ATOM 3129 C CA . ASN B 1 59 ? -9.477 21.547 -4.828 1 91.38 59 ASN B CA 1
ATOM 3130 C C . ASN B 1 59 ? -10.125 20.719 -3.719 1 91.38 59 ASN B C 1
ATOM 3132 O O . ASN B 1 59 ? -10.336 19.516 -3.883 1 91.38 59 ASN B O 1
ATOM 3136 N N . ASN B 1 60 ? -10.375 21.328 -2.623 1 89.12 60 ASN B N 1
ATOM 3137 C CA . ASN B 1 60 ? -11.062 20.656 -1.527 1 89.12 60 ASN B CA 1
ATOM 3138 C C . ASN B 1 60 ? -12.562 20.969 -1.531 1 89.12 60 ASN B C 1
ATOM 3140 O O . ASN B 1 60 ? -12.953 22.125 -1.501 1 89.12 60 ASN B O 1
ATOM 3144 N N . PRO B 1 61 ? -13.359 19.969 -1.535 1 80.5 61 PRO B N 1
ATOM 3145 C CA . PRO B 1 61 ? -14.805 20.219 -1.628 1 80.5 61 PRO B CA 1
ATOM 3146 C C . PRO B 1 61 ? -15.352 20.953 -0.406 1 80.5 61 PRO B C 1
ATOM 3148 O O . PRO B 1 61 ? -16.297 21.75 -0.525 1 80.5 61 PRO B O 1
ATOM 3151 N N . HIS B 1 62 ? -14.883 20.672 0.744 1 83.44 62 HIS B N 1
ATOM 3152 C CA . HIS B 1 62 ? -15.32 21.297 1.983 1 83.44 62 HIS B CA 1
ATOM 3153 C C . HIS B 1 62 ? -14.258 22.25 2.523 1 83.44 62 HIS B C 1
ATOM 3155 O O . HIS B 1 62 ? -13.07 21.938 2.518 1 83.44 62 HIS B O 1
ATOM 3161 N N . TYR B 1 63 ? -14.688 23.516 2.75 1 88.25 63 TYR B N 1
ATOM 3162 C CA . TYR B 1 63 ? -13.734 24.438 3.346 1 88.25 63 TYR B CA 1
ATOM 3163 C C . TYR B 1 63 ? -14.438 25.422 4.281 1 88.25 63 TYR B C 1
ATOM 3165 O O . TYR B 1 63 ? -15.656 25.578 4.223 1 88.25 63 TYR B O 1
ATOM 3173 N N . ASN B 1 64 ? -13.688 25.906 5.168 1 95.31 64 ASN B N 1
ATOM 3174 C CA . ASN B 1 64 ? -14.062 27.047 6 1 95.31 64 ASN B CA 1
ATOM 3175 C C . ASN B 1 64 ? -13.477 28.344 5.469 1 95.31 64 ASN B C 1
ATOM 3177 O O . ASN B 1 64 ? -12.375 28.359 4.91 1 95.31 64 ASN B O 1
ATOM 3181 N N . GLU B 1 65 ? -14.188 29.359 5.621 1 97 65 GLU B N 1
ATOM 3182 C CA . GLU B 1 65 ? -13.68 30.625 5.078 1 97 65 GLU B CA 1
ATOM 3183 C C . GLU B 1 65 ? -12.438 31.094 5.832 1 97 65 GLU B C 1
ATOM 3185 O O . GLU B 1 65 ? -11.609 31.812 5.281 1 97 65 GLU B O 1
ATOM 3190 N N . VAL B 1 66 ? -12.344 30.828 7.184 1 98.56 66 VAL B N 1
ATOM 3191 C CA . VAL B 1 66 ? -11.109 31.109 7.902 1 98.56 66 VAL B CA 1
ATOM 3192 C C . VAL B 1 66 ? -10.133 29.953 7.73 1 98.56 66 VAL B C 1
ATOM 3194 O O . VAL B 1 66 ? -10.391 28.844 8.211 1 98.56 66 VAL B O 1
ATOM 3197 N N . PRO B 1 67 ? -8.992 30.156 7.082 1 98 67 PRO B N 1
ATOM 3198 C CA . PRO B 1 67 ? -8.078 29.078 6.734 1 98 67 PRO B CA 1
ATOM 3199 C C . PRO B 1 67 ? -7.062 28.781 7.84 1 98 67 PRO B C 1
ATOM 3201 O O . PRO B 1 67 ? -7.039 29.469 8.859 1 98 67 PR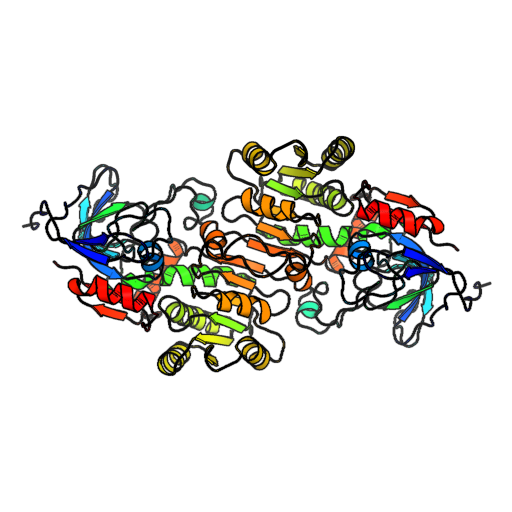O B O 1
ATOM 3204 N N . CYS B 1 68 ? -6.207 27.781 7.602 1 98.5 68 CYS B N 1
ATOM 3205 C CA . CYS B 1 68 ? -5.012 27.391 8.336 1 98.5 68 CYS B CA 1
ATOM 3206 C C . CYS B 1 68 ? -5.379 26.562 9.562 1 98.5 68 CYS B C 1
ATOM 3208 O O . CYS B 1 68 ? -6.539 26.547 9.984 1 98.5 68 CYS B O 1
ATOM 3210 N N . HIS B 1 69 ? -4.414 25.828 10.055 1 98.56 69 HIS B N 1
ATOM 3211 C CA . HIS B 1 69 ? -4.723 24.812 11.062 1 98.56 69 HIS B CA 1
ATOM 3212 C C . HIS B 1 69 ? -3.502 24.5 11.922 1 98.56 69 HIS B C 1
ATOM 3214 O O . HIS B 1 69 ? -3.381 23.391 12.453 1 98.56 69 HIS B O 1
ATOM 3220 N N . GLU B 1 70 ? -2.545 25.391 11.977 1 98.5 70 GLU B N 1
ATOM 3221 C CA . GLU B 1 70 ? -1.35 25.266 12.805 1 98.5 70 GLU B CA 1
ATOM 3222 C C . GLU B 1 70 ? -1.261 26.422 13.797 1 98.5 70 GLU B C 1
ATOM 3224 O O . GLU B 1 70 ? -0.282 27.172 13.797 1 98.5 70 GLU B O 1
ATOM 3229 N N . GLY B 1 71 ? -2.139 26.484 14.688 1 98.81 71 GLY B N 1
ATOM 3230 C CA . GLY B 1 71 ? -2.256 27.672 15.531 1 98.81 71 GLY B CA 1
ATOM 3231 C C . GLY B 1 71 ? -1.766 27.438 16.953 1 98.81 71 GLY B C 1
ATOM 3232 O O . GLY B 1 71 ? -1.928 26.344 17.5 1 98.81 71 GLY B O 1
ATOM 3233 N N . VAL B 1 72 ? -1.183 28.438 17.531 1 98.88 72 VAL B N 1
ATOM 3234 C CA . VAL B 1 72 ? -0.82 28.469 18.938 1 98.88 72 VAL B CA 1
ATOM 3235 C C . VAL B 1 72 ? -1.446 29.688 19.609 1 98.88 72 VAL B C 1
ATOM 3237 O O . VAL B 1 72 ? -1.452 30.781 19.031 1 98.88 72 VAL B O 1
ATOM 3240 N N . GLY B 1 73 ? -1.968 29.516 20.734 1 98.69 73 GLY B N 1
ATOM 3241 C CA . GLY B 1 73 ? -2.562 30.594 21.516 1 98.69 73 GLY B CA 1
ATOM 3242 C C . GLY B 1 73 ? -2.771 30.234 22.969 1 98.69 73 GLY B C 1
ATOM 3243 O O . GLY B 1 73 ? -2.293 29.203 23.438 1 98.69 73 GLY B O 1
ATOM 3244 N N . LYS B 1 74 ? -3.438 31.125 23.641 1 98.44 74 LYS B N 1
ATOM 3245 C CA . LYS B 1 74 ? -3.75 30.938 25.062 1 98.44 74 LYS B CA 1
ATOM 3246 C C . LYS B 1 74 ? -5.25 30.75 25.266 1 98.44 74 LYS B C 1
ATOM 3248 O O . LYS B 1 74 ? -6.062 31.438 24.641 1 98.44 74 LYS B O 1
ATOM 3253 N N . VAL B 1 75 ? -5.574 29.875 26.172 1 98.69 75 VAL B N 1
ATOM 3254 C CA . VAL B 1 75 ? -6.977 29.688 26.531 1 98.69 75 VAL B CA 1
ATOM 3255 C C . VAL B 1 75 ? -7.441 30.859 27.391 1 98.69 75 VAL B C 1
ATOM 3257 O O . VAL B 1 75 ? -6.891 31.109 28.469 1 98.69 75 VAL B O 1
ATOM 3260 N N . ILE B 1 76 ? -8.516 31.531 26.969 1 98.38 76 ILE B N 1
ATOM 3261 C CA . ILE B 1 76 ? -8.906 32.719 27.719 1 98.38 76 ILE B CA 1
ATOM 3262 C C . ILE B 1 76 ? -10.336 32.562 28.219 1 98.38 76 ILE B C 1
ATOM 3264 O O . ILE B 1 76 ? -10.805 33.344 29.047 1 98.38 76 ILE B O 1
ATOM 3268 N N . GLN B 1 77 ? -11.031 31.578 27.703 1 98.12 77 GLN B N 1
ATOM 3269 C CA . GLN B 1 77 ? -12.391 31.312 28.172 1 98.12 77 GLN B CA 1
ATOM 3270 C C . GLN B 1 77 ? -12.742 29.828 28.031 1 98.12 77 GLN B C 1
ATOM 3272 O O . GLN B 1 77 ? -12.414 29.203 27.031 1 98.12 77 GLN B O 1
ATOM 3277 N N . LEU B 1 78 ? -13.352 29.266 29.062 1 98.06 78 LEU B N 1
ATOM 3278 C CA . LEU B 1 78 ? -13.859 27.906 29.031 1 98.06 78 LEU B CA 1
ATOM 3279 C C . LEU B 1 78 ? -15.352 27.891 28.719 1 98.06 78 LEU B C 1
ATOM 3281 O O . LEU B 1 78 ? -16.109 28.703 29.25 1 98.06 78 LEU B O 1
ATOM 3285 N N . GLY B 1 79 ? -15.727 27.031 27.812 1 97.56 79 GLY B N 1
ATOM 3286 C CA . GLY B 1 79 ? -17.141 26.797 27.609 1 97.56 79 GLY B CA 1
ATOM 3287 C C . GLY B 1 79 ? -17.75 25.875 28.641 1 97.56 79 GLY B C 1
ATOM 3288 O O . GLY B 1 79 ? -17.062 25.406 29.547 1 97.56 79 GLY B O 1
ATOM 3289 N N . PRO B 1 80 ? -19.078 25.656 28.453 1 96.81 80 PRO B N 1
ATOM 3290 C CA . PRO B 1 80 ? -19.734 24.75 29.391 1 96.81 80 PRO B CA 1
ATOM 3291 C C . PRO B 1 80 ? -19.172 23.328 29.344 1 96.81 80 PRO B C 1
ATOM 3293 O O . PRO B 1 80 ? -18.797 22.844 28.266 1 96.81 80 PRO B O 1
ATOM 3296 N N . GLU B 1 81 ? -19.016 22.672 30.453 1 95.75 81 GLU B N 1
ATOM 3297 C CA . GLU B 1 81 ? -18.719 21.25 30.625 1 95.75 81 GLU B CA 1
ATOM 3298 C C . GLU B 1 81 ? -17.266 20.938 30.297 1 95.75 81 GLU B C 1
ATOM 3300 O O . GLU B 1 81 ? -16.906 19.781 30.078 1 95.75 81 GLU B O 1
ATOM 3305 N N . VAL B 1 82 ? -16.484 21.953 30.172 1 97.12 82 VAL B N 1
ATOM 3306 C CA . VAL B 1 82 ? -15.055 21.688 30.125 1 97.12 82 VAL B CA 1
ATOM 3307 C C . VAL B 1 82 ? -14.57 21.141 31.469 1 97.12 82 VAL B C 1
ATOM 3309 O O . VAL B 1 82 ? -14.703 21.812 32.5 1 97.12 82 VAL B O 1
ATOM 3312 N N . ALA B 1 83 ? -14.062 19.984 31.516 1 91.94 83 ALA B N 1
ATOM 3313 C CA . ALA B 1 83 ? -13.734 19.266 32.75 1 91.94 83 ALA B CA 1
ATOM 3314 C C . ALA B 1 83 ? -12.453 19.812 33.375 1 91.94 83 ALA B C 1
ATOM 3316 O O . ALA B 1 83 ? -12.344 19.891 34.594 1 91.94 83 ALA B O 1
ATOM 3317 N N . ASP B 1 84 ? -11.539 20.203 32.656 1 92.69 84 ASP B N 1
ATOM 3318 C CA . ASP B 1 84 ? -10.227 20.625 33.125 1 92.69 84 ASP B CA 1
ATOM 3319 C C . ASP B 1 84 ? -10.133 22.141 33.188 1 92.69 84 ASP B C 1
ATOM 3321 O O . ASP B 1 84 ? -9.719 22.797 32.25 1 92.69 84 ASP B O 1
ATOM 3325 N N . SER B 1 85 ? -10.281 22.688 34.281 1 91.44 85 SER B N 1
ATOM 3326 C CA . SER B 1 85 ? -10.258 24.141 34.438 1 91.44 85 SER B CA 1
ATOM 3327 C C . SER B 1 85 ? -8.836 24.688 34.375 1 91.44 85 SER B C 1
ATOM 3329 O O . SER B 1 85 ? -8.641 25.891 34.188 1 91.44 85 SER B O 1
ATOM 3331 N N . THR B 1 86 ? -7.926 23.844 34.5 1 92.69 86 THR B N 1
ATOM 3332 C CA . THR B 1 86 ? -6.543 24.297 34.5 1 92.69 86 THR B CA 1
ATOM 3333 C C . THR B 1 86 ? -6.129 24.703 33.094 1 92.69 86 THR B C 1
ATOM 3335 O O . THR B 1 86 ? -5.074 25.312 32.906 1 92.69 86 THR B O 1
ATOM 3338 N N . LEU B 1 87 ? -6.969 24.422 32.156 1 95.69 87 LEU B N 1
ATOM 3339 C CA . LEU B 1 87 ? -6.719 24.828 30.766 1 95.69 87 LEU B CA 1
ATOM 3340 C C . LEU B 1 87 ? -6.691 26.344 30.641 1 95.69 87 LEU B C 1
ATOM 3342 O O . LEU B 1 87 ? -6.035 26.875 29.75 1 95.69 87 LEU B O 1
ATOM 3346 N N . LEU B 1 88 ? -7.43 27.031 31.516 1 97.06 88 LEU B N 1
ATOM 3347 C CA . LEU B 1 88 ? -7.496 28.484 31.453 1 97.06 88 LEU B CA 1
ATOM 3348 C C . LEU B 1 88 ? -6.113 29.094 31.641 1 97.06 88 LEU B C 1
ATOM 3350 O O . LEU B 1 88 ? -5.422 28.781 32.625 1 97.06 88 LEU B O 1
ATOM 3354 N N . GLY B 1 89 ? -5.73 29.891 30.641 1 97.31 89 GLY B N 1
ATOM 3355 C CA . GLY B 1 89 ? -4.453 30.594 30.719 1 97.31 89 GLY B CA 1
ATOM 3356 C C . GLY B 1 89 ? -3.312 29.812 30.078 1 97.31 89 GLY B C 1
ATOM 3357 O O . GLY B 1 89 ? -2.232 30.359 29.859 1 97.31 89 GLY B O 1
ATOM 3358 N N . GLN B 1 90 ? -3.516 28.594 29.734 1 97.56 90 GLN B N 1
ATOM 3359 C CA . GLN B 1 90 ? -2.465 27.734 29.188 1 97.56 90 GLN B CA 1
ATOM 3360 C C . GLN B 1 90 ? -2.199 28.062 27.719 1 97.56 90 GLN B C 1
ATOM 3362 O O . GLN B 1 90 ? -3.129 28.344 26.969 1 97.56 90 GLN B O 1
ATOM 3367 N N . ARG B 1 91 ? -0.897 28.016 27.359 1 98.5 91 ARG B N 1
ATOM 3368 C CA . ARG B 1 91 ? -0.514 28.062 25.953 1 98.5 91 ARG B CA 1
ATOM 3369 C C . ARG B 1 91 ? -0.716 26.719 25.281 1 98.5 91 ARG B C 1
ATOM 3371 O O . ARG B 1 91 ? -0.159 25.703 25.734 1 98.5 91 ARG B O 1
ATOM 3378 N N . VAL B 1 92 ? -1.526 26.672 24.25 1 98.75 92 VAL B N 1
ATOM 3379 C CA . VAL B 1 92 ? -1.906 25.406 23.625 1 98.75 92 VAL B CA 1
ATOM 3380 C C . VAL B 1 92 ? -1.813 25.531 22.109 1 98.75 92 VAL B C 1
ATOM 3382 O O . VAL B 1 92 ? -1.806 26.641 21.562 1 98.75 92 VAL B O 1
ATOM 3385 N N . GLY B 1 93 ? -1.619 24.422 21.531 1 98.81 93 GLY B N 1
ATOM 3386 C CA . GLY B 1 93 ? -1.651 24.312 20.078 1 98.81 93 GLY B CA 1
ATOM 3387 C C . GLY B 1 93 ? -2.961 23.75 19.547 1 98.81 93 GLY B C 1
ATOM 3388 O O . GLY B 1 93 ? -3.51 22.812 20.109 1 98.81 93 GLY B O 1
ATOM 3389 N N . LEU B 1 94 ? -3.523 24.422 18.562 1 98.69 94 LEU B N 1
ATOM 3390 C CA . LEU B 1 94 ? -4.645 23.938 17.75 1 98.69 94 LEU B CA 1
ATOM 3391 C C . LEU B 1 94 ? -4.16 23.422 16.406 1 98.69 94 LEU B C 1
ATOM 3393 O O . LEU B 1 94 ? -3.754 24.188 15.539 1 98.69 94 LEU B O 1
ATOM 3397 N N . GLY B 1 95 ? -4.238 22.078 16.234 1 98.44 95 GLY B N 1
ATOM 3398 C CA . GLY B 1 95 ? -3.68 21.438 15.055 1 98.44 95 GLY B CA 1
ATOM 3399 C C . GLY B 1 95 ? -4.727 21.062 14.023 1 98.44 95 GLY B C 1
ATOM 3400 O O . GLY B 1 95 ? -5.871 21.516 14.102 1 98.44 95 GLY B O 1
ATOM 3401 N N . TRP B 1 96 ? -4.32 20.344 13.039 1 97.75 96 TRP B N 1
ATOM 3402 C CA . TRP B 1 96 ? -5.148 19.922 11.914 1 97.75 96 TRP B CA 1
ATOM 3403 C C . TRP B 1 96 ? -6.406 19.203 12.406 1 97.75 96 TRP B C 1
ATOM 3405 O O . TRP B 1 96 ? -7.516 19.516 11.969 1 97.75 96 TRP B O 1
ATOM 3415 N N . ILE B 1 97 ? -6.176 18.234 13.273 1 98.19 97 ILE B N 1
ATOM 3416 C CA . ILE B 1 97 ? -7.328 17.531 13.828 1 98.19 97 ILE B CA 1
ATOM 3417 C C . ILE B 1 97 ? -7.945 18.344 14.953 1 98.19 97 ILE B C 1
ATOM 3419 O O . ILE B 1 97 ? -7.293 18.609 15.969 1 98.19 97 ILE B O 1
ATOM 3423 N N . TYR B 1 98 ? -9.148 18.719 14.734 1 98 98 TYR B N 1
ATOM 3424 C CA . TYR B 1 98 ? -9.898 19.531 15.688 1 98 98 TYR B CA 1
ATOM 3425 C C . TYR B 1 98 ? -10.477 18.672 16.797 1 98 98 TYR B C 1
ATOM 3427 O O . TYR B 1 98 ? -10.414 19.031 17.969 1 98 98 TYR B O 1
ATOM 3435 N N . SER B 1 99 ? -11.008 17.562 16.391 1 98.12 99 SER B N 1
ATOM 3436 C CA . SER B 1 99 ? -11.609 16.641 17.328 1 98.12 99 SER B CA 1
ATOM 3437 C C . SER B 1 99 ? -11.688 15.234 16.75 1 98.12 99 SER B C 1
ATOM 3439 O O . SER B 1 99 ? -11.68 15.055 15.531 1 98.12 99 SER B O 1
ATOM 3441 N N . VAL B 1 100 ? -11.727 14.227 17.609 1 98.25 100 VAL B N 1
ATOM 3442 C CA . VAL B 1 100 ? -11.984 12.828 17.281 1 98.25 100 VAL B CA 1
ATOM 3443 C C . VAL B 1 100 ? -13.102 12.281 18.156 1 98.25 100 VAL B C 1
ATOM 3445 O O . VAL B 1 100 ? -13.445 12.875 19.188 1 98.25 100 VAL B O 1
ATOM 3448 N N . CYS B 1 101 ? -13.695 11.141 17.828 1 97.81 101 CYS B N 1
ATOM 3449 C CA . CYS B 1 101 ? -14.828 10.617 18.578 1 97.81 101 CYS B CA 1
ATOM 3450 C C . CYS B 1 101 ? -14.367 9.836 19.797 1 97.81 101 CYS B C 1
ATOM 3452 O O . CYS B 1 101 ? -15.109 9.711 20.781 1 97.81 101 CYS B O 1
ATOM 3454 N N . GLY B 1 102 ? -13.195 9.227 19.734 1 97.31 102 GLY B N 1
ATOM 3455 C CA . GLY B 1 102 ? -12.625 8.492 20.859 1 97.31 102 GLY B CA 1
ATOM 3456 C C . GLY B 1 102 ? -13.188 7.09 20.984 1 97.31 102 GLY B C 1
ATOM 3457 O O . GLY B 1 102 ? -12.742 6.316 21.844 1 97.31 102 GLY B O 1
ATOM 3458 N N . GLN B 1 103 ? -14.117 6.715 20.078 1 97.56 103 GLN B N 1
ATOM 3459 C CA . GLN B 1 103 ? -14.797 5.445 20.328 1 97.56 103 GLN B CA 1
ATOM 3460 C C . GLN B 1 103 ? -14.797 4.57 19.078 1 97.56 103 GLN B C 1
ATOM 3462 O O . GLN B 1 103 ? -15.148 3.389 19.141 1 97.56 103 GLN B O 1
ATOM 3467 N N . CYS B 1 104 ? -14.516 5.078 17.938 1 97.56 104 CYS B N 1
ATOM 3468 C CA . CYS B 1 104 ? -14.484 4.25 16.734 1 97.56 104 CYS B CA 1
ATOM 3469 C C . CYS B 1 104 ? -13.312 3.275 16.781 1 97.56 104 CYS B C 1
ATOM 3471 O O . CYS B 1 104 ? -12.469 3.355 17.672 1 97.56 104 CYS B O 1
ATOM 3473 N N . TYR B 1 105 ? -13.242 2.381 15.805 1 96.62 105 TYR B N 1
ATOM 3474 C CA . TYR B 1 105 ? -12.25 1.314 15.789 1 96.62 105 TYR B CA 1
ATOM 3475 C C . TYR B 1 105 ? -10.836 1.882 15.656 1 96.62 105 TYR B C 1
ATOM 3477 O O . TYR B 1 105 ? -9.875 1.309 16.172 1 96.62 105 TYR B O 1
ATOM 3485 N N . ASN B 1 106 ? -10.641 3.047 15.031 1 97.88 106 ASN B N 1
ATOM 3486 C CA . ASN B 1 106 ? -9.32 3.652 14.914 1 97.88 106 ASN B CA 1
ATOM 3487 C C . ASN B 1 106 ? -8.914 4.363 16.203 1 97.88 106 ASN B C 1
ATOM 3489 O O . ASN B 1 106 ? -7.773 4.242 16.641 1 97.88 106 ASN B O 1
ATOM 3493 N N . CYS B 1 107 ? -9.836 5.055 16.812 1 97.88 107 CYS B N 1
ATOM 3494 C CA . CYS B 1 107 ? -9.539 5.742 18.062 1 97.88 107 CYS B CA 1
ATOM 3495 C C . CYS B 1 107 ? -9.148 4.746 19.156 1 97.88 107 CYS B C 1
ATOM 3497 O O . CYS B 1 107 ? -8.164 4.949 19.859 1 97.88 107 CYS B O 1
ATOM 3499 N N . THR B 1 108 ? -9.898 3.691 19.25 1 96.88 108 THR B N 1
ATOM 3500 C CA . THR B 1 108 ? -9.648 2.723 20.312 1 96.88 108 THR B CA 1
ATOM 3501 C C . THR B 1 108 ? -8.352 1.958 20.062 1 96.88 108 THR B C 1
ATOM 3503 O O . THR B 1 108 ? -7.746 1.42 20.984 1 96.88 108 THR B O 1
ATOM 3506 N N . ALA B 1 109 ? -7.902 1.925 18.797 1 95.75 109 ALA B N 1
ATOM 3507 C CA . ALA B 1 109 ? -6.672 1.232 18.422 1 95.75 109 ALA B CA 1
ATOM 3508 C C . ALA B 1 109 ? -5.469 2.168 18.516 1 95.75 109 ALA B C 1
ATOM 3510 O O . ALA B 1 109 ? -4.359 1.799 18.125 1 95.75 109 ALA B O 1
ATOM 3511 N N . GLY B 1 110 ? -5.664 3.404 18.969 1 96.69 110 GLY B N 1
ATOM 3512 C CA . GLY B 1 110 ? -4.574 4.363 19.078 1 96.69 110 GLY B CA 1
ATOM 3513 C C . GLY B 1 110 ? -4.246 5.051 17.766 1 96.69 110 GLY B C 1
ATOM 3514 O O . GLY B 1 110 ? -3.154 5.602 17.609 1 96.69 110 GLY B O 1
ATOM 3515 N N . ARG B 1 111 ? -5.141 4.957 16.797 1 97.12 111 ARG B N 1
ATOM 3516 C CA . ARG B 1 111 ? -4.992 5.602 15.492 1 97.12 111 ARG B CA 1
ATOM 3517 C C . ARG B 1 111 ? -6 6.734 15.32 1 97.12 111 ARG B C 1
ATOM 3519 O O . ARG B 1 111 ? -6.746 6.773 14.344 1 97.12 111 ARG B O 1
ATOM 3526 N N . ASP B 1 112 ? -5.922 7.676 16.266 1 97.62 112 ASP B N 1
ATOM 3527 C CA . ASP B 1 112 ? -6.887 8.773 16.281 1 97.62 112 ASP B CA 1
ATOM 3528 C C . ASP B 1 112 ? -6.746 9.641 15.039 1 97.62 112 ASP B C 1
ATOM 3530 O O . ASP B 1 112 ? -7.703 10.297 14.625 1 97.62 112 ASP B O 1
ATOM 3534 N N . ASN B 1 113 ? -5.574 9.609 14.43 1 98 113 ASN B N 1
ATOM 3535 C CA . ASN B 1 113 ? -5.316 10.398 13.234 1 98 113 ASN B CA 1
ATOM 3536 C C . ASN B 1 113 ? -6.152 9.914 12.047 1 98 113 ASN B C 1
ATOM 3538 O O . ASN B 1 113 ? -6.25 10.602 11.031 1 98 113 ASN B O 1
ATOM 3542 N N . TRP B 1 114 ? -6.812 8.773 12.148 1 98.25 114 TRP B N 1
ATOM 3543 C CA . TRP B 1 114 ? -7.727 8.273 11.133 1 98.25 114 TRP B CA 1
ATOM 3544 C C . TRP B 1 114 ? -9.117 8.039 11.719 1 98.25 114 TRP B C 1
ATOM 3546 O O . TRP B 1 114 ? -9.828 7.121 11.289 1 98.25 114 TRP B O 1
ATOM 3556 N N . CYS B 1 115 ? -9.477 8.781 12.75 1 98.12 115 CYS B N 1
ATOM 3557 C CA . CYS B 1 115 ? -10.836 8.727 13.273 1 98.12 115 CYS B CA 1
ATOM 3558 C C . CYS B 1 115 ? -11.859 8.938 12.164 1 98.12 115 CYS B C 1
ATOM 3560 O O . CYS B 1 115 ? -11.766 9.898 11.398 1 98.12 115 CYS B O 1
ATOM 3562 N N . VAL B 1 116 ? -12.867 8.125 12.102 1 97.75 116 VAL B N 1
ATOM 3563 C CA . VAL B 1 116 ? -13.836 8.172 11.016 1 97.75 116 VAL B CA 1
ATOM 3564 C C . VAL B 1 116 ? -14.828 9.312 11.25 1 97.75 116 VAL B C 1
ATOM 3566 O O . VAL B 1 116 ? -15.602 9.664 10.359 1 97.75 116 VAL B O 1
ATOM 3569 N N . ASN B 1 117 ? -14.781 9.945 12.43 1 97.56 117 ASN B N 1
ATOM 3570 C CA . ASN B 1 117 ? -15.688 11.031 12.797 1 97.56 117 ASN B CA 1
ATOM 3571 C C . ASN B 1 117 ? -14.938 12.312 13.117 1 97.56 117 ASN B C 1
ATOM 3573 O O . ASN B 1 117 ? -15.453 13.188 13.82 1 97.56 117 ASN B O 1
ATOM 3577 N N . GLN B 1 118 ? -13.742 12.422 12.688 1 97.56 118 GLN B N 1
ATOM 3578 C CA . GLN B 1 118 ? -12.922 13.57 13.055 1 97.56 118 GLN B CA 1
ATOM 3579 C C . GLN B 1 118 ? -13.438 14.852 12.406 1 97.56 118 GLN B C 1
ATOM 3581 O O . GLN B 1 118 ? -14.102 14.797 11.367 1 97.56 118 GLN B O 1
ATOM 3586 N N . ALA B 1 119 ? -13.242 15.945 13 1 97.38 119 ALA B N 1
ATOM 3587 C CA . ALA B 1 119 ? -13.344 17.281 12.406 1 97.38 119 ALA B CA 1
ATOM 3588 C C . ALA B 1 119 ? -11.961 17.906 12.242 1 97.38 119 ALA B C 1
ATOM 3590 O O . ALA B 1 119 ? -11.055 17.656 13.039 1 97.38 119 ALA B O 1
ATOM 3591 N N . ASN B 1 120 ? -11.844 18.703 11.234 1 97.31 120 ASN B N 1
ATOM 3592 C CA . ASN B 1 120 ? -10.539 19.281 10.938 1 97.31 120 ASN B CA 1
ATOM 3593 C C . ASN B 1 120 ? -10.594 20.812 10.945 1 97.31 120 ASN B C 1
ATOM 3595 O O . ASN B 1 120 ? -11.57 21.406 10.477 1 97.31 120 ASN B O 1
ATOM 3599 N N . THR B 1 121 ? -9.547 21.359 11.5 1 97.94 121 THR B N 1
ATOM 3600 C CA . THR B 1 121 ? -9.406 22.812 11.594 1 97.94 121 THR B CA 1
ATOM 3601 C C . THR B 1 121 ? -9.188 23.422 10.219 1 97.94 121 THR B C 1
ATOM 3603 O O . THR B 1 121 ? -8.375 22.938 9.43 1 97.94 121 THR B O 1
ATOM 3606 N N . GLY B 1 122 ? -9.914 24.5 9.883 1 96.88 122 GLY B N 1
ATOM 3607 C CA . GLY B 1 122 ? -9.742 25.188 8.617 1 96.88 122 GLY B CA 1
ATOM 3608 C C . GLY B 1 122 ? -10.594 24.609 7.504 1 96.88 122 GLY B C 1
ATOM 3609 O O . GLY B 1 122 ? -10.625 25.141 6.395 1 96.88 122 GLY B O 1
ATOM 3610 N N . THR B 1 123 ? -11.242 23.453 7.801 1 95.56 123 THR B N 1
ATOM 3611 C CA . THR B 1 123 ? -12.172 22.875 6.84 1 95.56 123 THR B CA 1
ATOM 3612 C C . THR B 1 123 ? -13.539 22.656 7.484 1 95.56 123 THR B C 1
ATOM 3614 O O . THR B 1 123 ? -14.43 23.484 7.363 1 95.56 123 THR B O 1
ATOM 3617 N N . ASP B 1 124 ? -13.672 21.719 8.422 1 96.12 124 ASP B N 1
ATOM 3618 C CA . ASP B 1 124 ? -14.922 21.453 9.125 1 96.12 124 ASP B CA 1
ATOM 3619 C C . ASP B 1 124 ? -15.219 22.531 10.156 1 96.12 124 ASP B C 1
ATOM 3621 O O . ASP B 1 124 ? -16.391 22.797 10.469 1 96.12 124 ASP B O 1
ATOM 3625 N N . LYS B 1 125 ? -14.195 23.047 10.75 1 97.38 125 LYS B N 1
ATOM 3626 C CA . LYS B 1 125 ? -14.242 24.094 11.766 1 97.38 125 LYS B CA 1
ATOM 3627 C C . LYS B 1 125 ? -13.414 25.312 11.344 1 97.38 125 LYS B C 1
ATOM 3629 O O . LYS B 1 125 ? -12.516 25.188 10.516 1 97.38 125 LYS B O 1
ATOM 3634 N N . PRO B 1 126 ? -13.695 26.453 11.883 1 98 126 PRO B N 1
ATOM 3635 C CA . PRO B 1 126 ? -12.914 27.641 11.516 1 98 126 PRO B CA 1
ATOM 3636 C C . PRO B 1 126 ? -11.422 27.469 11.805 1 98 126 PRO B C 1
ATOM 3638 O O . PRO B 1 126 ? -11.047 26.844 12.797 1 98 126 PRO B O 1
ATOM 3641 N N . GLY B 1 127 ? -10.633 28.125 10.93 1 98.56 127 GLY B N 1
ATOM 3642 C CA . GLY B 1 127 ? -9.188 27.984 11.023 1 98.56 127 GLY B CA 1
ATOM 3643 C C . GLY B 1 127 ? -8.555 28.969 12 1 98.56 127 GLY B C 1
ATOM 3644 O O . GLY B 1 127 ? -9.258 29.609 12.781 1 98.56 127 GLY B O 1
ATOM 3645 N N . THR B 1 128 ? -7.277 29.047 11.922 1 98.81 128 THR B N 1
ATOM 3646 C CA . THR B 1 128 ? -6.508 29.688 12.984 1 98.81 128 THR B CA 1
ATOM 3647 C C . THR B 1 128 ? -6.078 31.094 12.57 1 98.81 128 THR B C 1
ATOM 3649 O O . THR B 1 128 ? -5.461 31.812 13.352 1 98.81 128 THR B O 1
ATOM 3652 N N . MET B 1 129 ? -6.387 31.547 11.352 1 98.75 129 MET B N 1
ATOM 3653 C CA . MET B 1 129 ? -6.008 32.875 10.898 1 98.75 129 MET B CA 1
ATOM 3654 C C . MET B 1 129 ? -7.012 33.938 11.375 1 98.75 129 MET B C 1
ATOM 3656 O O . MET B 1 129 ? -7.57 34.688 10.57 1 98.75 129 MET B O 1
ATOM 3660 N N . GLN B 1 130 ? -7.148 34 12.656 1 98.81 130 GLN B N 1
ATOM 3661 C CA . GLN B 1 130 ? -8.016 34.938 13.367 1 98.81 130 GLN B CA 1
ATOM 3662 C C . GLN B 1 130 ? -7.547 35.156 14.805 1 98.81 130 GLN B C 1
ATOM 3664 O O . GLN B 1 130 ? -6.789 34.344 15.336 1 98.81 130 GLN B O 1
ATOM 3669 N N . GLN B 1 131 ? -7.969 36.219 15.453 1 98.81 131 GLN B N 1
ATOM 3670 C CA . GLN B 1 131 ? -7.453 36.562 16.766 1 98.81 131 GLN B CA 1
ATOM 3671 C C . GLN B 1 131 ? -8.016 35.656 17.859 1 98.81 131 GLN B C 1
ATOM 3673 O O . GLN B 1 131 ? -7.352 35.406 18.859 1 98.81 131 GLN B O 1
ATOM 3678 N N . TYR B 1 132 ? -9.273 35.281 17.703 1 98.75 132 TYR B N 1
ATOM 3679 C CA . TYR B 1 132 ? -9.969 34.438 18.672 1 98.75 132 TYR B CA 1
ATOM 3680 C C . TYR B 1 132 ? -10.602 33.219 17.984 1 98.75 132 TYR B C 1
ATOM 3682 O O . TYR B 1 132 ? -11.375 33.375 17.031 1 98.75 132 TYR B O 1
ATOM 3690 N N . VAL B 1 133 ? -10.281 32.062 18.422 1 98.62 133 VAL B N 1
ATOM 3691 C CA . VAL B 1 133 ? -10.766 30.859 17.766 1 98.62 133 VAL B CA 1
ATOM 3692 C C . VAL B 1 133 ? -11.32 29.906 18.812 1 98.62 133 VAL B C 1
ATOM 3694 O O . VAL B 1 133 ? -10.742 29.75 19.891 1 98.62 133 VAL B O 1
ATOM 3697 N N . VAL B 1 134 ? -12.453 29.344 18.516 1 98.56 134 VAL B N 1
ATOM 3698 C CA . VAL B 1 134 ? -13 28.281 19.359 1 98.56 134 VAL B CA 1
ATOM 3699 C C . VAL B 1 134 ? -12.336 26.953 19.016 1 98.56 134 VAL B C 1
ATOM 3701 O O . VAL B 1 134 ? -12.062 26.672 17.844 1 98.56 134 VAL B O 1
ATOM 3704 N N . ALA B 1 135 ? -12.047 26.141 20.047 1 98.5 135 ALA B N 1
ATOM 3705 C CA . ALA B 1 135 ? -11.398 24.844 19.875 1 98.5 135 ALA B CA 1
ATOM 3706 C C . ALA B 1 135 ? -12.008 23.812 20.797 1 98.5 135 ALA B C 1
ATOM 3708 O O . ALA B 1 135 ? -12.648 24.156 21.797 1 98.5 135 ALA B O 1
ATOM 3709 N N . ASN B 1 136 ? -11.906 22.547 20.406 1 98.06 136 ASN B N 1
ATOM 3710 C CA . ASN B 1 136 ? -12.281 21.438 21.25 1 98.06 136 ASN B CA 1
ATOM 3711 C C . ASN B 1 136 ? -11.312 21.25 22.422 1 98.06 136 ASN B C 1
ATOM 3713 O O . ASN B 1 136 ? -10.109 21.094 22.203 1 98.06 136 ASN B O 1
ATOM 3717 N N . ALA B 1 137 ? -11.805 21.234 23.609 1 97.81 137 ALA B N 1
ATOM 3718 C CA . ALA B 1 137 ? -10.961 21.219 24.797 1 97.81 137 ALA B CA 1
ATOM 3719 C C . ALA B 1 137 ? -10.148 19.938 24.875 1 97.81 137 ALA B C 1
ATOM 3721 O O . ALA B 1 137 ? -9.039 19.922 25.422 1 97.81 137 ALA B O 1
ATOM 3722 N N . ASP B 1 138 ? -10.656 18.859 24.25 1 95.62 138 ASP B N 1
ATOM 3723 C CA . ASP B 1 138 ? -10.078 17.531 24.453 1 95.62 138 ASP B CA 1
ATOM 3724 C C . ASP B 1 138 ? -8.914 17.281 23.484 1 95.62 138 ASP B C 1
ATOM 3726 O O . ASP B 1 138 ? -8.133 16.359 23.688 1 95.62 138 ASP B O 1
ATOM 3730 N N . TYR B 1 139 ? -8.766 18.078 22.469 1 95.94 139 TYR B N 1
ATOM 3731 C CA . TYR B 1 139 ? -7.789 17.734 21.453 1 95.94 139 TYR B CA 1
ATOM 3732 C C . TYR B 1 139 ? -6.773 18.844 21.25 1 95.94 139 TYR B C 1
ATOM 3734 O O . TYR B 1 139 ? -6.156 18.953 20.188 1 95.94 139 TYR B O 1
ATOM 3742 N N . LEU B 1 140 ? -6.582 19.719 22.25 1 97.5 140 LEU B N 1
ATOM 3743 C CA . LEU B 1 140 ? -5.547 20.75 22.266 1 97.5 140 LEU B CA 1
ATOM 3744 C C . LEU B 1 140 ? -4.211 20.156 22.719 1 97.5 140 LEU B C 1
ATOM 3746 O O . LEU B 1 140 ? -4.18 19.188 23.484 1 97.5 140 LEU B O 1
ATOM 3750 N N . MET B 1 141 ? -3.203 20.766 22.234 1 97.56 141 MET B N 1
ATOM 3751 C CA . MET B 1 141 ? -1.856 20.328 22.594 1 97.56 141 MET B CA 1
ATOM 3752 C C . MET B 1 141 ? -1.175 21.359 23.5 1 97.56 141 MET B C 1
ATOM 3754 O O . MET B 1 141 ? -0.934 22.5 23.078 1 97.56 141 MET B O 1
ATOM 3758 N N . PRO B 1 142 ? -0.873 20.922 24.703 1 97.38 142 PRO B N 1
ATOM 3759 C CA . PRO B 1 142 ? -0.069 21.859 25.5 1 97.38 142 PRO B CA 1
ATOM 3760 C C . PRO B 1 142 ? 1.284 22.156 24.859 1 97.38 142 PRO B C 1
ATOM 3762 O O . PRO B 1 142 ? 1.949 21.25 24.344 1 97.38 142 PRO B O 1
ATOM 3765 N N . ILE B 1 143 ? 1.683 23.391 24.875 1 98.5 143 ILE B N 1
ATOM 3766 C CA . ILE B 1 143 ? 2.977 23.797 24.328 1 98.5 143 ILE B CA 1
ATOM 3767 C C . ILE B 1 143 ? 3.984 23.938 25.469 1 98.5 143 ILE B C 1
ATOM 3769 O O . ILE B 1 143 ? 3.764 24.703 26.406 1 98.5 143 ILE B O 1
ATOM 3773 N N . PRO B 1 144 ? 5.062 23.219 25.391 1 98.06 144 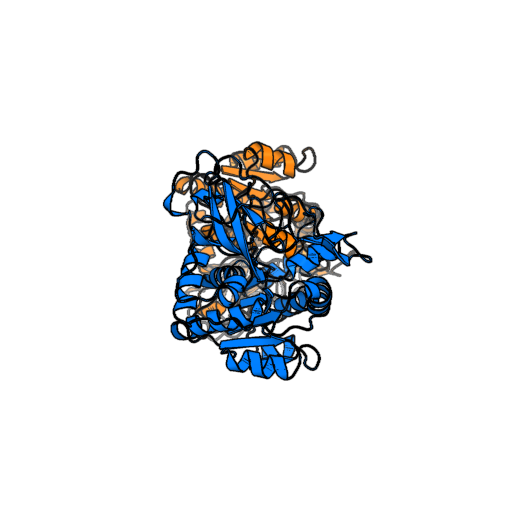PRO B N 1
ATOM 3774 C CA . PRO B 1 144 ? 6.086 23.375 26.422 1 98.06 144 PRO B CA 1
ATOM 3775 C C . PRO B 1 144 ? 6.559 24.812 26.578 1 98.06 144 PRO B C 1
ATOM 3777 O O . PRO B 1 144 ? 6.672 25.547 25.594 1 98.06 144 PRO B O 1
ATOM 3780 N N . ASP B 1 145 ? 6.961 25.172 27.766 1 96.94 145 ASP B N 1
ATOM 3781 C CA . ASP B 1 145 ? 7.359 26.531 28.078 1 96.94 145 ASP B CA 1
ATOM 3782 C C . ASP B 1 145 ? 8.602 26.938 27.297 1 96.94 145 ASP B C 1
ATOM 3784 O O . ASP B 1 145 ? 8.734 28.094 26.875 1 96.94 145 ASP B O 1
ATOM 3788 N N . ASP B 1 146 ? 9.453 25.984 27.016 1 97.25 146 ASP B N 1
ATOM 3789 C CA . ASP B 1 146 ? 10.734 26.281 26.391 1 97.25 146 ASP B CA 1
ATOM 3790 C C . ASP B 1 146 ? 10.625 26.266 24.875 1 97.25 146 ASP B C 1
ATOM 3792 O O . ASP B 1 146 ? 11.625 26.422 24.172 1 97.25 146 ASP B O 1
ATOM 3796 N N . LEU B 1 147 ? 9.5 26.125 24.359 1 98.44 147 LEU B N 1
ATOM 3797 C CA . LEU B 1 147 ? 9.25 26.109 22.922 1 98.44 147 LEU B CA 1
ATOM 3798 C C . LEU B 1 147 ? 8.43 27.328 22.516 1 98.44 147 LEU B C 1
ATOM 3800 O O . LEU B 1 147 ? 7.301 27.516 22.969 1 98.44 147 LEU B O 1
ATOM 3804 N N . SER B 1 148 ? 9.016 28.188 21.703 1 98.56 148 SER B N 1
ATOM 3805 C CA . SER B 1 148 ? 8.297 29.391 21.266 1 98.56 148 SER B CA 1
ATOM 3806 C C . SER B 1 148 ? 7.078 29.031 20.422 1 98.56 148 SER B C 1
ATOM 3808 O O . SER B 1 148 ? 7.055 27.984 19.781 1 98.56 148 SER B O 1
ATOM 3810 N N . SER B 1 149 ? 6.105 29.859 20.438 1 98.69 149 SER B N 1
ATOM 3811 C CA . SER B 1 149 ? 4.895 29.641 19.656 1 98.69 149 SER B CA 1
ATOM 3812 C C . SER B 1 149 ? 5.207 29.516 18.172 1 98.69 149 SER B C 1
ATOM 3814 O O . SER B 1 149 ? 4.68 28.625 17.484 1 98.69 149 SER B O 1
ATOM 3816 N N . ALA B 1 150 ? 6.078 30.359 17.703 1 98.31 150 ALA B N 1
ATOM 3817 C CA . ALA B 1 150 ? 6.434 30.375 16.281 1 98.31 150 ALA B CA 1
ATOM 3818 C C . ALA B 1 150 ? 7.109 29.062 15.883 1 98.31 150 ALA B C 1
ATOM 3820 O O . ALA B 1 150 ? 6.941 28.594 14.758 1 98.31 150 ALA B O 1
ATOM 3821 N N . HIS B 1 151 ? 7.859 28.469 16.797 1 98.38 151 HIS B N 1
ATOM 3822 C CA . HIS B 1 151 ? 8.555 27.219 16.484 1 98.38 151 HIS B CA 1
ATOM 3823 C C . HIS B 1 151 ? 7.656 26.016 16.734 1 98.38 151 HIS B C 1
ATOM 3825 O O . HIS B 1 151 ? 7.906 24.938 16.219 1 98.38 151 HIS B O 1
ATOM 3831 N N . ALA B 1 152 ? 6.598 26.188 17.547 1 98.75 152 ALA B N 1
ATOM 3832 C CA . ALA B 1 152 ? 5.664 25.094 17.844 1 98.75 152 ALA B CA 1
ATOM 3833 C C . ALA B 1 152 ? 4.684 24.891 16.688 1 98.75 152 ALA B C 1
ATOM 3835 O O . ALA B 1 152 ? 4.32 23.766 16.359 1 98.75 152 ALA B O 1
ATOM 3836 N N . ALA B 1 153 ? 4.285 25.938 16.031 1 98.69 153 ALA B N 1
ATOM 3837 C CA . ALA B 1 153 ? 3.184 25.953 15.07 1 98.69 153 ALA B CA 1
ATOM 3838 C C . ALA B 1 153 ? 3.414 24.953 13.953 1 98.69 153 ALA B C 1
ATOM 3840 O O . ALA B 1 153 ? 2.535 24.141 13.648 1 98.69 153 ALA B O 1
ATOM 3841 N N . PRO B 1 154 ? 4.652 24.859 13.391 1 98.25 154 PRO B N 1
ATOM 3842 C CA . PRO B 1 154 ? 4.879 23.969 12.25 1 98.25 154 PRO B CA 1
ATOM 3843 C C . PRO B 1 154 ? 4.699 22.5 12.617 1 98.25 154 PRO B C 1
ATOM 3845 O O . PRO B 1 154 ? 4.484 21.656 11.734 1 98.25 154 PRO B O 1
ATOM 3848 N N . PHE B 1 155 ? 4.766 22.125 13.883 1 98.56 155 PHE B N 1
ATOM 3849 C CA . PHE B 1 155 ? 4.664 20.734 14.297 1 98.56 155 PHE B CA 1
ATOM 3850 C C . PHE B 1 155 ? 3.209 20.297 14.344 1 98.56 155 PHE B C 1
ATOM 3852 O O . PHE B 1 155 ? 2.92 19.094 14.359 1 98.56 155 PHE B O 1
ATOM 3859 N N . LEU B 1 156 ? 2.27 21.25 14.352 1 98.75 156 LEU B N 1
ATOM 3860 C CA . LEU B 1 156 ? 0.861 20.969 14.617 1 98.75 156 LEU B CA 1
ATOM 3861 C C . LEU B 1 156 ? 0.178 20.391 13.375 1 98.75 156 LEU B C 1
ATOM 3863 O O . LEU B 1 156 ? -0.98 19.984 13.438 1 98.75 156 LEU B O 1
ATOM 3867 N N . CYS B 1 157 ? 0.88 20.297 12.273 1 98.25 157 CYS B N 1
ATOM 3868 C CA . CYS B 1 157 ? 0.47 19.562 11.086 1 98.25 157 CYS B CA 1
ATOM 3869 C C . CYS B 1 157 ? 1.678 18.969 10.375 1 98.25 157 CYS B C 1
ATOM 3871 O O . CYS B 1 157 ? 1.832 17.734 10.312 1 98.25 157 CYS B O 1
ATOM 3873 N N . GLY B 1 158 ? 2.59 19.812 9.906 1 97.44 158 GLY B N 1
ATOM 3874 C CA . GLY B 1 158 ? 3.742 19.359 9.141 1 97.44 158 GLY B CA 1
ATOM 3875 C C . GLY B 1 158 ? 4.598 18.359 9.891 1 97.44 158 GLY B C 1
ATOM 3876 O O . GLY B 1 158 ? 4.875 17.266 9.391 1 97.44 158 GLY B O 1
ATOM 3877 N N . GLY B 1 159 ? 5.016 18.766 11.117 1 98.12 159 GLY B N 1
ATOM 3878 C CA . GLY B 1 159 ? 5.855 17.891 11.922 1 98.12 159 GLY B CA 1
ATOM 3879 C C . GLY B 1 159 ? 5.203 16.562 12.227 1 98.12 159 GLY B C 1
ATOM 3880 O O . GLY B 1 159 ? 5.816 15.508 12.039 1 98.12 159 GLY B O 1
ATOM 3881 N N . VAL B 1 160 ? 3.965 16.641 12.664 1 98.5 160 VAL B N 1
ATOM 3882 C CA . VAL B 1 160 ? 3.289 15.406 13.07 1 98.5 160 VAL B CA 1
ATOM 3883 C C . VAL B 1 160 ? 3.006 14.547 11.844 1 98.5 160 VAL B C 1
ATOM 3885 O O . VAL B 1 160 ? 3.014 13.312 11.93 1 98.5 160 VAL B O 1
ATOM 3888 N N . THR B 1 161 ? 2.807 15.125 10.664 1 98.62 161 THR B N 1
ATOM 3889 C CA . THR B 1 161 ? 2.658 14.367 9.43 1 98.62 161 THR B CA 1
ATOM 3890 C C . THR B 1 161 ? 3.916 13.547 9.141 1 98.62 161 THR B C 1
ATOM 3892 O O . THR B 1 161 ? 3.832 12.359 8.836 1 98.62 161 THR B O 1
ATOM 3895 N N . MET B 1 162 ? 5.078 14.156 9.281 1 98.5 162 MET B N 1
ATOM 3896 C CA . MET B 1 162 ? 6.32 13.445 8.984 1 98.5 162 MET B CA 1
ATOM 3897 C C . MET B 1 162 ? 6.613 12.398 10.055 1 98.5 162 MET B C 1
ATOM 3899 O O . MET B 1 162 ? 7.176 11.344 9.758 1 98.5 162 MET B O 1
ATOM 3903 N N . ALA B 1 163 ? 6.203 12.711 11.32 1 98.19 163 ALA B N 1
ATOM 3904 C CA . ALA B 1 163 ? 6.293 11.664 12.344 1 98.19 163 ALA B CA 1
ATOM 3905 C C . ALA B 1 163 ? 5.445 10.453 11.961 1 98.19 163 ALA B C 1
ATOM 3907 O O . ALA B 1 163 ? 5.887 9.312 12.094 1 98.19 163 ALA B O 1
ATOM 3908 N N . GLY B 1 164 ? 4.23 10.734 11.516 1 98.25 164 GLY B N 1
ATOM 3909 C CA . GLY B 1 164 ? 3.373 9.656 11.039 1 98.25 164 GLY B CA 1
ATOM 3910 C C . GLY B 1 164 ? 3.959 8.906 9.867 1 98.25 164 GLY B C 1
ATOM 3911 O O . GLY B 1 164 ? 3.969 7.672 9.852 1 98.25 164 GLY B O 1
ATOM 3912 N N . ALA B 1 165 ? 4.465 9.602 8.859 1 98.62 165 ALA B N 1
ATOM 3913 C CA . ALA B 1 165 ? 5.027 8.992 7.656 1 98.62 165 ALA B CA 1
ATOM 3914 C C . ALA B 1 165 ? 6.219 8.102 7.996 1 98.62 165 ALA B C 1
ATOM 3916 O O . ALA B 1 165 ? 6.328 6.984 7.48 1 98.62 165 ALA B O 1
ATOM 3917 N N . LEU B 1 166 ? 7.094 8.617 8.844 1 97.88 166 LEU B N 1
ATOM 3918 C CA . LEU B 1 166 ? 8.266 7.848 9.234 1 97.88 166 LEU B CA 1
ATOM 3919 C C . LEU B 1 166 ? 7.863 6.59 10 1 97.88 166 LEU B C 1
ATOM 3921 O O . LEU B 1 166 ? 8.469 5.531 9.82 1 97.88 166 LEU B O 1
ATOM 3925 N N . SER B 1 167 ? 6.855 6.715 10.844 1 97.12 167 SER B N 1
ATOM 3926 C CA . SER B 1 167 ? 6.395 5.535 11.57 1 97.12 167 SER B CA 1
ATOM 3927 C C . SER B 1 167 ? 5.883 4.465 10.609 1 97.12 167 SER B C 1
ATOM 3929 O O . SER B 1 167 ? 6.023 3.27 10.875 1 97.12 167 SER B O 1
ATOM 3931 N N . LEU B 1 168 ? 5.328 4.844 9.516 1 97.81 168 LEU B N 1
ATOM 3932 C CA . LEU B 1 168 ? 4.82 3.91 8.516 1 97.81 168 LEU B CA 1
ATOM 3933 C C . LEU B 1 168 ? 5.965 3.229 7.777 1 97.81 168 LEU B C 1
ATOM 3935 O O . LEU B 1 168 ? 5.754 2.244 7.066 1 97.81 168 LEU B O 1
ATOM 3939 N N . CYS B 1 169 ? 7.184 3.684 7.953 1 96.94 169 CYS B N 1
ATOM 3940 C CA . CYS B 1 169 ? 8.359 3.076 7.34 1 96.94 169 CYS B CA 1
ATOM 3941 C C . CYS B 1 169 ? 9.031 2.102 8.297 1 96.94 169 CYS B C 1
ATOM 3943 O O . CYS B 1 169 ? 10.008 1.438 7.93 1 96.94 169 CYS B O 1
ATOM 3945 N N . ASN B 1 170 ? 8.547 1.975 9.508 1 94.44 170 ASN B N 1
ATOM 3946 C CA . ASN B 1 170 ? 9.242 1.197 10.531 1 94.44 170 ASN B CA 1
ATOM 3947 C C . ASN B 1 170 ? 9.477 -0.24 10.078 1 94.44 170 ASN B C 1
ATOM 3949 O O . ASN B 1 170 ? 10.539 -0.811 10.336 1 94.44 170 ASN B O 1
ATOM 3953 N N . ASP B 1 171 ? 8.523 -0.798 9.414 1 93.88 171 ASP B N 1
ATOM 3954 C CA . ASP B 1 171 ? 8.641 -2.191 8.992 1 93.88 171 ASP B CA 1
ATOM 3955 C C . ASP B 1 171 ? 9.359 -2.301 7.648 1 93.88 171 ASP B C 1
ATOM 3957 O O . ASP B 1 171 ? 9.586 -3.404 7.148 1 93.88 171 ASP B O 1
ATOM 3961 N N . ALA B 1 172 ? 9.742 -1.167 7.098 1 95.81 172 ALA B N 1
ATOM 3962 C CA . ALA B 1 172 ? 10.344 -1.166 5.77 1 95.81 172 ALA B CA 1
ATOM 3963 C C . ALA B 1 172 ? 11.828 -0.792 5.84 1 95.81 172 ALA B C 1
ATOM 3965 O O . ALA B 1 172 ? 12.547 -0.888 4.844 1 95.81 172 ALA B O 1
ATOM 3966 N N . LEU B 1 173 ? 12.234 -0.329 7.012 1 96.19 173 LEU B N 1
ATOM 3967 C CA . LEU B 1 173 ? 13.602 0.155 7.152 1 96.19 173 LEU B CA 1
ATOM 3968 C C . LEU B 1 173 ? 14.367 -0.662 8.188 1 96.19 173 LEU B C 1
ATOM 3970 O O . LEU B 1 173 ? 13.938 -0.765 9.344 1 96.19 173 LEU B O 1
ATOM 3974 N N . ALA B 1 174 ? 15.453 -1.252 7.77 1 94.12 174 ALA B N 1
ATOM 3975 C CA . ALA B 1 174 ? 16.406 -1.951 8.625 1 94.12 174 ALA B CA 1
ATOM 3976 C C . ALA B 1 174 ? 17.766 -1.262 8.617 1 94.12 174 ALA B C 1
ATOM 3978 O O . ALA B 1 174 ? 17.938 -0.219 7.98 1 94.12 174 ALA B O 1
ATOM 3979 N N . ASP B 1 175 ? 18.672 -1.786 9.398 1 94 175 ASP B N 1
ATOM 3980 C CA . ASP B 1 175 ? 20.031 -1.245 9.484 1 94 175 ASP B CA 1
ATOM 3981 C C . ASP B 1 175 ? 20.688 -1.218 8.117 1 94 175 ASP B C 1
ATOM 3983 O O . ASP B 1 175 ? 20.719 -2.227 7.406 1 94 175 ASP B O 1
ATOM 3987 N N . GLY B 1 176 ? 21.141 -0.041 7.738 1 94.75 176 GLY B N 1
ATOM 3988 C CA . GLY B 1 176 ? 21.891 0.096 6.496 1 94.75 176 GLY B CA 1
ATOM 3989 C C . GLY B 1 176 ? 21.016 0.405 5.301 1 94.75 176 GLY B C 1
ATOM 3990 O O . GLY B 1 176 ? 21.516 0.577 4.188 1 94.75 176 GLY B O 1
ATOM 3991 N N . ASP B 1 177 ? 19.719 0.562 5.496 1 96.88 177 ASP B N 1
ATOM 3992 C CA . ASP B 1 177 ? 18.781 0.757 4.398 1 96.88 177 ASP B CA 1
ATOM 3993 C C . ASP B 1 177 ? 18.781 2.209 3.924 1 96.88 177 ASP B C 1
ATOM 3995 O O . ASP B 1 177 ? 19.391 3.074 4.555 1 96.88 177 ASP B O 1
ATOM 3999 N N . THR B 1 178 ? 18.203 2.426 2.775 1 98.19 178 THR B N 1
ATOM 4000 C CA . THR B 1 178 ? 18.125 3.75 2.168 1 98.19 178 THR B CA 1
ATOM 4001 C C . THR B 1 178 ? 16.703 4.297 2.217 1 98.19 178 THR B C 1
ATOM 4003 O O . THR B 1 178 ? 15.766 3.627 1.785 1 98.19 178 THR B O 1
ATOM 4006 N N . LEU B 1 179 ? 16.531 5.449 2.773 1 98.62 179 LEU B N 1
ATOM 4007 C CA . LEU B 1 179 ? 15.289 6.207 2.787 1 98.62 179 LEU B CA 1
ATOM 4008 C C . LEU B 1 179 ? 15.375 7.414 1.863 1 98.62 179 LEU B C 1
ATOM 4010 O O . LEU B 1 179 ? 16.344 8.18 1.926 1 98.62 179 LEU B O 1
ATOM 4014 N N . VAL B 1 180 ? 14.422 7.547 0.975 1 98.94 180 VAL B N 1
ATOM 4015 C CA . VAL B 1 180 ? 14.328 8.727 0.125 1 98.94 180 VAL B CA 1
ATOM 4016 C C . VAL B 1 180 ? 13.203 9.641 0.626 1 98.94 180 VAL B C 1
ATOM 4018 O O . VAL B 1 180 ? 12.117 9.164 0.969 1 98.94 180 VAL B O 1
ATOM 4021 N N . ILE B 1 181 ? 13.453 10.891 0.718 1 98.88 181 ILE B N 1
ATOM 4022 C CA . ILE B 1 181 ? 12.438 11.891 1.027 1 98.88 181 ILE B CA 1
ATOM 4023 C C . ILE B 1 181 ? 12.352 12.906 -0.108 1 98.88 181 ILE B C 1
ATOM 4025 O O . ILE B 1 181 ? 13.266 13.711 -0.298 1 98.88 181 ILE B O 1
ATOM 4029 N N . SER B 1 182 ? 11.273 12.852 -0.861 1 98.75 182 SER B N 1
ATOM 4030 C CA . SER B 1 182 ? 11 13.836 -1.896 1 98.75 182 SER B CA 1
ATOM 4031 C C . SER B 1 182 ? 10.344 15.086 -1.309 1 98.75 182 SER B C 1
ATOM 4033 O O . SER B 1 182 ? 9.484 14.992 -0.433 1 98.75 182 SER B O 1
ATOM 4035 N N . GLY B 1 183 ? 10.719 16.219 -1.841 1 97.62 183 GLY B N 1
ATOM 4036 C CA . GLY B 1 183 ? 10.281 17.453 -1.229 1 97.62 183 GLY B CA 1
ATOM 4037 C C . GLY B 1 183 ? 11 17.766 0.07 1 97.62 183 GLY B C 1
ATOM 4038 O O . GLY B 1 183 ? 10.383 18.234 1.032 1 97.62 183 GLY B O 1
ATOM 4039 N N . SER B 1 184 ? 12.297 17.531 0.115 1 97.62 184 SER B N 1
ATOM 4040 C CA . SER B 1 184 ? 13.078 17.484 1.348 1 97.62 184 SER B CA 1
ATOM 4041 C C . SER B 1 184 ? 13.266 18.891 1.924 1 97.62 184 SER B C 1
ATOM 4043 O O . SER B 1 184 ? 13.375 19.062 3.141 1 97.62 184 SER B O 1
ATOM 4045 N N . GLY B 1 185 ? 13.297 19.891 1.127 1 95.75 185 GLY B N 1
ATOM 4046 C CA . GLY B 1 185 ? 13.586 21.234 1.604 1 95.75 185 GLY B CA 1
ATOM 4047 C C . GLY B 1 185 ? 12.328 22.047 1.906 1 95.75 185 GLY B C 1
ATOM 4048 O O . GLY B 1 185 ? 12.414 23.203 2.32 1 95.75 185 GLY B O 1
ATOM 4049 N N . GLY B 1 186 ? 11.195 21.406 1.688 1 95.12 186 GLY B N 1
ATOM 4050 C CA . GLY B 1 186 ? 9.93 22.094 1.893 1 95.12 186 GLY B CA 1
ATOM 4051 C C . GLY B 1 186 ? 9.461 22.062 3.334 1 95.12 186 GLY B C 1
ATOM 4052 O O . GLY B 1 186 ? 10.25 21.812 4.246 1 95.12 186 GLY B O 1
ATOM 4053 N N . GLY B 1 187 ? 8.227 22.484 3.484 1 94.81 187 GLY B N 1
ATOM 4054 C CA . GLY B 1 187 ? 7.637 22.656 4.805 1 94.81 187 GLY B CA 1
ATOM 4055 C C . GLY B 1 187 ? 7.641 21.375 5.621 1 94.81 187 GLY B C 1
ATOM 4056 O O . GLY B 1 187 ? 7.98 21.391 6.805 1 94.81 187 GLY B O 1
ATOM 4057 N N . LEU B 1 188 ? 7.258 20.281 5.008 1 96.94 188 LEU B N 1
ATOM 4058 C CA . LEU B 1 188 ? 7.227 19 5.703 1 96.94 188 LEU B CA 1
ATOM 4059 C C . LEU B 1 188 ? 8.578 18.297 5.613 1 96.94 188 LEU B C 1
ATOM 4061 O O . LEU B 1 188 ? 9.062 17.734 6.602 1 96.94 188 LEU B O 1
ATOM 4065 N N . GLY B 1 189 ? 9.18 18.438 4.469 1 97.75 189 GLY B N 1
ATOM 4066 C CA . GLY B 1 189 ? 10.383 17.672 4.168 1 97.75 189 GLY B CA 1
ATOM 4067 C C . GLY B 1 189 ? 11.523 17.953 5.121 1 97.75 189 GLY B C 1
ATOM 4068 O O . GLY B 1 189 ? 12.227 17.031 5.551 1 97.75 189 GLY B O 1
ATOM 4069 N N . HIS B 1 190 ? 11.758 19.203 5.469 1 98.06 190 HIS B N 1
ATOM 4070 C CA . HIS B 1 190 ? 12.898 19.547 6.309 1 98.06 190 HIS B CA 1
ATOM 4071 C C . HIS B 1 190 ? 12.734 19 7.719 1 98.06 190 HIS B C 1
ATOM 4073 O O . HIS B 1 190 ? 13.719 18.656 8.375 1 98.06 190 HIS B O 1
ATOM 4079 N N . LEU B 1 191 ? 11.484 18.922 8.172 1 98 191 LEU B N 1
ATOM 4080 C CA . LEU B 1 191 ? 11.211 18.281 9.453 1 98 191 LEU B CA 1
ATOM 4081 C C . LEU B 1 191 ? 11.43 16.781 9.375 1 98 191 LEU B C 1
ATOM 4083 O O . LEU B 1 191 ? 12 16.172 10.281 1 98 191 LEU B O 1
ATOM 4087 N N . GLY B 1 192 ? 11.008 16.219 8.258 1 97.94 192 GLY B N 1
ATOM 4088 C CA . GLY B 1 192 ? 11.211 14.797 8.016 1 97.94 192 GLY B CA 1
ATOM 4089 C C . GLY B 1 192 ? 12.672 14.391 8 1 97.94 192 GLY B C 1
ATOM 4090 O O . GLY B 1 192 ? 13.039 13.344 8.523 1 97.94 192 GLY B O 1
ATOM 4091 N N . LEU B 1 193 ? 13.531 15.227 7.41 1 97.88 193 LEU B N 1
ATOM 4092 C CA . LEU B 1 193 ? 14.961 14.945 7.363 1 97.88 193 LEU B CA 1
ATOM 4093 C C . LEU B 1 193 ? 15.555 14.906 8.766 1 97.88 193 LEU B C 1
ATOM 4095 O O . LEU B 1 193 ? 16.344 14.008 9.086 1 97.88 193 LEU B O 1
ATOM 4099 N N . GLN B 1 194 ? 15.164 15.828 9.602 1 97.12 194 GLN B N 1
ATOM 4100 C CA . GLN B 1 194 ? 15.688 15.859 10.961 1 97.12 194 GLN B CA 1
ATOM 4101 C C . GLN B 1 194 ? 15.242 14.633 11.758 1 97.12 194 GLN B C 1
ATOM 4103 O O . GLN B 1 194 ? 16.047 14 12.438 1 97.12 194 GLN B O 1
ATOM 4108 N N . LEU B 1 195 ? 13.945 14.359 11.656 1 96.56 195 LEU B N 1
ATOM 4109 C CA . LEU B 1 195 ? 13.406 13.195 12.359 1 96.56 195 LEU B CA 1
ATOM 4110 C C . LEU B 1 195 ? 14.07 11.914 11.867 1 96.56 195 LEU B C 1
ATOM 4112 O O . LEU B 1 195 ? 14.414 11.047 12.672 1 96.56 195 LEU B O 1
ATOM 4116 N N . ALA B 1 196 ? 14.227 11.805 10.555 1 96.5 196 ALA B N 1
ATOM 4117 C CA . ALA B 1 196 ? 14.883 10.641 9.969 1 96.5 196 ALA B CA 1
ATOM 4118 C C . ALA B 1 196 ? 16.344 10.547 10.414 1 96.5 196 ALA B C 1
ATOM 4120 O O . ALA B 1 196 ? 16.859 9.445 10.609 1 96.5 196 ALA B O 1
ATOM 4121 N N . SER B 1 197 ? 17 11.664 10.492 1 93.75 197 SER B N 1
ATOM 4122 C CA . SER B 1 197 ? 18.391 11.711 10.906 1 93.75 197 SER B CA 1
ATOM 4123 C C . SER B 1 197 ? 18.562 11.164 12.32 1 93.75 197 SER B C 1
ATOM 4125 O O . SER B 1 197 ? 19.562 10.516 12.625 1 93.75 197 SER B O 1
ATOM 4127 N N . LYS B 1 198 ? 17.641 11.398 13.148 1 87.12 198 LYS B N 1
ATOM 4128 C CA . LYS B 1 198 ? 17.672 10.836 14.5 1 87.12 198 LYS B CA 1
ATOM 4129 C C . LYS B 1 198 ? 17.562 9.32 14.469 1 87.12 198 LYS B C 1
ATOM 4131 O O . LYS B 1 198 ? 18.234 8.625 15.242 1 87.12 198 LYS B O 1
ATOM 4136 N N . LEU B 1 199 ? 16.672 8.836 13.617 1 79.75 199 LEU B N 1
ATOM 4137 C CA . LEU B 1 199 ? 16.516 7.395 13.445 1 79.75 199 LEU B CA 1
ATOM 4138 C C . LEU B 1 199 ? 17.781 6.773 12.867 1 79.75 199 LEU B C 1
ATOM 4140 O O . LEU B 1 199 ? 18.062 5.598 13.109 1 79.75 199 LEU B O 1
ATOM 4144 N N . LYS B 1 200 ? 18.469 7.566 12.078 1 78.12 200 LYS B N 1
ATOM 4145 C CA . LYS B 1 200 ? 19.703 7.145 11.43 1 78.12 200 LYS B CA 1
ATOM 4146 C C . LYS B 1 200 ? 20.734 6.695 12.453 1 78.12 200 LYS B C 1
ATOM 4148 O O . LYS B 1 200 ? 21.5 5.754 12.203 1 78.12 200 LYS B O 1
ATOM 4153 N N . ASN B 1 201 ? 20.609 7.223 13.5 1 71.38 201 ASN B N 1
ATOM 4154 C CA . ASN B 1 201 ? 21.594 6.867 14.531 1 71.38 201 ASN B CA 1
ATOM 4155 C C . ASN B 1 201 ? 21.297 5.492 15.125 1 71.38 201 ASN B C 1
ATOM 4157 O O . ASN B 1 201 ? 22.219 4.773 15.508 1 71.38 201 ASN B O 1
ATOM 4161 N N . GLU B 1 202 ? 20.094 5.117 14.898 1 78.88 202 GLU B N 1
ATOM 4162 C CA . GLU B 1 202 ? 19.688 3.832 15.453 1 78.88 202 GLU B CA 1
ATOM 4163 C C . GLU B 1 202 ? 19.812 2.715 14.422 1 78.88 202 GLU B C 1
ATOM 4165 O O . GLU B 1 202 ? 20.125 1.573 14.773 1 78.88 202 GLU B O 1
ATOM 4170 N N . LYS B 1 203 ? 19.672 3.041 13.086 1 83.94 203 LYS B N 1
ATOM 4171 C CA . LYS B 1 203 ? 19.609 2.004 12.062 1 83.94 203 LYS B CA 1
ATOM 4172 C C . LYS B 1 203 ? 20.641 2.266 10.969 1 83.94 203 LYS B C 1
ATOM 4174 O O . LYS B 1 203 ? 20.609 1.625 9.914 1 83.94 203 LYS B O 1
ATOM 4179 N N . ALA B 1 204 ? 21.516 3.229 11.109 1 90.88 204 ALA B N 1
ATOM 4180 C CA . ALA B 1 204 ? 22.516 3.605 10.117 1 90.88 204 ALA B CA 1
ATOM 4181 C C . ALA B 1 204 ? 21.875 3.844 8.75 1 90.88 204 ALA B C 1
ATOM 4183 O O . ALA B 1 204 ? 22.344 3.32 7.738 1 90.88 204 ALA B O 1
ATOM 4184 N N . LEU B 1 205 ? 20.766 4.449 8.727 1 95.62 205 LEU B N 1
ATOM 4185 C CA . LEU B 1 205 ? 20.047 4.719 7.488 1 95.62 205 LEU B CA 1
ATOM 4186 C C . LEU B 1 205 ? 20.844 5.637 6.574 1 95.62 205 LEU B C 1
ATOM 4188 O O . LEU B 1 205 ? 21.578 6.504 7.055 1 95.62 205 LEU B O 1
ATOM 4192 N N . ARG B 1 206 ? 20.859 5.387 5.336 1 97.19 206 ARG B N 1
ATOM 4193 C CA . ARG B 1 206 ? 21.266 6.363 4.324 1 97.19 206 ARG B CA 1
ATOM 4194 C C . ARG B 1 206 ? 20.062 7.148 3.818 1 97.19 206 ARG B C 1
ATOM 4196 O O . ARG B 1 206 ? 19.078 6.566 3.338 1 97.19 206 ARG B O 1
ATOM 4203 N N . ILE B 1 207 ? 20.109 8.469 3.906 1 98.38 207 ILE B N 1
ATOM 4204 C CA . ILE B 1 207 ? 18.984 9.32 3.525 1 98.38 207 ILE B CA 1
ATOM 4205 C C . ILE B 1 207 ? 19.312 10.062 2.236 1 98.38 207 ILE B C 1
ATOM 4207 O O . ILE B 1 207 ? 20.312 10.781 2.168 1 98.38 207 ILE B O 1
ATOM 4211 N N . ILE B 1 208 ? 18.531 9.875 1.205 1 98.88 208 ILE B N 1
ATOM 4212 C CA . ILE B 1 208 ? 18.625 10.633 -0.039 1 98.88 208 ILE B CA 1
ATOM 4213 C C . ILE B 1 208 ? 17.516 11.672 -0.097 1 98.88 208 ILE B C 1
ATOM 4215 O O . ILE B 1 208 ? 16.328 11.328 0.005 1 98.88 208 ILE B O 1
ATOM 4219 N N . ALA B 1 209 ? 17.906 12.938 -0.219 1 98.88 209 ALA B N 1
ATOM 4220 C CA . ALA B 1 209 ? 16.953 14.047 -0.332 1 98.88 209 ALA B CA 1
ATOM 4221 C C . ALA B 1 209 ? 16.734 14.43 -1.792 1 98.88 209 ALA B C 1
ATOM 4223 O O . ALA B 1 209 ? 17.688 14.453 -2.586 1 98.88 209 ALA B O 1
ATOM 4224 N N . ILE B 1 210 ? 15.477 14.633 -2.146 1 98.88 210 ILE B N 1
ATOM 4225 C CA . ILE B 1 210 ? 15.156 15.102 -3.492 1 98.88 210 ILE B CA 1
ATOM 4226 C C . ILE B 1 210 ? 14.422 16.438 -3.412 1 98.88 210 ILE B C 1
ATOM 4228 O O . ILE B 1 210 ? 13.414 16.562 -2.707 1 98.88 210 ILE B O 1
ATOM 4232 N N . ASP B 1 211 ? 14.891 17.359 -4.027 1 98.31 211 ASP B N 1
ATOM 4233 C CA . ASP B 1 211 ? 14.297 18.688 -4.211 1 98.31 211 ASP B CA 1
ATOM 4234 C C . ASP B 1 211 ? 15.008 19.453 -5.32 1 98.31 211 ASP B C 1
ATOM 4236 O O . ASP B 1 211 ? 15.523 18.859 -6.266 1 98.31 211 ASP B O 1
ATOM 4240 N N . THR B 1 212 ? 14.859 20.781 -5.332 1 97.38 212 THR B N 1
ATOM 4241 C CA . THR B 1 212 ? 15.523 21.516 -6.398 1 97.38 212 THR B CA 1
ATOM 4242 C C . THR B 1 212 ? 16.156 22.797 -5.855 1 97.38 212 THR B C 1
ATOM 4244 O O . THR B 1 212 ? 15.648 23.406 -4.914 1 97.38 212 THR B O 1
ATOM 4247 N N . GLY B 1 213 ? 17.344 23.188 -6.453 1 96.31 213 GLY B N 1
ATOM 4248 C CA . GLY B 1 213 ? 18 24.453 -6.168 1 96.31 213 GLY B CA 1
ATOM 4249 C C . GLY B 1 213 ? 19.109 24.328 -5.133 1 96.31 213 GLY B C 1
ATOM 4250 O O . GLY B 1 213 ? 19.031 23.484 -4.238 1 96.31 213 GLY B O 1
ATOM 4251 N N . SER B 1 214 ? 20.047 25.234 -5.176 1 96.94 214 SER B N 1
ATOM 4252 C CA . SER B 1 214 ? 21.234 25.188 -4.328 1 96.94 214 SER B CA 1
ATOM 4253 C C . SER B 1 214 ? 20.891 25.438 -2.867 1 96.94 214 SER B C 1
ATOM 4255 O O . SER B 1 214 ? 21.469 24.844 -1.963 1 96.94 214 SER B O 1
ATOM 4257 N N . ALA B 1 215 ? 19.953 26.312 -2.652 1 96.56 215 ALA B N 1
ATOM 4258 C CA . ALA B 1 215 ? 19.578 26.641 -1.282 1 96.56 215 ALA B CA 1
ATOM 4259 C C . ALA B 1 215 ? 18.984 25.422 -0.569 1 96.56 215 ALA B C 1
ATOM 4261 O O . ALA B 1 215 ? 19.375 25.109 0.562 1 96.56 215 ALA B O 1
ATOM 4262 N N . LYS B 1 216 ? 18.109 24.734 -1.212 1 96.62 216 LYS B N 1
ATOM 4263 C CA . LYS B 1 216 ? 17.5 23.562 -0.603 1 96.62 216 LYS B CA 1
ATOM 4264 C C . LYS B 1 216 ? 18.469 22.406 -0.54 1 96.62 216 LYS B C 1
ATOM 4266 O O . LYS B 1 216 ? 18.391 21.562 0.356 1 96.62 216 LYS B O 1
ATOM 4271 N N . LYS B 1 217 ? 19.375 22.359 -1.529 1 97.94 217 LYS B N 1
ATOM 4272 C CA . LYS B 1 217 ? 20.438 21.359 -1.446 1 97.94 217 LYS B CA 1
ATOM 4273 C C . LYS B 1 217 ? 21.234 21.516 -0.155 1 97.94 217 LYS B C 1
ATOM 4275 O O . LYS B 1 217 ? 21.344 20.578 0.632 1 97.94 217 LYS B O 1
ATOM 4280 N N . SER B 1 218 ? 21.766 22.766 0.045 1 98.19 218 SER B N 1
ATOM 4281 C CA . SER B 1 218 ? 22.547 23.031 1.244 1 98.19 218 SER B CA 1
ATOM 4282 C C . SER B 1 218 ? 21.734 22.797 2.508 1 98.19 218 SER B C 1
ATOM 4284 O O . SER B 1 218 ? 22.234 22.219 3.477 1 98.19 218 SER B O 1
ATOM 4286 N N . PHE B 1 219 ? 20.5 23.188 2.414 1 97.38 219 PHE B N 1
ATOM 4287 C CA . PHE B 1 219 ? 19.594 23.047 3.547 1 97.38 219 PHE B CA 1
ATOM 4288 C C . PHE B 1 219 ? 19.359 21.578 3.873 1 97.38 219 PHE B C 1
ATOM 4290 O O . PHE B 1 219 ? 19.547 21.156 5.016 1 97.38 219 PHE B O 1
ATOM 4297 N N . SER B 1 220 ? 19.031 20.734 2.932 1 98.12 220 SER B N 1
ATOM 4298 C CA . SER B 1 220 ? 18.734 19.312 3.121 1 98.12 220 SER B CA 1
ATOM 4299 C C . SER B 1 220 ? 19.953 18.562 3.637 1 98.12 220 SER B C 1
ATOM 4301 O O . SER B 1 220 ? 19.844 17.734 4.539 1 98.12 220 SER B O 1
ATOM 4303 N N . LEU B 1 221 ? 21.141 18.875 3.078 1 98.25 221 LEU B N 1
ATOM 4304 C CA . LEU B 1 221 ? 22.375 18.234 3.512 1 98.25 221 LEU B CA 1
ATOM 4305 C C . LEU B 1 221 ? 22.703 18.594 4.957 1 98.25 221 LEU B C 1
ATOM 4307 O O . LEU B 1 221 ? 23.141 17.734 5.73 1 98.25 221 LEU B O 1
ATOM 4311 N N . SER B 1 222 ? 22.422 19.812 5.336 1 97.62 222 SER B N 1
ATOM 4312 C CA . SER B 1 222 ? 22.703 20.266 6.691 1 97.62 222 SER B CA 1
ATOM 4313 C C . SER B 1 222 ? 21.797 19.594 7.707 1 97.62 222 SER B C 1
ATOM 4315 O O . SER B 1 222 ? 22.094 19.562 8.906 1 97.62 222 SER B O 1
ATOM 4317 N N . LEU B 1 223 ? 20.688 19.047 7.25 1 97.06 223 LEU B N 1
ATOM 4318 C CA . LEU B 1 223 ? 19.703 18.469 8.156 1 97.06 223 LEU B CA 1
ATOM 4319 C C . LEU B 1 223 ? 19.875 16.953 8.242 1 97.06 223 LEU B C 1
ATOM 4321 O O . LEU B 1 223 ? 19.031 16.266 8.836 1 97.06 223 LEU B O 1
ATOM 4325 N N . GLY B 1 224 ? 20.891 16.406 7.574 1 94.88 224 GLY B N 1
ATOM 4326 C CA . GLY B 1 224 ? 21.234 15.016 7.812 1 94.88 224 GLY B CA 1
ATOM 4327 C C . GLY B 1 224 ? 21.141 14.156 6.562 1 94.88 224 GLY B C 1
ATOM 4328 O O . GLY B 1 224 ? 21.469 12.969 6.59 1 94.88 224 GLY B O 1
ATOM 4329 N N . ALA B 1 225 ? 20.719 14.703 5.434 1 97.69 225 ALA B N 1
ATOM 4330 C CA . ALA B 1 225 ? 20.719 13.93 4.191 1 97.69 225 ALA B CA 1
ATOM 4331 C C . ALA B 1 225 ? 22.141 13.523 3.799 1 97.69 225 ALA B C 1
ATOM 4333 O O . ALA B 1 225 ? 23.078 14.305 3.941 1 97.69 225 ALA B O 1
ATOM 4334 N N . ASN B 1 226 ? 22.297 12.305 3.32 1 97.75 226 ASN B N 1
ATOM 4335 C CA . ASN B 1 226 ? 23.594 11.828 2.84 1 97.75 226 ASN B CA 1
ATOM 4336 C C . ASN B 1 226 ? 23.859 12.273 1.406 1 97.75 226 ASN B C 1
ATOM 4338 O O . ASN B 1 226 ? 25.016 12.422 1 1 97.75 226 ASN B O 1
ATOM 4342 N N . ALA B 1 227 ? 22.828 12.414 0.662 1 98.62 227 ALA B N 1
ATOM 4343 C CA . ALA B 1 227 ? 22.891 12.836 -0.735 1 98.62 227 ALA B CA 1
ATOM 4344 C C . ALA B 1 227 ? 21.672 13.688 -1.111 1 98.62 227 ALA B C 1
ATOM 4346 O O . ALA B 1 227 ? 20.656 13.648 -0.431 1 98.62 227 ALA B O 1
ATOM 4347 N N . PHE B 1 228 ? 21.922 14.523 -2.084 1 98.81 228 PHE B N 1
ATOM 4348 C CA . PHE B 1 228 ? 20.875 15.383 -2.613 1 98.81 228 PHE B CA 1
ATOM 4349 C C . PHE B 1 228 ? 20.75 15.234 -4.125 1 98.81 228 PHE B C 1
ATOM 4351 O O . PHE B 1 228 ? 21.766 15.195 -4.824 1 98.81 228 PHE B O 1
ATOM 4358 N N . ILE B 1 229 ? 19.516 15.055 -4.621 1 98.94 229 ILE B N 1
ATOM 4359 C CA . ILE B 1 229 ? 19.234 14.992 -6.051 1 98.94 229 ILE B CA 1
ATOM 4360 C C . ILE B 1 229 ? 18.344 16.156 -6.461 1 98.94 229 ILE B C 1
ATOM 4362 O O . ILE B 1 229 ? 17.25 16.344 -5.902 1 98.94 229 ILE B O 1
ATOM 4366 N N . ASP B 1 230 ? 18.797 16.953 -7.395 1 98.81 230 ASP B N 1
ATOM 4367 C CA . ASP B 1 230 ? 18 18.047 -7.961 1 98.81 230 ASP B CA 1
ATOM 4368 C C . ASP B 1 230 ? 17.109 17.531 -9.094 1 98.81 230 ASP B C 1
ATOM 4370 O O . ASP B 1 230 ? 17.594 17.203 -10.172 1 98.81 230 ASP B O 1
ATOM 4374 N N . PHE B 1 231 ? 15.797 17.5 -8.898 1 98.12 231 PHE B N 1
ATOM 4375 C CA . PHE B 1 231 ? 14.906 16.844 -9.852 1 98.12 231 PHE B CA 1
ATOM 4376 C C . PHE B 1 231 ? 14.766 17.672 -11.125 1 98.12 231 PHE B C 1
ATOM 4378 O O . PHE B 1 231 ? 14.227 17.203 -12.125 1 98.12 231 PHE B O 1
ATOM 4385 N N . LYS B 1 232 ? 15.18 18.938 -11.117 1 97.62 232 LYS B N 1
ATOM 4386 C CA . LYS B 1 232 ? 15.102 19.766 -12.32 1 97.62 232 LYS B CA 1
ATOM 4387 C C . LYS B 1 232 ? 16.297 19.531 -13.234 1 97.62 232 LYS B C 1
ATOM 4389 O O . LYS B 1 232 ? 16.203 19.688 -14.445 1 97.62 232 LYS B O 1
ATOM 4394 N N . THR B 1 233 ? 17.453 19.125 -12.672 1 98.06 233 THR B N 1
ATOM 4395 C CA . THR B 1 233 ? 18.688 19.078 -13.461 1 98.06 233 THR B CA 1
ATOM 4396 C C . THR B 1 233 ? 19.219 17.656 -13.578 1 98.06 233 THR B C 1
ATOM 4398 O O . THR B 1 233 ? 20.125 17.391 -14.352 1 98.06 233 THR B O 1
ATOM 4401 N N . GLU B 1 234 ? 18.672 16.75 -12.789 1 98.31 234 GLU B N 1
ATOM 4402 C CA . GLU B 1 234 ? 19.156 15.383 -12.773 1 98.31 234 GLU B CA 1
ATOM 4403 C C . GLU B 1 234 ? 18.031 14.391 -13.039 1 98.31 234 GLU B C 1
ATOM 4405 O O . GLU B 1 234 ? 16.859 14.703 -12.812 1 98.31 234 GLU B O 1
ATOM 4410 N N . ASP B 1 235 ? 18.406 13.227 -13.594 1 98.62 235 ASP B N 1
ATOM 4411 C CA . ASP B 1 235 ? 17.469 12.102 -13.664 1 98.62 235 ASP B CA 1
ATOM 4412 C C . ASP B 1 235 ? 17.328 11.422 -12.305 1 98.62 235 ASP B C 1
ATOM 4414 O O . ASP B 1 235 ? 18.203 10.656 -11.898 1 98.62 235 ASP B O 1
ATOM 4418 N N . VAL B 1 236 ? 16.25 11.648 -11.664 1 98.88 236 VAL B N 1
ATOM 4419 C CA . VAL B 1 236 ? 16.031 11.25 -10.281 1 98.88 236 VAL B CA 1
ATOM 4420 C C . VAL B 1 236 ? 16.156 9.727 -10.156 1 98.88 236 VAL B C 1
ATOM 4422 O O . VAL B 1 236 ? 16.859 9.227 -9.273 1 98.88 236 VAL B O 1
ATOM 4425 N N . ILE B 1 237 ? 15.477 8.984 -11.039 1 98.88 237 ILE B N 1
ATOM 4426 C CA . ILE B 1 237 ? 15.477 7.523 -10.977 1 98.88 237 ILE B CA 1
ATOM 4427 C C . ILE B 1 237 ? 16.891 7 -11.148 1 98.88 237 ILE B C 1
ATOM 4429 O O . ILE B 1 237 ? 17.375 6.203 -10.336 1 98.88 237 ILE B O 1
ATOM 4433 N N . GLN B 1 238 ? 17.594 7.406 -12.141 1 98.81 238 GLN B N 1
ATOM 4434 C CA . GLN B 1 238 ? 18.969 6.973 -12.406 1 98.81 238 GLN B CA 1
ATOM 4435 C C . GLN B 1 238 ? 19.875 7.273 -11.219 1 98.81 238 GLN B C 1
ATOM 4437 O O . GLN B 1 238 ? 20.688 6.43 -10.828 1 98.81 238 GLN B O 1
ATOM 4442 N N . LYS B 1 239 ? 19.766 8.484 -10.656 1 98.88 239 LYS B N 1
ATOM 4443 C CA . LYS B 1 239 ? 20.641 8.898 -9.57 1 98.88 239 LYS B CA 1
ATOM 4444 C C . LYS B 1 239 ? 20.391 8.078 -8.312 1 98.88 239 LYS B C 1
ATOM 4446 O O . LYS B 1 239 ? 21.328 7.707 -7.605 1 98.88 239 LYS B O 1
ATOM 4451 N N . VAL B 1 240 ? 19.125 7.797 -7.98 1 98.94 240 VAL B N 1
ATOM 4452 C CA . VAL B 1 240 ? 18.828 6.953 -6.824 1 98.94 240 VAL B CA 1
ATOM 4453 C C . VAL B 1 240 ? 19.422 5.562 -7.039 1 98.94 240 VAL B C 1
ATOM 4455 O O . VAL B 1 240 ? 20.031 4.992 -6.129 1 98.94 240 VAL B O 1
ATOM 4458 N N . MET B 1 241 ? 19.234 5.004 -8.273 1 98.81 241 MET B N 1
ATOM 4459 C CA . MET B 1 241 ? 19.766 3.678 -8.57 1 98.81 241 MET B CA 1
ATOM 4460 C C . MET B 1 241 ? 21.281 3.66 -8.43 1 98.81 241 MET B C 1
ATOM 4462 O O . MET B 1 241 ? 21.844 2.709 -7.891 1 98.81 241 MET B O 1
ATOM 4466 N N . GLU B 1 242 ? 21.906 4.715 -8.891 1 98.69 242 GLU B N 1
ATOM 4467 C CA . GLU B 1 242 ? 23.359 4.828 -8.758 1 98.69 242 GLU B CA 1
ATOM 4468 C C . GLU B 1 242 ? 23.781 4.867 -7.293 1 98.69 242 GLU B C 1
ATOM 4470 O O . GLU B 1 242 ? 24.688 4.141 -6.879 1 98.69 242 GLU B O 1
ATOM 4475 N N . LEU B 1 243 ? 23.094 5.668 -6.508 1 98.69 243 LEU B N 1
ATOM 4476 C CA . LEU B 1 243 ? 23.453 5.875 -5.109 1 98.69 243 LEU B CA 1
ATOM 4477 C C . LEU B 1 243 ? 23.141 4.629 -4.281 1 98.69 243 LEU B C 1
ATOM 4479 O O . LEU B 1 243 ? 23.625 4.504 -3.146 1 98.69 243 LEU B O 1
ATOM 4483 N N . THR B 1 244 ? 22.375 3.709 -4.848 1 98.44 244 THR B N 1
ATOM 4484 C CA . THR B 1 244 ? 22.016 2.482 -4.145 1 98.44 244 THR B CA 1
ATOM 4485 C C . THR B 1 244 ? 22.641 1.268 -4.824 1 98.44 244 THR B C 1
ATOM 4487 O O . THR B 1 244 ? 22.203 0.136 -4.621 1 98.44 244 THR B O 1
ATOM 4490 N N . ASN B 1 245 ? 23.578 1.497 -5.703 1 97.81 245 ASN B N 1
ATOM 4491 C CA . ASN B 1 245 ? 24.297 0.452 -6.422 1 97.81 245 ASN B CA 1
ATOM 4492 C C . ASN B 1 245 ? 23.344 -0.469 -7.18 1 97.81 245 ASN B C 1
ATOM 4494 O O . ASN B 1 245 ? 23.516 -1.69 -7.156 1 97.81 245 ASN B O 1
ATOM 4498 N N . GLY B 1 246 ? 22.297 0.118 -7.664 1 97.81 246 GLY B N 1
ATOM 4499 C CA . GLY B 1 246 ? 21.375 -0.61 -8.523 1 97.81 246 GLY B CA 1
ATOM 4500 C C . GLY B 1 246 ? 20.266 -1.304 -7.75 1 97.81 246 GLY B C 1
ATOM 4501 O O . GLY B 1 246 ? 19.312 -1.816 -8.344 1 97.81 246 GLY B O 1
ATOM 4502 N N . LYS B 1 247 ? 20.297 -1.348 -6.445 1 97.94 247 LYS B N 1
ATOM 4503 C CA . LYS B 1 247 ? 19.312 -2.025 -5.609 1 97.94 247 LYS B CA 1
ATOM 4504 C C . LYS B 1 247 ? 17.969 -1.301 -5.648 1 97.94 247 LYS B C 1
ATOM 4506 O O . LYS B 1 247 ? 16.906 -1.938 -5.703 1 97.94 247 LYS B O 1
ATOM 4511 N N . GLY B 1 248 ? 18.016 0.085 -5.539 1 98.75 248 GLY B N 1
ATOM 4512 C CA . GLY B 1 248 ? 16.844 0.92 -5.309 1 98.75 248 GLY B CA 1
ATOM 4513 C C . GLY B 1 248 ? 16.625 1.248 -3.844 1 98.75 248 GLY B C 1
ATOM 4514 O O . GLY B 1 248 ? 17.234 0.642 -2.967 1 98.75 248 GLY B O 1
ATOM 4515 N N . ALA B 1 249 ? 15.781 2.203 -3.6 1 98.88 249 ALA B N 1
ATOM 4516 C CA . ALA B 1 249 ? 15.508 2.65 -2.236 1 98.88 249 ALA B CA 1
ATOM 4517 C C . ALA B 1 249 ? 14.633 1.645 -1.494 1 98.88 249 ALA B C 1
ATOM 4519 O O . ALA B 1 249 ? 13.734 1.035 -2.086 1 98.88 249 ALA B O 1
ATOM 4520 N N . ASP B 1 250 ? 14.891 1.499 -0.184 1 98.75 250 ASP B N 1
ATOM 4521 C CA . ASP B 1 250 ? 14.078 0.623 0.652 1 98.75 250 ASP B CA 1
ATOM 4522 C C . ASP B 1 250 ? 12.719 1.257 0.957 1 98.75 250 ASP B C 1
ATOM 4524 O O . ASP B 1 250 ? 11.703 0.566 0.994 1 98.75 250 ASP B O 1
ATOM 4528 N N . ALA B 1 251 ? 12.703 2.5 1.183 1 98.81 251 ALA B N 1
ATOM 4529 C CA . ALA B 1 251 ? 11.477 3.264 1.422 1 98.81 251 ALA B CA 1
ATOM 4530 C C . ALA B 1 251 ? 11.578 4.664 0.818 1 98.81 251 ALA B C 1
ATOM 4532 O O . ALA B 1 251 ? 12.68 5.211 0.688 1 98.81 251 ALA B O 1
ATOM 4533 N N . ALA B 1 252 ? 10.477 5.184 0.413 1 98.94 252 ALA B N 1
ATOM 4534 C CA . ALA B 1 252 ? 10.359 6.551 -0.087 1 98.94 252 ALA B CA 1
ATOM 4535 C C . ALA B 1 252 ? 9.164 7.262 0.543 1 98.94 252 ALA B C 1
ATOM 4537 O O . ALA B 1 252 ? 8.047 6.742 0.531 1 98.94 252 ALA B O 1
ATOM 4538 N N . ILE B 1 253 ? 9.391 8.375 1.154 1 98.88 253 ILE B N 1
ATOM 4539 C CA . ILE B 1 253 ? 8.312 9.273 1.565 1 98.88 253 ILE B CA 1
ATOM 4540 C C . ILE B 1 253 ? 8.148 10.383 0.533 1 98.88 253 ILE B C 1
ATOM 4542 O O . ILE B 1 253 ? 9.062 11.18 0.316 1 98.88 253 ILE B O 1
ATOM 4546 N N . VAL B 1 254 ? 7 10.43 -0.081 1 98.88 254 VAL B N 1
ATOM 4547 C CA . VAL B 1 254 ? 6.742 11.422 -1.121 1 98.88 254 VAL B CA 1
ATOM 4548 C C . VAL B 1 254 ? 5.859 12.539 -0.563 1 98.88 254 VAL B C 1
ATOM 4550 O O . VAL B 1 254 ? 4.695 12.312 -0.229 1 98.88 254 VAL B O 1
ATOM 4553 N N . VAL B 1 255 ? 6.383 13.719 -0.581 1 97.5 255 VAL B N 1
ATOM 4554 C CA . VAL B 1 255 ? 5.758 14.805 0.169 1 97.5 255 VAL B CA 1
ATOM 4555 C C . VAL B 1 255 ? 5.105 15.797 -0.795 1 97.5 255 VAL B C 1
ATOM 4557 O O . VAL B 1 255 ? 4.027 16.328 -0.516 1 97.5 255 VAL B O 1
ATOM 4560 N N . PRO B 1 256 ? 5.699 16.094 -1.969 1 95.25 256 PRO B N 1
ATOM 4561 C CA . PRO B 1 256 ? 5.156 17.172 -2.809 1 95.25 256 PRO B CA 1
ATOM 4562 C C . PRO B 1 256 ? 3.836 16.781 -3.469 1 95.25 256 PRO B C 1
ATOM 4564 O O . PRO B 1 256 ? 3.533 15.594 -3.611 1 95.25 256 PRO B O 1
ATOM 4567 N N . ALA B 1 257 ? 3.162 17.797 -3.914 1 94.25 257 ALA B N 1
ATOM 4568 C CA . ALA B 1 257 ? 1.942 17.594 -4.695 1 94.25 257 ALA B CA 1
ATOM 4569 C C . ALA B 1 257 ? 2.268 17.141 -6.117 1 94.25 257 ALA B C 1
ATOM 4571 O O . ALA B 1 257 ? 1.408 16.594 -6.812 1 94.25 257 ALA B O 1
ATOM 4572 N N . ALA B 1 258 ? 3.48 17.438 -6.539 1 94.75 258 ALA B N 1
ATOM 4573 C CA . ALA B 1 258 ? 3.881 17.094 -7.898 1 94.75 258 ALA B CA 1
ATOM 4574 C C . ALA B 1 258 ? 3.744 15.602 -8.148 1 94.75 258 ALA B C 1
ATOM 4576 O O . ALA B 1 258 ? 4.438 14.797 -7.52 1 94.75 258 ALA B O 1
ATOM 4577 N N . THR B 1 259 ? 2.916 15.266 -9.148 1 96.38 259 THR B N 1
ATOM 4578 C CA . THR B 1 259 ? 2.588 13.867 -9.391 1 96.38 259 THR B CA 1
ATOM 4579 C C . THR B 1 259 ? 3.803 13.109 -9.922 1 96.38 259 THR B C 1
ATOM 4581 O O . THR B 1 259 ? 3.943 11.906 -9.688 1 96.38 259 THR B O 1
ATOM 4584 N N . GLU B 1 260 ? 4.742 13.781 -10.562 1 97.25 260 GLU B N 1
ATOM 4585 C CA . GLU B 1 260 ? 5.973 13.18 -11.07 1 97.25 260 GLU B CA 1
ATOM 4586 C C . GLU B 1 260 ? 6.773 12.523 -9.953 1 97.25 260 GLU B C 1
ATOM 4588 O O . GLU B 1 260 ? 7.457 11.523 -10.172 1 97.25 260 GLU B O 1
ATOM 4593 N N . ALA B 1 261 ? 6.723 13.086 -8.797 1 98.19 261 ALA B N 1
ATOM 4594 C CA . ALA B 1 261 ? 7.469 12.547 -7.66 1 98.19 261 ALA B CA 1
ATOM 4595 C C . ALA B 1 261 ? 6.984 11.148 -7.293 1 98.19 261 ALA B C 1
ATOM 4597 O O . ALA B 1 261 ? 7.781 10.289 -6.91 1 98.19 261 ALA B O 1
ATOM 4598 N N . PHE B 1 262 ? 5.715 10.938 -7.406 1 98.31 262 PHE B N 1
ATOM 4599 C CA . PHE B 1 262 ? 5.152 9.617 -7.121 1 98.31 262 PHE B CA 1
ATOM 4600 C C . PHE B 1 262 ? 5.559 8.617 -8.195 1 98.31 262 PHE B C 1
ATOM 4602 O O . PHE B 1 262 ? 5.93 7.484 -7.883 1 98.31 262 PHE B O 1
ATOM 4609 N N . ASP B 1 263 ? 5.449 9.047 -9.414 1 97.31 263 ASP B N 1
ATOM 4610 C CA . ASP B 1 263 ? 5.898 8.195 -10.516 1 97.31 263 ASP B CA 1
ATOM 4611 C C . ASP B 1 263 ? 7.355 7.77 -10.32 1 97.31 263 ASP B C 1
ATOM 4613 O O . ASP B 1 263 ? 7.695 6.598 -10.484 1 97.31 263 ASP B O 1
ATOM 4617 N N . GLN B 1 264 ? 8.195 8.719 -10.008 1 98.62 264 GLN B N 1
ATOM 4618 C CA . GLN B 1 264 ? 9.617 8.469 -9.805 1 98.62 264 GLN B CA 1
ATOM 4619 C C . GLN B 1 264 ? 9.844 7.48 -8.672 1 98.62 264 GLN B C 1
ATOM 4621 O O . GLN B 1 264 ? 10.648 6.551 -8.797 1 98.62 264 GLN B O 1
ATOM 4626 N N . ALA B 1 265 ? 9.156 7.68 -7.57 1 98.88 265 ALA B N 1
ATOM 4627 C CA . ALA B 1 265 ? 9.336 6.82 -6.402 1 98.88 265 ALA B CA 1
ATOM 4628 C C . ALA B 1 265 ? 9.031 5.363 -6.738 1 98.88 265 ALA B C 1
ATOM 4630 O O . ALA B 1 265 ? 9.781 4.461 -6.371 1 98.88 265 ALA B O 1
ATOM 4631 N N . LEU B 1 266 ? 7.977 5.133 -7.461 1 98.44 266 LEU B N 1
ATOM 4632 C CA . LEU B 1 266 ? 7.578 3.779 -7.832 1 98.44 266 LEU B CA 1
ATOM 4633 C C . LEU B 1 266 ? 8.641 3.117 -8.703 1 98.44 266 LEU B C 1
ATOM 4635 O O . LEU B 1 266 ? 8.758 1.89 -8.727 1 98.44 266 LEU B O 1
ATOM 4639 N N . ASN B 1 267 ? 9.43 3.936 -9.352 1 98.5 267 ASN B N 1
ATOM 4640 C CA . ASN B 1 267 ? 10.398 3.391 -10.297 1 98.5 267 ASN B CA 1
ATOM 4641 C C . ASN B 1 267 ? 11.766 3.203 -9.648 1 98.5 267 ASN B C 1
ATOM 4643 O O . ASN B 1 267 ? 12.586 2.418 -10.133 1 98.5 267 ASN B O 1
ATOM 4647 N N . TYR B 1 268 ? 12.055 3.918 -8.539 1 98.88 268 TYR B N 1
ATOM 4648 C CA . TYR B 1 268 ? 13.391 3.773 -7.973 1 98.88 268 TYR B CA 1
ATOM 4649 C C . TYR B 1 268 ? 13.359 2.941 -6.695 1 98.88 268 TYR B C 1
ATOM 4651 O O . TYR B 1 268 ? 14.391 2.748 -6.043 1 98.88 268 TYR B O 1
ATOM 4659 N N . LEU B 1 269 ? 12.227 2.484 -6.285 1 98.88 269 LEU B N 1
ATOM 4660 C CA . LEU B 1 269 ? 12.156 1.571 -5.148 1 98.88 269 LEU B CA 1
ATOM 4661 C C . LEU B 1 269 ? 12.766 0.219 -5.5 1 98.88 269 LEU B C 1
ATOM 4663 O O . LEU B 1 269 ? 12.648 -0.243 -6.637 1 98.88 269 LEU B O 1
ATOM 4667 N N . LYS B 1 270 ? 13.352 -0.378 -4.555 1 98.81 270 LYS B N 1
ATOM 4668 C CA . LYS B 1 270 ? 13.797 -1.759 -4.73 1 98.81 270 LYS B CA 1
ATOM 4669 C C . LYS B 1 270 ? 12.609 -2.713 -4.801 1 98.81 270 LYS B C 1
ATOM 4671 O O . LYS B 1 270 ? 11.477 -2.324 -4.512 1 98.81 270 LYS B O 1
ATOM 4676 N N . PHE B 1 271 ? 12.82 -3.992 -5.27 1 98.5 271 PHE B N 1
ATOM 4677 C CA . PHE B 1 271 ? 11.812 -5.02 -5.047 1 98.5 271 PHE B CA 1
ATOM 4678 C C . PHE B 1 271 ? 11.453 -5.117 -3.57 1 98.5 271 PHE B C 1
ATOM 4680 O O . PHE B 1 271 ? 12.344 -5.109 -2.711 1 98.5 271 PHE B O 1
ATOM 4687 N N . THR B 1 272 ? 10.156 -5.105 -3.309 1 98.56 272 THR B N 1
ATOM 4688 C CA . THR B 1 272 ? 9.586 -5.188 -1.966 1 98.56 272 THR B CA 1
ATOM 4689 C C . THR B 1 272 ? 9.742 -3.859 -1.231 1 98.56 272 THR B C 1
ATOM 4691 O O . THR B 1 272 ? 9.672 -3.812 -0.002 1 98.56 272 THR B O 1
ATOM 4694 N N . GLY B 1 273 ? 10.109 -2.768 -1.957 1 98.75 273 GLY B N 1
ATOM 4695 C CA . GLY B 1 273 ? 10.195 -1.441 -1.367 1 98.75 273 GLY B CA 1
ATOM 4696 C C . GLY B 1 273 ? 8.852 -0.862 -0.991 1 98.75 273 GLY B C 1
ATOM 4697 O O . GLY B 1 273 ? 7.809 -1.379 -1.403 1 98.75 273 GLY B O 1
ATOM 4698 N N . THR B 1 274 ? 8.859 0.223 -0.184 1 98.88 274 THR B N 1
ATOM 4699 C CA . THR B 1 274 ? 7.641 0.84 0.333 1 98.88 274 THR B CA 1
ATOM 4700 C C . THR B 1 274 ? 7.59 2.322 -0.028 1 98.88 274 THR B C 1
ATOM 4702 O O . THR B 1 274 ? 8.578 3.041 0.142 1 98.88 274 THR B O 1
ATOM 4705 N N . MET B 1 275 ? 6.527 2.734 -0.587 1 98.94 275 MET B N 1
ATOM 4706 C CA . MET B 1 275 ? 6.25 4.156 -0.778 1 98.94 275 MET B CA 1
ATOM 4707 C C . MET B 1 275 ? 5.207 4.648 0.218 1 98.94 275 MET B C 1
ATOM 4709 O O . MET B 1 275 ? 4.148 4.031 0.369 1 98.94 275 MET B O 1
ATOM 4713 N N . VAL B 1 276 ? 5.484 5.691 0.93 1 98.88 276 VAL B N 1
ATOM 4714 C CA . VAL B 1 276 ? 4.527 6.379 1.787 1 98.88 276 VAL B CA 1
ATOM 4715 C C . VAL B 1 276 ? 4.078 7.68 1.122 1 98.88 276 VAL B C 1
ATOM 4717 O O . VAL B 1 276 ? 4.891 8.578 0.889 1 98.88 276 VAL B O 1
ATOM 4720 N N . CYS B 1 277 ? 2.814 7.754 0.823 1 98.69 277 CYS B N 1
ATOM 4721 C CA . CYS B 1 277 ? 2.205 8.945 0.244 1 98.69 277 CYS B CA 1
ATOM 4722 C C . CYS B 1 277 ? 1.84 9.953 1.327 1 98.69 277 CYS B C 1
ATOM 4724 O O . CYS B 1 277 ? 0.896 9.734 2.088 1 98.69 277 CYS B O 1
ATOM 4726 N N . ALA B 1 278 ? 2.559 11.047 1.316 1 97.88 278 ALA B N 1
ATOM 4727 C CA . ALA B 1 278 ? 2.287 12.094 2.303 1 97.88 278 ALA B CA 1
ATOM 4728 C C . ALA B 1 278 ? 1.866 13.391 1.624 1 97.88 278 ALA B C 1
ATOM 4730 O O . ALA B 1 278 ? 1.351 14.305 2.277 1 97.88 278 ALA B O 1
ATOM 4731 N N . GLY B 1 279 ? 2.107 13.508 0.337 1 95.75 279 GLY B N 1
ATOM 4732 C CA . GLY B 1 279 ? 1.768 14.711 -0.418 1 95.75 279 GLY B CA 1
ATOM 4733 C C . GLY B 1 279 ? 0.322 14.734 -0.877 1 95.75 279 GLY B C 1
ATOM 4734 O O . GLY B 1 279 ? -0.237 13.695 -1.243 1 95.75 279 GLY B O 1
ATOM 4735 N N . ILE B 1 280 ? -0.277 15.891 -0.94 1 94.88 280 ILE B N 1
ATOM 4736 C CA . ILE B 1 280 ? -1.648 16.094 -1.398 1 94.88 280 ILE B CA 1
ATOM 4737 C C . ILE B 1 280 ? -1.658 16.344 -2.904 1 94.88 280 ILE B C 1
ATOM 4739 O O . ILE B 1 280 ? -1.105 17.328 -3.377 1 94.88 280 ILE B O 1
ATOM 4743 N N . THR B 1 281 ? -2.242 15.406 -3.621 1 94.5 281 THR B N 1
ATOM 4744 C CA . THR B 1 281 ? -2.344 15.539 -5.07 1 94.5 281 THR B CA 1
ATOM 4745 C C . THR B 1 281 ? -3.766 15.906 -5.48 1 94.5 281 THR B C 1
ATOM 4747 O O . THR B 1 281 ? -4.684 15.875 -4.66 1 94.5 281 THR B O 1
ATOM 4750 N N . GLN B 1 282 ? -3.834 16.312 -6.734 1 90.56 282 GLN B N 1
ATOM 4751 C CA . GLN B 1 282 ? -5.176 16.422 -7.293 1 90.56 282 GLN B CA 1
ATOM 4752 C C . GLN B 1 282 ? -5.91 15.078 -7.23 1 90.56 282 GLN B C 1
ATOM 4754 O O . GLN B 1 282 ? -5.301 14.023 -7.383 1 90.56 282 GLN B O 1
ATOM 4759 N N . MET B 1 283 ? -7.156 15.18 -7.117 1 87.81 283 MET B N 1
ATOM 4760 C CA . MET B 1 283 ? -7.957 13.992 -6.84 1 87.81 283 MET B CA 1
ATOM 4761 C C . MET B 1 283 ? -8.07 13.109 -8.078 1 87.81 283 MET B C 1
ATOM 4763 O O . MET B 1 283 ? -8.25 11.898 -7.965 1 87.81 283 MET B O 1
ATOM 4767 N N . ASP B 1 284 ? -7.961 13.664 -9.234 1 89.5 284 ASP B N 1
ATOM 4768 C CA . ASP B 1 284 ? -8.156 12.883 -10.453 1 89.5 284 ASP B CA 1
ATOM 4769 C C . ASP B 1 284 ? -6.863 12.195 -10.883 1 89.5 284 ASP B C 1
ATOM 4771 O O . ASP B 1 284 ? -6.855 11.414 -11.836 1 89.5 284 ASP B O 1
ATOM 4775 N N . TYR B 1 285 ? -5.812 12.547 -10.156 1 92.94 285 TYR B N 1
ATOM 4776 C CA . TYR B 1 285 ? -4.578 11.805 -10.398 1 92.94 285 TYR B CA 1
ATOM 4777 C C . TYR B 1 285 ? -4.684 10.383 -9.852 1 92.94 285 TYR B C 1
ATOM 4779 O O . TYR B 1 285 ? -5.219 10.164 -8.766 1 92.94 285 TYR B O 1
ATOM 4787 N N . ARG B 1 286 ? -4.227 9.438 -10.68 1 93.56 286 ARG B N 1
ATOM 4788 C CA . ARG B 1 286 ? -4.18 8.039 -10.273 1 93.56 286 ARG B CA 1
ATOM 4789 C C . ARG B 1 286 ? -2.744 7.523 -10.242 1 93.56 286 ARG B C 1
ATOM 4791 O O . ARG B 1 286 ? -1.941 7.855 -11.117 1 93.56 286 ARG B O 1
ATOM 4798 N N . LEU B 1 287 ? -2.449 6.742 -9.203 1 94.88 287 LEU B N 1
ATOM 4799 C CA . LEU B 1 287 ? -1.115 6.156 -9.156 1 94.88 287 LEU B CA 1
ATOM 4800 C C . LEU B 1 287 ? -0.813 5.387 -10.438 1 94.88 287 LEU B C 1
ATOM 4802 O O . LEU B 1 287 ? -1.622 4.57 -10.883 1 94.88 287 LEU B O 1
ATOM 4806 N N . PRO B 1 288 ? 0.273 5.656 -11.055 1 94.5 288 PRO B N 1
ATOM 4807 C CA . PRO B 1 288 ? 0.58 5.074 -12.359 1 94.5 288 PRO B CA 1
ATOM 4808 C C . PRO B 1 288 ? 1.221 3.691 -12.258 1 94.5 288 PRO B C 1
ATOM 4810 O O . PRO B 1 288 ? 2.303 3.465 -12.805 1 94.5 288 PRO B O 1
ATOM 4813 N N . ILE B 1 289 ? 0.588 2.766 -11.68 1 96.25 289 ILE B N 1
ATOM 4814 C CA . ILE B 1 289 ? 1.084 1.405 -11.5 1 96.25 289 ILE B CA 1
ATOM 4815 C C . ILE B 1 289 ? -0.083 0.422 -11.539 1 96.25 289 ILE B C 1
ATOM 4817 O O . ILE B 1 289 ? -1.161 0.708 -11.008 1 96.25 289 ILE B O 1
ATOM 4821 N N . SER B 1 290 ? 0.123 -0.652 -12.18 1 95.88 290 SER B N 1
ATOM 4822 C CA . SER B 1 290 ? -0.886 -1.705 -12.227 1 95.88 290 SER B CA 1
ATOM 4823 C C . SER B 1 290 ? -0.689 -2.713 -11.102 1 95.88 290 SER B C 1
ATOM 4825 O O . SER B 1 290 ? 0.42 -2.865 -10.586 1 95.88 290 SER B O 1
ATOM 4827 N N . PRO B 1 291 ? -1.789 -3.41 -10.703 1 96.81 291 PRO B N 1
ATOM 4828 C CA . PRO B 1 291 ? -1.623 -4.516 -9.758 1 96.81 291 PRO B CA 1
ATOM 4829 C C . PRO B 1 291 ? -0.558 -5.516 -10.203 1 96.81 291 PRO B C 1
ATOM 4831 O O . PRO B 1 291 ? 0.223 -6 -9.383 1 96.81 291 PRO B O 1
ATOM 4834 N N . THR B 1 292 ? -0.44 -5.785 -11.469 1 95.88 292 THR B N 1
ATOM 4835 C CA . THR B 1 292 ? 0.521 -6.738 -12.016 1 95.88 292 THR B CA 1
ATOM 4836 C C . THR B 1 292 ? 1.951 -6.273 -11.75 1 95.88 292 THR B C 1
ATOM 4838 O O . THR B 1 292 ? 2.799 -7.062 -11.328 1 95.88 292 THR B O 1
ATOM 4841 N N . GLU B 1 293 ? 2.178 -5.008 -11.984 1 95.25 293 GLU B N 1
ATOM 4842 C CA . GLU B 1 293 ? 3.506 -4.465 -11.711 1 95.25 293 GLU B CA 1
ATOM 4843 C C . GLU B 1 293 ? 3.801 -4.461 -10.211 1 95.25 293 GLU B C 1
ATOM 4845 O O . GLU B 1 293 ? 4.926 -4.742 -9.797 1 95.25 293 GLU B O 1
ATOM 4850 N N . LEU B 1 294 ? 2.82 -4.113 -9.422 1 97.31 294 LEU B N 1
ATOM 4851 C CA . LEU B 1 294 ? 2.959 -4.113 -7.973 1 97.31 294 LEU B CA 1
ATOM 4852 C C . LEU B 1 294 ? 3.311 -5.508 -7.461 1 97.31 294 LEU B C 1
ATOM 4854 O O . LEU B 1 294 ? 4.199 -5.656 -6.617 1 97.31 294 LEU B O 1
ATOM 4858 N N . GLU B 1 295 ? 2.65 -6.484 -7.945 1 96.69 295 GLU B N 1
ATOM 4859 C CA . GLU B 1 295 ? 2.857 -7.859 -7.504 1 96.69 295 GLU B CA 1
ATOM 4860 C C . GLU B 1 295 ? 4.25 -8.359 -7.887 1 96.69 295 GLU B C 1
ATOM 4862 O O . GLU B 1 295 ? 4.926 -9 -7.082 1 96.69 295 GLU B O 1
ATOM 4867 N N . TYR B 1 296 ? 4.625 -8.094 -9.156 1 94.88 296 TYR B N 1
ATOM 4868 C CA . TYR B 1 296 ? 5.906 -8.562 -9.68 1 94.88 296 TYR B CA 1
ATOM 4869 C C . TYR B 1 296 ? 7.055 -8.094 -8.789 1 94.88 296 TYR B C 1
ATOM 4871 O O . TYR B 1 296 ? 7.957 -8.875 -8.469 1 94.88 296 TYR B O 1
ATOM 4879 N N . ARG B 1 297 ? 6.934 -6.863 -8.289 1 97.5 297 ARG B N 1
ATOM 4880 C CA . ARG B 1 297 ? 8.039 -6.277 -7.535 1 97.5 297 ARG B CA 1
ATOM 4881 C C . ARG B 1 297 ? 7.797 -6.379 -6.035 1 97.5 297 ARG B C 1
ATOM 4883 O O . ARG B 1 297 ? 8.703 -6.129 -5.238 1 97.5 297 ARG B O 1
ATOM 4890 N N . GLY B 1 298 ? 6.566 -6.73 -5.66 1 98.31 298 GLY B N 1
ATOM 4891 C CA . GLY B 1 298 ? 6.242 -6.828 -4.242 1 98.31 298 GLY B CA 1
ATOM 4892 C C . GLY B 1 298 ? 6.219 -5.48 -3.543 1 98.31 298 GLY B C 1
ATOM 4893 O O . GLY B 1 298 ? 6.656 -5.363 -2.396 1 98.31 298 GLY B O 1
ATOM 4894 N N . LEU B 1 299 ? 5.809 -4.438 -4.238 1 98.62 299 LEU B N 1
ATOM 4895 C CA . LEU B 1 299 ? 5.816 -3.098 -3.662 1 98.62 299 LEU B CA 1
ATOM 4896 C C . LEU B 1 299 ? 4.676 -2.926 -2.666 1 98.62 299 LEU B C 1
ATOM 4898 O O . LEU B 1 299 ? 3.672 -3.637 -2.736 1 98.62 299 LEU B O 1
ATOM 4902 N N . VAL B 1 300 ? 4.863 -2.031 -1.723 1 98.81 300 VAL B N 1
ATOM 4903 C CA . VAL B 1 300 ? 3.85 -1.625 -0.754 1 98.81 300 VAL B CA 1
ATOM 4904 C C . VAL B 1 300 ? 3.611 -0.12 -0.855 1 98.81 300 VAL B C 1
ATOM 4906 O O . VAL B 1 300 ? 4.562 0.662 -0.919 1 98.81 300 VAL B O 1
ATOM 4909 N N . ILE B 1 301 ? 2.398 0.273 -0.939 1 98.88 301 ILE B N 1
ATOM 4910 C CA . ILE B 1 301 ? 2.02 1.682 -0.933 1 98.88 301 ILE B CA 1
ATOM 4911 C C . ILE B 1 301 ? 1.162 1.979 0.295 1 98.88 301 ILE B C 1
ATOM 4913 O O . ILE B 1 301 ? 0.175 1.286 0.554 1 98.88 301 ILE B O 1
ATOM 4917 N N . LYS B 1 302 ? 1.569 2.971 1.065 1 98.75 302 LYS B N 1
ATOM 4918 C CA . LYS B 1 302 ? 0.841 3.402 2.256 1 98.75 302 LYS B CA 1
ATOM 4919 C C . LYS B 1 302 ? 0.467 4.879 2.166 1 98.75 302 LYS B C 1
ATOM 4921 O O . LYS B 1 302 ? 1.202 5.676 1.581 1 98.75 302 LYS B O 1
ATOM 4926 N N . GLY B 1 303 ? -0.642 5.219 2.705 1 98.5 303 GLY B N 1
ATOM 4927 C CA . GLY B 1 303 ? -1.049 6.609 2.805 1 98.5 303 GLY B CA 1
ATOM 4928 C C . GLY B 1 303 ? -0.866 7.188 4.195 1 98.5 303 GLY B C 1
ATOM 4929 O O . GLY B 1 303 ? -1.206 6.543 5.191 1 98.5 303 GLY B O 1
ATOM 4930 N N . CYS B 1 304 ? -0.338 8.367 4.242 1 98.31 304 CYS B N 1
ATOM 4931 C CA . CYS B 1 304 ? -0.164 9.055 5.52 1 98.31 304 CYS B CA 1
ATOM 4932 C C . CYS B 1 304 ? -0.97 10.352 5.559 1 98.31 304 CYS B C 1
ATOM 4934 O O . CYS B 1 304 ? -0.691 11.281 4.805 1 98.31 304 CYS B O 1
ATOM 4936 N N . HIS B 1 305 ? -1.91 10.406 6.363 1 96.19 305 HIS B N 1
ATOM 4937 C CA . HIS B 1 305 ? -2.695 11.617 6.59 1 96.19 305 HIS B CA 1
ATOM 4938 C C . HIS B 1 305 ? -1.954 12.594 7.496 1 96.19 305 HIS B C 1
ATOM 4940 O O . HIS B 1 305 ? -1.603 13.695 7.066 1 96.19 305 HIS B O 1
ATOM 4946 N N . VAL B 1 306 ? -1.695 12.289 8.703 1 98.12 306 VAL B N 1
ATOM 4947 C CA . VAL B 1 306 ? -0.868 12.914 9.727 1 98.12 306 VAL B CA 1
ATOM 4948 C C . VAL B 1 306 ? -0.451 11.867 10.766 1 98.12 306 VAL B C 1
ATOM 4950 O O . VAL B 1 306 ? -0.51 10.664 10.492 1 98.12 306 VAL B O 1
ATOM 4953 N N . GLY B 1 307 ? 0.157 12.305 11.859 1 98.19 307 GLY B N 1
ATOM 4954 C CA . GLY B 1 307 ? 0.462 11.406 12.953 1 98.19 307 GLY B CA 1
ATOM 4955 C C . GLY B 1 307 ? -0.561 11.461 14.078 1 98.19 307 GLY B C 1
ATOM 4956 O O . GLY B 1 307 ? -1.554 12.188 13.977 1 98.19 307 GLY B O 1
ATOM 4957 N N . THR B 1 308 ? -0.412 10.711 15.062 1 98.25 308 THR B N 1
ATOM 4958 C CA . THR B 1 308 ? -1.335 10.609 16.188 1 98.25 308 THR B CA 1
ATOM 4959 C C . THR B 1 308 ? -1.103 11.742 17.188 1 98.25 308 THR B C 1
ATOM 4961 O O . THR B 1 308 ? -0.074 12.422 17.125 1 98.25 308 THR B O 1
ATOM 4964 N N . LYS B 1 309 ? -2.088 11.898 18.016 1 97.88 309 LYS B N 1
ATOM 4965 C CA . LYS B 1 309 ? -1.962 12.859 19.109 1 97.88 309 LYS B CA 1
ATOM 4966 C C . LYS B 1 309 ? -0.735 12.555 19.969 1 97.88 309 LYS B C 1
ATOM 4968 O O . LYS B 1 309 ? -0.012 13.469 20.375 1 97.88 309 LYS B O 1
ATOM 4973 N N . ASN B 1 310 ? -0.518 11.289 20.25 1 97.94 310 ASN B N 1
ATOM 4974 C CA . ASN B 1 310 ? 0.638 10.891 21.047 1 97.94 310 ASN B CA 1
ATOM 4975 C C . ASN B 1 310 ? 1.948 11.234 20.344 1 97.94 310 ASN B C 1
ATOM 4977 O O . ASN B 1 310 ? 2.896 11.695 20.984 1 97.94 310 ASN B O 1
ATOM 4981 N N . GLN B 1 311 ? 2.006 11.008 19.094 1 97.88 311 GLN B N 1
ATOM 4982 C CA . GLN B 1 311 ? 3.197 11.367 18.328 1 97.88 311 GLN B CA 1
ATOM 4983 C C . GLN B 1 311 ? 3.447 12.867 18.359 1 97.88 311 GLN B C 1
ATOM 4985 O O . GLN B 1 311 ? 4.598 13.312 18.453 1 97.88 311 GLN B O 1
ATOM 4990 N N . LEU B 1 312 ? 2.404 13.609 18.266 1 98.56 312 LEU B N 1
ATOM 4991 C CA . LEU B 1 312 ? 2.533 15.062 18.328 1 98.56 312 LEU B CA 1
ATOM 4992 C C . LEU B 1 312 ? 3.057 15.516 19.672 1 98.56 312 LEU B C 1
ATOM 4994 O O . LEU B 1 312 ? 3.939 16.375 19.75 1 98.56 312 LEU B O 1
ATOM 4998 N N . LYS B 1 313 ? 2.531 14.945 20.719 1 97.81 313 LYS B N 1
ATOM 4999 C CA . LYS B 1 313 ? 2.996 15.266 22.062 1 97.81 313 LYS B CA 1
ATOM 5000 C C . LYS B 1 313 ? 4.492 15.016 22.203 1 97.81 313 LYS B C 1
ATOM 5002 O O . LYS B 1 313 ? 5.23 15.875 22.688 1 97.81 313 LYS B O 1
ATOM 5007 N N . GLN B 1 314 ? 4.914 13.852 21.719 1 97.06 314 GLN B N 1
ATOM 5008 C CA . GLN B 1 314 ? 6.328 13.5 21.797 1 97.06 314 GLN B CA 1
ATOM 5009 C C . GLN B 1 314 ? 7.172 14.438 20.938 1 97.06 314 GLN B C 1
ATOM 5011 O O . GLN B 1 314 ? 8.289 14.797 21.312 1 97.06 314 GLN B O 1
ATOM 5016 N N . LEU B 1 315 ? 6.641 14.773 19.859 1 97.5 315 LEU B N 1
ATOM 5017 C CA . LEU B 1 315 ? 7.332 15.68 18.938 1 97.5 315 LEU B CA 1
ATOM 5018 C C . LEU B 1 315 ? 7.551 17.047 19.594 1 97.5 315 LEU B C 1
ATOM 5020 O O . LEU B 1 315 ? 8.633 17.625 19.469 1 97.5 315 LEU B O 1
ATOM 5024 N N . LEU B 1 316 ? 6.582 17.547 20.281 1 98.25 316 LEU B N 1
ATOM 5025 C CA . LEU B 1 316 ? 6.688 18.844 20.922 1 98.25 316 LEU B CA 1
ATOM 5026 C C . LEU B 1 316 ? 7.688 18.797 22.078 1 98.25 316 LEU B C 1
ATOM 5028 O O . LEU B 1 316 ? 8.422 19.766 22.312 1 98.25 316 LEU B O 1
ATOM 5032 N N . ILE B 1 317 ? 7.719 17.688 22.734 1 97.38 317 ILE B N 1
ATOM 5033 C CA . ILE B 1 317 ? 8.703 17.5 23.797 1 97.38 317 ILE B CA 1
ATOM 5034 C C . ILE B 1 317 ? 10.109 17.531 23.203 1 97.38 317 ILE B C 1
ATOM 5036 O O . ILE B 1 317 ? 11 18.219 23.719 1 97.38 317 ILE B O 1
ATOM 5040 N N . SER B 1 318 ? 10.297 16.812 22.109 1 96.5 318 SER B N 1
ATOM 5041 C CA . SER B 1 318 ? 11.578 16.797 21.422 1 96.5 318 SER B CA 1
ATOM 5042 C C . SER B 1 318 ? 11.953 18.188 20.906 1 96.5 318 SER B C 1
ATOM 5044 O O . SER B 1 318 ? 13.125 18.562 20.938 1 96.5 318 SER B O 1
ATOM 5046 N N . ALA B 1 319 ? 10.992 18.844 20.391 1 97.62 319 ALA B N 1
ATOM 5047 C CA . ALA B 1 319 ? 11.227 20.188 19.875 1 97.62 319 ALA B CA 1
ATOM 5048 C C . ALA B 1 319 ? 11.664 21.141 20.984 1 97.62 319 ALA B C 1
ATOM 5050 O O . ALA B 1 319 ? 12.523 22 20.781 1 97.62 319 ALA B O 1
ATOM 5051 N N . ALA B 1 320 ? 11.086 20.984 22.141 1 98.06 320 ALA B N 1
ATOM 5052 C CA . ALA B 1 320 ? 11.453 21.828 23.281 1 98.06 320 ALA B CA 1
ATOM 5053 C C . ALA B 1 320 ? 12.914 21.609 23.672 1 98.06 320 ALA B C 1
ATOM 5055 O O . ALA B 1 320 ? 13.57 22.531 24.172 1 98.06 320 ALA B O 1
ATOM 5056 N N . LYS B 1 321 ? 13.406 20.422 23.406 1 96.94 321 LYS B N 1
ATOM 5057 C CA . LYS B 1 321 ? 14.797 20.094 23.688 1 96.94 321 LYS B CA 1
ATOM 5058 C C . LYS B 1 321 ? 15.695 20.438 22.5 1 96.94 321 LYS B C 1
ATOM 5060 O O . LYS B 1 321 ? 16.891 20.125 22.5 1 96.94 321 LYS B O 1
ATOM 5065 N N . LYS B 1 322 ? 15.172 20.938 21.438 1 96.38 322 LYS B N 1
ATOM 5066 C CA . LYS B 1 322 ? 15.867 21.391 20.234 1 96.38 322 LYS B CA 1
ATOM 5067 C C . LYS B 1 322 ? 16.453 20.219 19.453 1 96.38 322 LYS B C 1
ATOM 5069 O O . LYS B 1 322 ? 17.469 20.359 18.781 1 96.38 322 LYS B O 1
ATOM 5074 N N . GLU B 1 323 ? 15.797 19.109 19.641 1 94.88 323 GLU B N 1
ATOM 5075 C CA . GLU B 1 323 ? 16.188 17.953 18.844 1 94.88 323 GLU B CA 1
ATOM 5076 C C . GLU B 1 323 ? 15.695 18.078 17.406 1 94.88 323 GLU B C 1
ATOM 5078 O O . GLU B 1 323 ? 16.297 17.516 16.484 1 94.88 323 GLU B O 1
ATOM 5083 N N . VAL B 1 324 ? 14.609 18.719 17.203 1 96.81 324 VAL B N 1
ATOM 5084 C CA . VAL B 1 324 ? 14.047 19.078 15.914 1 96.81 324 VAL B CA 1
ATOM 5085 C C . VAL B 1 324 ? 13.664 20.562 15.914 1 96.81 324 VAL B C 1
ATOM 5087 O O . VAL B 1 324 ? 12.922 21.016 16.781 1 96.81 324 VAL B O 1
ATOM 5090 N N . VAL B 1 325 ? 14.141 21.25 14.969 1 97.62 325 VAL B N 1
ATOM 5091 C CA . VAL B 1 325 ? 13.938 22.703 14.922 1 97.62 325 VAL B CA 1
ATOM 5092 C C . VAL B 1 325 ? 13.398 23.109 13.555 1 97.62 325 VAL B C 1
ATOM 5094 O O . VAL B 1 325 ? 14.086 22.953 12.539 1 97.62 325 VAL B O 1
ATOM 5097 N N . PRO B 1 326 ? 12.234 23.594 13.523 1 97.88 326 PRO B N 1
ATOM 5098 C CA . PRO B 1 326 ? 11.719 24.047 12.227 1 97.88 326 PRO B CA 1
ATOM 5099 C C . PRO B 1 326 ? 12.398 25.328 11.734 1 97.88 326 PRO B C 1
ATOM 5101 O O . PRO B 1 326 ? 12.719 26.203 12.539 1 97.88 326 PRO B O 1
ATOM 5104 N N . GLN B 1 327 ? 12.688 25.328 10.469 1 97.62 327 GLN B N 1
ATOM 5105 C CA . GLN B 1 327 ? 13.031 26.594 9.82 1 97.62 327 GLN B CA 1
ATOM 5106 C C . GLN B 1 327 ? 11.789 27.422 9.547 1 97.62 327 GLN B C 1
ATOM 5108 O O . GLN B 1 327 ? 10.898 27 8.805 1 97.62 327 GLN B O 1
ATOM 5113 N N . VAL B 1 328 ? 11.766 28.641 10.164 1 97.81 328 VAL B N 1
ATOM 5114 C CA . VAL B 1 328 ? 10.539 29.422 10.055 1 97.81 328 VAL B CA 1
ATOM 5115 C C . VAL B 1 328 ? 10.859 30.828 9.531 1 97.81 328 VAL B C 1
ATOM 5117 O O . VAL B 1 328 ? 11.898 31.391 9.875 1 97.81 328 VAL B O 1
ATOM 5120 N N . GLU B 1 329 ? 10.102 31.266 8.688 1 97.94 329 GLU B N 1
ATOM 5121 C CA . GLU B 1 329 ? 9.992 32.688 8.367 1 97.94 329 GLU B CA 1
ATOM 5122 C C . GLU B 1 329 ? 8.742 33.312 8.984 1 97.94 329 GLU B C 1
ATOM 5124 O O . GLU B 1 329 ? 7.621 32.938 8.625 1 97.94 329 GLU B O 1
ATOM 5129 N N . ILE B 1 330 ? 8.93 34.219 9.945 1 98.31 330 ILE B N 1
ATOM 5130 C CA . ILE B 1 330 ? 7.824 34.844 10.656 1 98.31 330 ILE B CA 1
ATOM 5131 C C . ILE B 1 330 ? 7.383 36.094 9.906 1 98.31 330 ILE B C 1
ATOM 5133 O O . ILE B 1 330 ? 8.211 36.906 9.508 1 98.31 330 ILE B O 1
ATOM 5137 N N . SER B 1 331 ? 6.152 36.188 9.672 1 98.25 331 SER B N 1
ATOM 5138 C CA . SER B 1 331 ? 5.625 37.312 8.898 1 98.25 331 SER B CA 1
ATOM 5139 C C . SER B 1 331 ? 4.422 37.938 9.594 1 98.25 331 SER B C 1
ATOM 5141 O O . SER B 1 331 ? 3.889 37.375 10.555 1 98.25 331 SER B O 1
ATOM 5143 N N . GLU B 1 332 ? 4.023 39.125 9.078 1 98.25 332 GLU B N 1
ATOM 5144 C CA . GLU B 1 332 ? 2.891 39.844 9.641 1 98.25 332 GLU B CA 1
ATOM 5145 C C . GLU B 1 332 ? 1.569 39.344 9.062 1 98.25 332 GLU B C 1
ATOM 5147 O O . GLU B 1 332 ? 1.532 38.844 7.949 1 98.25 332 GLU B O 1
ATOM 5152 N N . PHE B 1 333 ? 0.544 39.625 9.773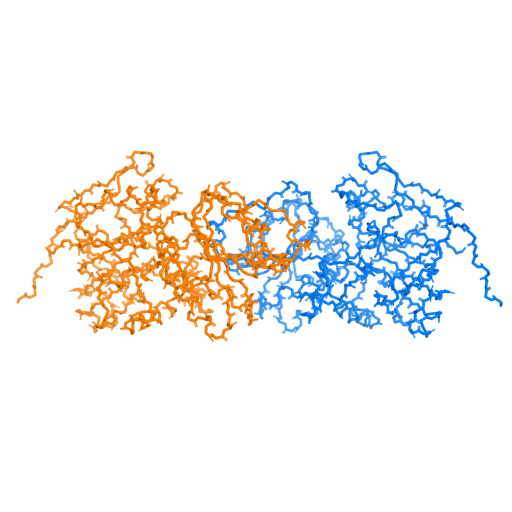 1 98.56 333 PHE B N 1
ATOM 5153 C CA . PHE B 1 333 ? -0.795 39.125 9.469 1 98.56 333 PHE B CA 1
ATOM 5154 C C . PHE B 1 333 ? -1.27 39.656 8.125 1 98.56 333 PHE B C 1
ATOM 5156 O O . PHE B 1 333 ? -1.896 38.938 7.344 1 98.56 333 PHE B O 1
ATOM 5163 N N . ASP B 1 334 ? -0.938 40.875 7.812 1 97.75 334 ASP B N 1
ATOM 5164 C CA . ASP B 1 334 ? -1.424 41.531 6.605 1 97.75 334 ASP B CA 1
ATOM 5165 C C . ASP B 1 334 ? -0.792 40.938 5.355 1 97.75 334 ASP B C 1
ATOM 5167 O O . ASP B 1 334 ? -1.258 41.156 4.238 1 97.75 334 ASP B O 1
ATOM 5171 N N . ARG B 1 335 ? 0.232 40.125 5.527 1 98.06 335 ARG B N 1
ATOM 5172 C CA . ARG B 1 335 ? 0.937 39.5 4.402 1 98.06 335 ARG B CA 1
ATOM 5173 C C . ARG B 1 335 ? 0.398 38.125 4.098 1 98.06 335 ARG B C 1
ATOM 5175 O O . ARG B 1 335 ? 0.927 37.406 3.232 1 98.06 335 ARG B O 1
ATOM 5182 N N . THR B 1 336 ? -0.633 37.719 4.746 1 98.38 336 THR B N 1
ATOM 5183 C CA . THR B 1 336 ? -1.147 36.344 4.625 1 98.38 336 THR B CA 1
ATOM 5184 C C . THR B 1 336 ? -1.42 36 3.162 1 98.38 336 THR B C 1
ATOM 5186 O O . THR B 1 336 ? -1.029 34.938 2.688 1 98.38 336 THR B O 1
ATOM 5189 N N . GLY B 1 337 ? -2.074 36.875 2.43 1 98.19 337 GLY B N 1
ATOM 5190 C CA . GLY B 1 337 ? -2.35 36.625 1.023 1 98.19 337 GLY B CA 1
ATOM 5191 C C . GLY B 1 337 ? -1.096 36.375 0.205 1 98.19 337 GLY B C 1
ATOM 5192 O O . GLY B 1 337 ? -1.051 35.469 -0.614 1 98.19 337 GLY B O 1
ATOM 5193 N N . GLU B 1 338 ? -0.112 37.25 0.392 1 97.94 338 GLU B N 1
ATOM 5194 C CA . GLU B 1 338 ? 1.169 37.094 -0.292 1 97.94 338 GLU B CA 1
ATOM 5195 C C . GLU B 1 338 ? 1.821 35.781 0.044 1 97.94 338 GLU B C 1
ATOM 5197 O O . GLU B 1 338 ? 2.383 35.094 -0.832 1 97.94 338 GLU B O 1
ATOM 5202 N N . LEU B 1 339 ? 1.766 35.375 1.263 1 98.25 339 LEU B N 1
ATOM 5203 C CA . LEU B 1 339 ? 2.391 34.125 1.713 1 98.25 339 LEU B CA 1
ATOM 5204 C C . LEU B 1 339 ? 1.7 32.938 1.096 1 98.25 339 LEU B C 1
ATOM 5206 O O . LEU B 1 339 ? 2.361 31.953 0.722 1 98.25 339 LEU B O 1
ATOM 5210 N N . PHE B 1 340 ? 0.331 32.969 0.997 1 98.19 340 PHE B N 1
ATOM 5211 C CA . PHE B 1 340 ? -0.395 31.906 0.317 1 98.19 340 PHE B CA 1
ATOM 5212 C C . PHE B 1 340 ? 0.119 31.734 -1.106 1 98.19 340 PHE B C 1
ATOM 5214 O O . PHE B 1 340 ? 0.365 30.594 -1.543 1 98.19 340 PHE B O 1
ATOM 5221 N N . GLU B 1 341 ? 0.343 32.812 -1.789 1 97.56 341 GLU B N 1
ATOM 5222 C CA . GLU B 1 341 ? 0.827 32.75 -3.164 1 97.56 341 GLU B CA 1
ATOM 5223 C C . GLU B 1 341 ? 2.25 32.219 -3.227 1 97.56 341 GLU B C 1
ATOM 5225 O O . GLU B 1 341 ? 2.604 31.484 -4.16 1 97.56 341 GLU B O 1
ATOM 5230 N N . ARG B 1 342 ? 3.023 32.562 -2.268 1 96.56 342 ARG B N 1
ATOM 5231 C CA . ARG B 1 342 ? 4.395 32.062 -2.227 1 96.56 342 ARG B CA 1
ATOM 5232 C C . ARG B 1 342 ? 4.418 30.562 -2.01 1 96.56 342 ARG B C 1
ATOM 5234 O O . ARG B 1 342 ? 5.18 29.844 -2.67 1 96.56 342 ARG B O 1
ATOM 5241 N N . VAL B 1 343 ? 3.578 30.047 -1.092 1 95.81 343 VAL B N 1
ATOM 5242 C CA . VAL B 1 343 ? 3.498 28.609 -0.869 1 95.81 343 VAL B CA 1
ATOM 5243 C C . VAL B 1 343 ? 2.994 27.922 -2.135 1 95.81 343 VAL B C 1
ATOM 5245 O O . VAL B 1 343 ? 3.523 26.875 -2.533 1 95.81 343 VAL B O 1
ATOM 5248 N N . LYS B 1 344 ? 1.99 28.516 -2.752 1 94.19 344 LYS B N 1
ATOM 5249 C CA . LYS B 1 344 ? 1.406 27.984 -3.98 1 94.19 344 LYS B CA 1
ATOM 5250 C C . LYS B 1 344 ? 2.473 27.781 -5.055 1 94.19 344 LYS B C 1
ATOM 5252 O O . LYS B 1 344 ? 2.443 26.797 -5.785 1 94.19 344 LYS B O 1
ATOM 5257 N N . ARG B 1 345 ? 3.482 28.641 -5.094 1 92.06 345 ARG B N 1
ATOM 5258 C CA . ARG B 1 345 ? 4.52 28.594 -6.117 1 92.06 345 ARG B CA 1
ATOM 5259 C C . ARG B 1 345 ? 5.715 27.766 -5.652 1 92.06 345 ARG B C 1
ATOM 5261 O O . ARG B 1 345 ? 6.664 27.562 -6.414 1 92.06 345 ARG B O 1
ATOM 5268 N N . GLY B 1 346 ? 5.684 27.359 -4.453 1 88.94 346 GLY B N 1
ATOM 5269 C CA . GLY B 1 346 ? 6.793 26.578 -3.916 1 88.94 346 GLY B CA 1
ATOM 5270 C C . GLY B 1 346 ? 7.973 27.438 -3.504 1 88.94 346 GLY B C 1
ATOM 5271 O O .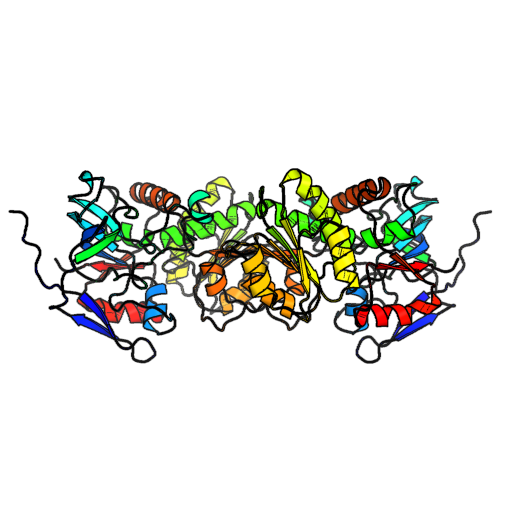 GLY B 1 346 ? 9.086 26.938 -3.322 1 88.94 346 GLY B O 1
ATOM 5272 N N . ASP B 1 347 ? 7.727 28.672 -3.373 1 89.19 347 ASP B N 1
ATOM 5273 C CA . ASP B 1 347 ? 8.742 29.625 -2.949 1 89.19 347 ASP B CA 1
ATOM 5274 C C . ASP B 1 347 ? 8.844 29.688 -1.428 1 89.19 347 ASP B C 1
ATOM 5276 O O . ASP B 1 347 ? 8.5 30.703 -0.814 1 89.19 347 ASP B O 1
ATOM 5280 N N . ILE B 1 348 ? 9.375 28.688 -0.836 1 89.25 348 ILE B N 1
ATOM 5281 C CA . ILE B 1 348 ? 9.484 28.625 0.617 1 89.25 348 ILE B CA 1
ATOM 5282 C C . ILE B 1 348 ? 10.578 27.641 1.012 1 89.25 348 ILE B C 1
ATOM 5284 O O . ILE B 1 348 ? 10.727 26.594 0.382 1 89.25 348 ILE B O 1
ATOM 5288 N N . ILE B 1 349 ? 11.406 27.938 1.844 1 91.88 349 ILE B N 1
ATOM 5289 C CA . ILE B 1 349 ? 12.32 27.078 2.578 1 91.88 349 ILE B CA 1
ATOM 5290 C C . ILE B 1 349 ? 11.828 26.906 4.016 1 91.88 349 ILE B C 1
ATOM 5292 O O . ILE B 1 349 ? 11.758 27.875 4.77 1 91.88 349 ILE B O 1
ATOM 5296 N N . GLY B 1 350 ? 11.43 25.703 4.379 1 95.31 350 GLY B N 1
ATOM 5297 C CA . GLY B 1 350 ? 10.844 25.484 5.695 1 95.31 350 GLY B CA 1
ATOM 5298 C C . GLY B 1 350 ? 9.375 25.859 5.766 1 95.31 350 GLY B C 1
ATOM 5299 O O . GLY B 1 350 ? 8.578 25.375 4.957 1 95.31 350 GLY B O 1
ATOM 5300 N N . ARG B 1 351 ? 9.062 26.734 6.781 1 97.25 351 ARG B N 1
ATOM 5301 C CA . ARG B 1 351 ? 7.656 27.016 7.039 1 97.25 351 ARG B CA 1
ATOM 5302 C C . ARG B 1 351 ? 7.434 28.516 7.25 1 97.25 351 ARG B C 1
ATOM 5304 O O . ARG B 1 351 ? 8.273 29.203 7.844 1 97.25 351 ARG B O 1
ATOM 5311 N N . PHE B 1 352 ? 6.309 29.016 6.77 1 98.12 352 PHE B N 1
ATOM 5312 C CA . PHE B 1 352 ? 5.844 30.344 7.16 1 98.12 352 PHE B CA 1
ATOM 5313 C C . PHE B 1 352 ? 5.035 30.266 8.453 1 98.12 352 PHE B C 1
ATOM 5315 O O . PHE B 1 352 ? 4.238 29.344 8.641 1 98.12 352 PHE B O 1
ATOM 5322 N N . VAL B 1 353 ? 5.262 31.219 9.328 1 98.81 353 VAL B N 1
ATOM 5323 C CA . VAL B 1 353 ? 4.441 31.438 10.516 1 98.81 353 VAL B CA 1
ATOM 5324 C C . VAL B 1 353 ? 3.979 32.906 10.562 1 98.81 353 VAL B C 1
ATOM 5326 O O . VAL B 1 353 ? 4.781 33.812 10.383 1 98.81 353 VAL B O 1
ATOM 5329 N N . VAL B 1 354 ? 2.75 33.094 10.727 1 98.88 354 VAL B N 1
ATOM 5330 C CA . VAL B 1 354 ? 2.146 34.406 10.727 1 98.88 354 VAL B CA 1
ATOM 5331 C C . VAL B 1 354 ? 1.85 34.844 12.156 1 98.88 354 VAL B C 1
ATOM 5333 O O . VAL B 1 354 ? 1.229 34.094 12.922 1 98.88 354 VAL B O 1
ATOM 5336 N N . GLN B 1 355 ? 2.266 36 12.516 1 98.75 355 GLN B N 1
ATOM 5337 C CA . GLN B 1 355 ? 1.916 36.594 13.812 1 98.75 355 GLN B CA 1
ATOM 5338 C C . GLN B 1 355 ? 0.494 37.156 13.797 1 98.75 355 GLN B C 1
ATOM 5340 O O . GLN B 1 355 ? 0.161 38 12.977 1 98.75 355 GLN B O 1
ATOM 5345 N N . ILE B 1 356 ? -0.291 36.719 14.695 1 98.69 356 ILE B N 1
ATOM 5346 C CA . ILE B 1 356 ? -1.677 37.156 14.781 1 98.69 356 ILE B CA 1
ATOM 5347 C C . ILE B 1 356 ? -1.746 38.5 15.547 1 98.69 356 ILE B C 1
ATOM 5349 O O . ILE B 1 356 ? -1.102 38.656 16.578 1 98.69 356 ILE B O 1
ATOM 5353 N N .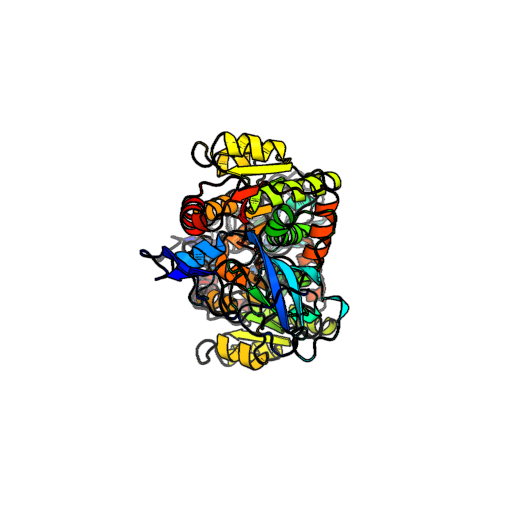 PRO B 1 357 ? -2.521 39.375 15.016 1 97.69 357 PRO B N 1
ATOM 5354 C CA . PRO B 1 357 ? -2.629 40.656 15.727 1 97.69 357 PRO B CA 1
ATOM 5355 C C . PRO B 1 357 ? -3.201 40.5 17.141 1 97.69 357 PRO B C 1
ATOM 5357 O O . PRO B 1 357 ? -4.094 39.656 17.359 1 97.69 357 PRO B O 1
ATOM 5360 N N . GLN B 1 358 ? -2.727 41.375 18.094 1 93.62 358 GLN B N 1
ATOM 5361 C CA . GLN B 1 358 ? -3.133 41.281 19.484 1 93.62 358 GLN B CA 1
ATOM 5362 C C . GLN B 1 358 ? -4.184 42.312 19.844 1 93.62 358 GLN B C 1
ATOM 5364 O O . GLN B 1 358 ? -4.145 43.438 19.328 1 93.62 358 GLN B O 1
#

Solvent-accessible surface area (backbone atoms only — not comparable to full-atom values): 35060 Å² total; per-residue (Å²): 125,85,77,78,81,61,69,47,28,48,30,40,29,59,40,61,56,23,98,71,40,44,59,45,80,38,70,72,36,74,43,78,77,40,46,80,35,15,22,28,25,44,33,48,30,23,23,62,52,69,70,43,44,41,38,40,50,46,73,40,93,66,63,28,50,28,35,28,24,12,16,21,25,28,27,75,42,78,18,52,80,49,85,63,70,76,50,60,67,35,50,30,30,45,22,36,59,33,40,60,72,66,68,50,78,33,27,70,70,68,35,46,57,50,29,92,64,48,38,31,30,18,30,78,36,65,19,36,42,32,29,54,38,66,43,42,62,86,44,53,36,80,53,53,88,75,36,52,59,73,60,48,15,52,38,37,41,37,38,19,24,32,52,28,42,53,58,73,37,56,91,49,54,54,72,65,30,35,39,33,32,35,34,16,33,26,54,39,22,43,46,33,36,33,57,48,40,58,49,21,74,76,28,52,46,42,33,37,29,27,38,63,59,69,66,35,44,56,50,33,45,72,38,52,29,74,42,73,44,38,61,84,83,42,62,57,45,63,51,48,21,57,77,41,75,67,54,26,30,30,27,32,40,36,42,50,48,55,64,64,56,56,54,40,47,72,67,24,37,18,71,56,11,33,40,34,26,55,16,63,38,62,74,86,44,50,46,89,48,16,49,35,60,30,9,67,38,31,30,33,41,35,24,29,60,39,27,29,70,66,53,33,54,52,48,48,54,39,34,43,70,61,70,46,73,70,50,68,48,78,41,57,52,91,43,49,48,61,50,50,52,30,55,70,70,61,65,57,69,25,32,48,26,30,40,38,68,130,125,84,78,77,82,63,69,47,29,47,30,40,29,60,40,62,56,23,98,71,40,45,60,43,79,38,69,70,38,74,44,79,77,39,48,80,36,14,23,26,26,43,32,47,29,23,22,63,51,68,71,43,44,41,37,40,50,46,71,39,94,68,63,28,50,28,35,29,23,12,17,23,26,28,27,76,41,79,18,52,81,50,83,64,70,73,50,60,66,36,49,31,30,45,21,36,58,32,40,60,72,67,68,48,77,34,27,69,67,67,36,47,56,51,28,92,66,48,38,31,30,18,30,78,35,64,18,36,44,32,29,54,38,66,43,42,62,88,48,52,38,78,51,53,88,76,37,54,60,72,60,48,16,51,37,37,41,38,39,18,23,34,53,26,42,54,59,72,36,55,91,50,54,53,71,65,31,36,39,34,32,35,35,16,32,27,55,38,22,44,47,34,37,32,57,48,39,59,48,22,74,75,28,53,46,43,32,38,30,27,39,62,58,70,68,35,43,56,50,33,46,74,38,52,30,75,43,72,43,37,60,85,83,43,64,58,47,63,52,47,21,59,79,41,75,66,54,27,30,29,27,32,41,36,42,50,47,56,65,65,56,55,56,40,48,71,66,24,37,17,72,56,11,34,40,34,28,55,16,63,39,62,74,87,44,49,47,89,48,15,47,35,60,30,8,67,37,30,31,34,42,36,24,30,60,40,26,30,69,66,54,33,54,51,47,51,54,38,33,42,71,62,70,46,74,71,51,68,47,81,42,56,55,90,43,48,48,59,51,50,54,30,56,69,71,61,64,57,68,26,31,49,24,30,40,39,67,130

Nearest PDB structures (foldseek):
  3i4c-assembly1_B  TM=8.804E-01  e=2.149E-25  Saccharolobus solfataricus
  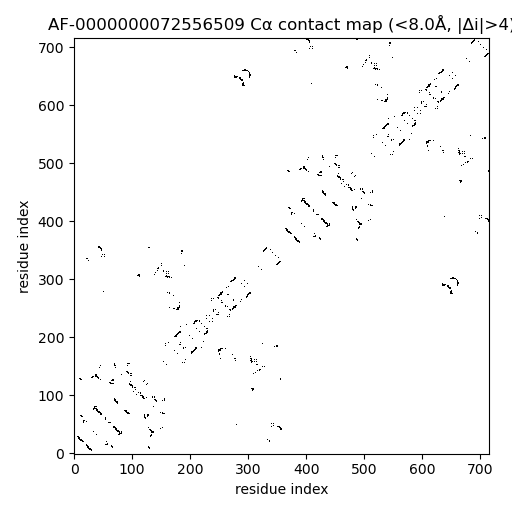3gfb-assembly1_D  TM=8.326E-01  e=5.314E-26  Thermococcus kodakarensis KOD1
  5kia-assembly1_A-2  TM=8.362E-01  e=2.022E-25  Burkholderia thailandensis E264
  7f3p-assembly1_D  TM=8.459E-01  e=1.178E-24  Thermoanaerobacter brockii
  6sch-assembly1_B  TM=8.263E-01  e=1.430E-22  Clostridium beijerinckii

Sequence (716 aa):
MAASIPSVQTAALIKDPGPNARIEIRHDYPVPQPGRNEVLLKMECSGICYSDIYVYTGNNPHYNEVPCHEGVGKVIQLGPEVADSTLLGQRVGLGWIYSVCGQCYNCTAGRDNWCVNQANTGTDKPGTMQQYVVANADYLMPIPDDLSSAHAAPFLCGGVTMAGALSLCNDALADGDTLVISGSGGGLGHLGLQLASKLKNEKALRIIAIDTGSAKKSFSLSLGANAFIDFKTEDVIQKVMELTNGKGADAAIVVPAATEAFDQALNYLKFTGTMVCAGITQMDYRLPISPTELEYRGLVIKGCHVGTKNQLKQLLISAAKKEVVPQVEISEFDRTGELFERVKRGDIIGRFVVQIPQMAASIPSVQTAALIKDPGPNARIEIRHDYPVPQPGRNEVLLKMECSGICYSDIYVYTGNNPHYNEVPCHEGVGKVIQLGPEVADSTLLGQRVGLGWIYSVCGQCYNCTAGRDNWCVNQANTGTDKPGTMQQYVVANADYLMPIPDDLSSAHAAPFLCGGVTMAGALSLCNDALADGDTLVISGSGGGLGHLGLQLASKLKNEKALRIIAIDTGSAKKSFSLSLGANAFIDFKTEDVIQKVMELTNGKGADAAIVVPAATEAFDQALNYLKFTGTMVCAGITQMDYRLPISPTELEYRGLVIKGCHVGTKNQLKQLLISAAKKEVVPQVEISEFDRTGELFERVKRGDIIGRFVVQIPQ

pLDDT: mean 96.42, std 5.37, range [34.94, 98.94]

Secondary structure (DSSP, 8-state):
---PPPSEEEEEEEES-STT-EEEEEEEEEPPPP-TTEEEEEEEEEEE-HHHHHHHTT-SSS--SS---EEEEEEEEE-TT-S-GGGTT-EEEE-SEEE--S-SHHHHTT-GGG-TT-EEBTTTB--SSBSEEEEEGGG-EEPPTTS-HHHHGGGGTHHHHHHHHHHTTTTT--TT-EEEEESTTSTTHHHHHHHHHHHHHHH--EEEEEE-SHHHHHHHHHTT-SEEEETTTS-HHHHHHHHTTTS-EEEEEE-SS-HHHHHHHHHHEEEEEEEEE-S---TT---S--HHHHHHHT-EEEE-----HHHHHHHHHHHHTTSS---EEEEEGGGHHHHHHHHHHT--SSEEEEEPP-/---PPPSEEEEEEEES-STT-EEEEEEEEEPPPP-TTEEEEEEEEEE--HHHHHHHTT-SSS--SS---EEEEEEEEE-TT-S-GGGTT-EEEE-SEEE--S-SHHHHTT-GGG-TT-EEBTTTB--SSBSEEEEEGGG-EEPPTTS-HHHHGGGGTHHHHHHHHHHTTTTT--TT-EEEEESTTSTTHHHHHHHHHHHHHHH--EEEEEE-SHHHHHHHHHTT-SEEEETTTS-HHHHHHHHTTTS-EEEEEE-SS-HHHHHHHHHHEEEEEEEEE-S---TT---S--HHHHHHHT-EEEE-----HHHHHHHHHHHHTTSS---EEEEEGGGHHHHHHHHHHT--SSEEEEEPP-

Foldseek 3Di:
DLPDDDQAWWAWFWDPAAPPTFIDIDGGHGFDDAEAQKFKWFWFWAWDDVVQLCVNNPLDPFFDGGAGFLTWTATDGGYPPNPDPVSHGFIWTGAQWQDAPCDDPCNVVQNRLVHVPTDTDGGNADHHRIRMGMGRNVQIGGFDPLADRQFLRLLRFLLQLLLQLVVVCVVLDAAPFEEEEEPLQDANNVSNLLVVQVVCVVRVYAYEYEEADPVSQVSSVVSRHPYYDHVVPDDLQVVQCVVVVNQFGSEYEYAEQPLVSLVSNLRRHGQLHEYEYSYDYRPPDDRPDDPVRCVVRNYYYHYTPGHGSVSSNVSSVCVSVVSGTFDEDEEESVCVRVVSVCVVVVNDGHIYMYTHDD/DLPDDDQAWWAWFWDPAAPPTFIDIDGGHGFDDAEAQKFKWFWFWAWDDVVQLCVNNPLDPFFDGGAGFLTWTATCGGYPPNPDPVSHGFIWTGAQWQDAPCDDPCNVVQNRLVHVPTDTDGGNAHHHRIRMGMGRNVQIGGFDPLADRQFLRLLRFLLQLLLQLVVVCVVLAAAPFEEEEEPLQDANNVSNLLVVQVVCVVRVYAYEYEEADDVSQVSSVVSRHPYYDHVVPDDLQVVQCVVVVNQFGSEYEYAEQPLVSLVSNLRRHGQLHEYEYRYDYRPPDDRPDDPVRCVVRNYYYHYTDGHGSVSSNVSSVCVSVVSGTFDEDEEESVCVRVVSVCVVVVNDGHIYMYTHDD

InterPro domains:
  IPR011032 GroES-like superfamily [SSF50129] (8-180)
  IPR013149 Alcohol dehydrogenase-like, C-terminal [PF00107] (187-316)
  IPR013154 Alcohol dehydrogenase-like, N-terminal [PF08240] (36-145)
  IPR020843 Enoylreductase domain [SM00829] (18-354)
  IPR036291 NAD(P)-binding domain superfamily [SSF51735] (146-316)

Organism: Hypocrea jecorina (strain QM6a) (NCBI:txid431241)

Radius of gyration: 29.36 Å; Cα contacts (8 Å, |Δi|>4): 1875; chains: 2; bounding box: 54×95×67 Å